Protein AF-A0A7D9EKZ1-F1 (afdb_monomer)

Organism: Paramuricea clavata (NCBI:txid317549)

Mean predicted aligned error: 10.9 Å

InterPro domains:
  IPR006597 Sel1-like repeat [SM00671] (109-140)
  IPR006597 Sel1-like repeat [SM00671] (231-262)
  IPR006597 Sel1-like repeat [SM00671] (351-382)
  IPR006597 Sel1-like repeat [SM00671] (473-504)
  IPR006597 Sel1-like repeat [SM00671] (513-544)
  IPR006597 Sel1-like repeat [SM00671] (553-584)
  IPR006597 Sel1-like repeat [SM00671] (593-624)
  IPR011990 Tetratricopeptide-like helical domain superfamily [G3DSA:1.25.40.10] (1-143)
  IPR011990 Tetratricopeptide-like helical domain superfamily [G3DSA:1.25.40.10] (144-283)
  IPR011990 Tetratricopeptide-like helical domain superfamily [G3DSA:1.25.40.10] (284-424)
  IPR011990 Tetratricopeptide-like helical domain superfamily [G3DSA:1.25.40.10] (425-547)
  IPR011990 Tetratricopeptide-like helical domain superfamily [G3DSA:1.25.40.10] (548-697)
  IPR011990 Tetratricopeptide-like helical domain superfamily [SSF48452] (3-140)
  IPR011990 Tetratricopeptide-like helical domain superfamily [SSF48452] (106-264)
  IPR011990 Tetratricopeptide-like helical domain superfamily [SSF48452] (269-426)
  IPR011990 Tetratricopeptide-like helical domain superfamily [SSF48452] (472-658)
  IPR019734 Tetratricopeptide repeat [PF13181] (73-102)
  IPR019734 Tetratricopeptide repeat [PF13181] (272-304)
  IPR019734 Tetratricopeptide repeat [PS50005] (29-62)
  IPR019734 Tetratricopeptide repeat [PS50005] (69-102)

Solvent-accessible surface area (backbone atoms only — not comparable to full-atom values): 32902 Å² total; per-residue (Å²): 115,73,73,55,43,55,50,50,36,57,50,25,51,50,46,30,51,54,19,58,78,68,68,34,58,68,53,31,22,52,20,26,38,49,35,14,52,37,32,40,79,71,69,36,48,70,63,12,46,55,28,13,51,56,12,26,51,47,14,58,77,71,64,37,63,70,50,28,30,51,15,24,43,50,40,15,49,50,27,39,77,68,68,36,28,71,62,11,36,55,29,13,51,55,16,26,53,55,18,57,78,71,65,37,61,70,53,26,34,51,18,24,43,50,35,14,53,20,28,36,73,66,63,40,19,70,60,9,37,56,26,25,52,52,25,49,52,57,39,57,77,70,53,58,93,46,66,66,57,57,29,53,41,27,44,50,37,14,52,18,29,40,72,61,51,36,42,69,64,12,46,57,27,24,53,54,25,31,53,54,23,65,77,72,64,39,61,74,57,32,34,50,30,29,43,51,45,14,47,39,29,43,73,70,68,37,32,69,64,11,41,53,30,19,49,53,20,29,51,52,19,56,76,72,62,36,62,72,52,29,31,49,26,24,35,52,36,17,52,32,29,44,74,62,71,38,49,69,62,11,42,54,27,15,51,53,16,33,64,56,17,59,85,72,63,38,59,69,58,28,27,52,16,27,38,50,40,16,54,47,28,37,74,72,67,37,37,68,63,11,42,52,28,15,53,54,19,31,51,53,18,61,77,68,67,37,59,68,60,26,26,51,23,26,33,53,37,13,50,32,27,41,77,69,69,39,48,70,61,12,48,57,26,18,53,52,17,39,68,51,18,60,85,69,65,36,58,67,61,34,29,52,22,26,42,52,44,13,52,49,27,42,78,68,68,37,41,71,61,11,48,54,28,21,51,54,23,27,49,54,18,62,76,69,69,36,61,70,55,25,30,50,27,25,43,52,42,15,52,44,28,36,77,65,71,38,21,72,64,10,37,54,29,21,52,56,23,40,57,57,35,66,43,85,70,69,56,45,59,68,58,36,28,53,36,25,42,53,36,13,55,18,28,39,76,60,71,36,49,73,59,12,49,51,30,23,51,53,19,27,51,50,19,58,80,68,68,37,57,67,57,29,21,50,26,24,35,54,43,14,50,52,27,39,77,66,71,37,30,71,60,12,40,55,28,12,49,54,11,26,54,46,17,56,76,71,65,37,62,68,54,27,29,52,16,23,36,50,36,15,51,26,29,37,76,63,70,37,37,75,61,12,39,55,28,14,54,53,18,28,54,53,17,63,76,71,65,36,59,66,56,28,25,50,17,27,38,50,36,13,51,33,29,39,80,66,72,36,41,75,60,10,47,57,28,30,52,54,19,41,53,46,26,58,75,72,63,37,58,68,58,36,20,50,41,24,34,53,46,14,54,40,29,38,77,67,73,37,36,68,64,12,43,54,27,12,50,53,11,28,52,46,14,63,77,72,66,39,59,68,44,28,52,51,14,50,50,51,38,48,51,36,43,60,74,62,70,40,61,63,54,61,50,45,56,50,51,66,50,58,79,74,55,98,76,61,78,66,63,57,52,52,48,52,60,52,54,66,62,73,80,61,96,49,78,80,51,59,59,51,53,54,56,53,52,67,71,77,110

Foldseek 3Di:
DVVVLVVQLVVLVVQLVVCVVVVVLLSNLVSLLSNLVSCVVVVVLVSSLVSLVVSLVSCVVVVVLVSVLSSLLSQLVSCLVVLVLVSSLVSLVVSLVSCVVVVVLVSNLSSLQSNLSSCVSLLVLVSSLVSLVVSLVSCVVVPPPDLVSNLSSLQSNLSSCLSVQVLVSSLVSLVVSLVSCVVVVVLVSNLVSLQSNLVSCVSVVVLVSSLVSLVVSLVSCVVVVVLVSVLVSLLSNLVSCLSVVVLVSSLVSLVVSLVSCVVVVVLVSNLSSLCSQLVSCLVVLVLVSNLVSLVVSLVSCVVVVVLVSNLSSLLSNLSSCLSVVVLVSSLVSLVVSCVSCVVSVVLVSVLSSLCSQLSSCLVVVVLVSSLVSLVVSLVSCVVSVVLVSNLVSLQSNLVSCVSVLVLVSSLVSLVVSLVSCPDPHPNPLVSNLSSLQSNLSSCVSVVNLVSSLVSLVVSLVSCVVVVVLLSVLVSLLSNLVSCVVVVVLVSSLVSLVSSLVSCVVVVVLVSVLSSLLSNLSSCVSVVNLVSSLVSLVVSLVSCVVVVVLVSNLSSLQSNLSSCLVVVNLVSSLVSLVVSLVSCVVVVVLLVNLVSLLSNLVSCLSVVVLVSSLVSLVVSLVSCVVVVVVVSVVSSLVSNLSSCVSNVCLVVLVVVCVVVVVPDDDDPSNVVSVVVNVLVVPDPDPVVVVVVVVVVVVVD

pLDDT: mean 87.9, std 15.26, range [30.12, 98.56]

Nearest PDB structures (foldseek):
  5a6c-assembly2_A  TM=7.141E-01  e=2.486E-09  Homo sapiens
  4jhr-assembly1_B  TM=7.272E-01  e=1.883E-07  Mus musculus
  4jhr-assembly1_A  TM=7.274E-01  e=2.558E-07  Mus musculus
  6mfv-assembly4_D  TM=5.981E-01  e=2.358E-06  Pyrococcus horikoshii OT3
  5l9u-assembly1_O  TM=4.651E-01  e=5.717E-07  Homo sapiens

Secondary structure (DSSP, 8-state):
-HHHHHHHHHHHHHHHHHHHHTT-HHHHHHHHHHHHHHHHHTT-HHHHHHHHHHHHHHHHHTT-HHHHHHHHHHHHHHHHHTT-HHHHHHHHHHHHHHHHHTT-HHHHHHHHHHHHHHHHHTT-HHHHHHHHHHHHHHHHHH--S-HHHHHHHHHHHHHHHHHTT-HHHHHHHHHHHHHHHHHHT-HHHHHHHHHHHHHHHHHTT-HHHHHHHHHHHHHHHHHTT-HHHHHHHHHHHHHHHHHTT-HHHHHHHHHHHHHHHHHHT-HHHHHHHHHHHHHHHHHTT-HHHHHHHHHHHHHHHHHTT-HHHHHHHHHHHHHHHHHTT-HHHHHHHHHHHHHHHTTTT-HHHHHHHHHHHHHHHHHTT-HHHHHHHHHHHHHHHHHTT-HHHHHHHHHHHHHHHHHTT-HHHHHHHHHHHHHHHTSSSS--HHHHHHHHHHHHHHHHHTT-HHHHHHHHHHHHHHHHHTT-HHHHHHHHHHHHHHHHHTT-HHHHHHHHHHHHHHHHHTT-HHHHHHHHHHHHHHHHHTT-HHHHHHHHHHHHHHHHHTT-HHHHHHHHHHHHHHHHHTT-HHHHHHHHHHHHHHHHHTT-HHHHHHHHHHHHHHHHHTT-HHHHHHHHHHHHHHHHHHT-HHHHHHHHHHHHHHHHHTT-HHHHHHHHHHHHTT----HHHHHHHHHHHHTTT---THHHHHHHHHHTTT-

Structure (mmCIF, N/CA/C/O backbone):
data_AF-A0A7D9EKZ1-F1
#
_entry.id   AF-A0A7D9EKZ1-F1
#
loop_
_atom_site.group_PDB
_atom_site.id
_atom_site.type_symbol
_atom_site.label_atom_id
_atom_site.label_alt_id
_atom_site.label_comp_id
_atom_site.label_asym_id
_atom_site.label_entity_id
_atom_site.label_seq_id
_atom_site.pdbx_PDB_ins_code
_atom_site.Cartn_x
_atom_site.Cartn_y
_atom_site.Cartn_z
_atom_site.occupancy
_atom_site.B_iso_or_equiv
_atom_site.auth_seq_id
_atom_site.auth_comp_id
_atom_site.auth_asym_id
_atom_site.auth_atom_id
_atom_site.pdbx_PDB_model_num
ATOM 1 N N . MET A 1 1 ? -22.770 -18.950 27.362 1.00 46.59 1 MET A N 1
ATOM 2 C CA . MET A 1 1 ? -23.090 -17.528 27.610 1.00 46.59 1 MET A CA 1
ATOM 3 C C . MET A 1 1 ? -24.544 -17.182 27.294 1.00 46.59 1 MET A C 1
ATOM 5 O O . MET A 1 1 ? -25.149 -16.521 28.120 1.00 46.59 1 MET A O 1
ATOM 9 N N . THR A 1 2 ? -25.152 -17.700 26.218 1.00 50.38 2 THR A N 1
ATOM 10 C CA . THR A 1 2 ? -26.563 -17.446 25.830 1.00 50.38 2 THR A CA 1
ATOM 11 C C . THR A 1 2 ? -27.603 -17.686 26.934 1.00 50.38 2 THR A C 1
ATOM 13 O O . THR A 1 2 ? -28.610 -17.000 26.990 1.00 50.38 2 THR A O 1
ATOM 16 N N . ASN A 1 3 ? -27.343 -18.607 27.867 1.00 58.31 3 ASN A N 1
ATOM 17 C CA . ASN A 1 3 ? -28.280 -18.911 28.956 1.00 58.31 3 ASN A CA 1
ATOM 18 C C . ASN A 1 3 ? -28.387 -17.806 30.030 1.00 58.31 3 ASN A C 1
ATOM 20 O O . ASN A 1 3 ? -29.341 -17.810 30.797 1.00 58.31 3 ASN A O 1
ATOM 24 N N . HIS A 1 4 ? -27.415 -16.888 30.126 1.00 74.38 4 HIS A N 1
ATOM 25 C CA . HIS A 1 4 ? -27.433 -15.818 31.135 1.00 74.38 4 HIS A CA 1
ATOM 26 C C . HIS A 1 4 ? -28.163 -14.562 30.651 1.00 74.38 4 HIS A C 1
ATOM 28 O O . HIS A 1 4 ? -28.843 -13.926 31.451 1.00 74.38 4 HIS A O 1
ATOM 34 N N . PHE A 1 5 ? -28.069 -14.233 29.359 1.00 79.81 5 PHE A N 1
ATOM 35 C CA . PHE A 1 5 ? -28.764 -13.078 28.780 1.00 79.81 5 PHE A CA 1
ATOM 36 C C . PHE A 1 5 ? -30.262 -13.332 28.640 1.00 79.81 5 PHE A C 1
ATOM 38 O O . PHE A 1 5 ? -31.043 -12.500 29.087 1.00 79.81 5 PHE A O 1
ATOM 45 N N . GLN A 1 6 ? -30.663 -14.529 28.201 1.00 82.00 6 GLN A N 1
ATOM 46 C CA . GLN A 1 6 ? -32.071 -14.929 28.198 1.00 82.00 6 GLN A CA 1
ATOM 47 C C . GLN A 1 6 ? -32.698 -14.838 29.600 1.00 82.00 6 GLN A C 1
ATOM 49 O O . GLN A 1 6 ? -33.800 -14.323 29.765 1.00 82.00 6 GLN A O 1
ATOM 54 N N . LEU A 1 7 ? -31.964 -15.273 30.630 1.00 87.94 7 LEU A N 1
ATOM 55 C CA . LEU A 1 7 ? -32.411 -15.167 32.019 1.00 87.94 7 LEU A CA 1
ATOM 56 C C . LEU A 1 7 ? -32.509 -13.699 32.474 1.00 87.94 7 LEU A C 1
ATOM 58 O O . LEU A 1 7 ? -33.441 -13.331 33.186 1.00 87.94 7 LEU A O 1
ATOM 62 N N . ALA A 1 8 ? -31.561 -12.849 32.064 1.00 88.69 8 ALA A N 1
ATOM 63 C CA . ALA A 1 8 ? -31.610 -11.416 32.341 1.00 88.69 8 ALA A CA 1
ATOM 64 C C . ALA A 1 8 ? -32.829 -10.756 31.679 1.00 88.69 8 ALA A C 1
ATOM 66 O O . ALA A 1 8 ? -33.523 -9.991 32.347 1.00 88.69 8 ALA A O 1
ATOM 67 N N . ILE A 1 9 ? -33.129 -11.098 30.420 1.00 90.25 9 ILE A N 1
ATOM 68 C CA . ILE A 1 9 ? -34.327 -10.644 29.699 1.00 90.25 9 ILE A CA 1
ATOM 69 C C . ILE A 1 9 ? -35.580 -11.035 30.486 1.00 90.25 9 ILE A C 1
ATOM 71 O O . ILE A 1 9 ? -36.343 -10.153 30.869 1.00 90.25 9 ILE A O 1
ATOM 75 N N . GLU A 1 10 ? -35.740 -12.312 30.848 1.00 90.75 10 GLU A N 1
ATOM 76 C CA . GLU A 1 10 ? -36.897 -12.781 31.627 1.00 90.75 10 GLU A CA 1
ATOM 77 C C . GLU A 1 10 ? -37.065 -12.029 32.960 1.00 90.75 10 GLU A C 1
ATOM 79 O O . GLU A 1 10 ? -38.182 -11.738 33.399 1.00 90.75 10 GLU A O 1
ATOM 84 N N . HIS A 1 11 ? -35.960 -11.722 33.643 1.00 93.75 11 HIS A N 1
ATOM 85 C CA . HIS A 1 11 ? -36.000 -10.978 34.899 1.00 93.75 11 HIS A CA 1
ATOM 86 C C . HIS A 1 11 ? -36.344 -9.500 34.700 1.00 93.75 11 HIS A C 1
ATOM 88 O O . HIS A 1 11 ? -37.124 -8.960 35.489 1.00 93.75 11 HIS A O 1
ATOM 94 N N . TYR A 1 12 ? -35.816 -8.849 33.661 1.00 94.25 12 TYR A N 1
ATOM 95 C CA . TYR A 1 12 ? -36.167 -7.466 33.352 1.00 94.25 12 TYR A CA 1
ATOM 96 C C . TYR A 1 12 ? -37.599 -7.332 32.819 1.00 94.25 12 TYR A C 1
ATOM 98 O O . TYR A 1 12 ? -38.267 -6.360 33.165 1.00 94.25 12 TYR A O 1
ATOM 106 N N . GLU A 1 13 ? -38.117 -8.312 32.074 1.00 93.12 13 GLU A N 1
ATOM 107 C CA . GLU A 1 13 ? -39.526 -8.364 31.659 1.00 93.12 13 GLU A CA 1
ATOM 108 C C . GLU A 1 13 ? -40.460 -8.446 32.871 1.00 93.12 13 GLU A C 1
ATOM 110 O O . GLU A 1 13 ? -41.402 -7.658 32.981 1.00 93.12 13 GLU A O 1
ATOM 115 N N . LYS A 1 14 ? -40.158 -9.324 33.836 1.00 92.88 14 LYS A N 1
ATOM 116 C CA . LYS A 1 14 ? -40.911 -9.409 35.100 1.00 92.88 14 LYS A CA 1
ATOM 117 C C . LYS A 1 14 ? -40.817 -8.120 35.912 1.00 92.88 14 LYS A C 1
ATOM 119 O O . LYS A 1 14 ? -41.818 -7.652 36.447 1.00 92.88 14 LYS A O 1
ATOM 124 N N . ALA A 1 15 ? -39.628 -7.522 36.005 1.00 91.81 15 ALA A N 1
ATOM 125 C CA . ALA A 1 15 ? -39.450 -6.241 36.688 1.00 91.81 15 ALA A CA 1
ATOM 126 C C . ALA A 1 15 ? -40.263 -5.123 36.013 1.00 91.81 15 ALA A C 1
ATOM 128 O O . ALA A 1 15 ? -40.853 -4.288 36.699 1.00 91.81 15 ALA A O 1
ATOM 129 N N . LEU A 1 16 ? -40.335 -5.133 34.679 1.00 92.62 16 LEU A N 1
ATOM 130 C CA . LEU A 1 16 ? -41.131 -4.199 33.895 1.00 92.62 16 LEU A CA 1
ATOM 131 C C . LEU A 1 16 ? -42.637 -4.396 34.118 1.00 92.62 16 LEU A C 1
ATOM 133 O O . LEU A 1 16 ? -43.364 -3.408 34.199 1.00 92.62 16 LEU A O 1
ATOM 137 N N . GLU A 1 17 ? -43.108 -5.639 34.213 1.00 92.19 17 GLU A N 1
ATOM 138 C CA . GLU A 1 17 ? -44.508 -5.967 34.511 1.00 92.19 17 GLU A CA 1
ATOM 139 C C . GLU A 1 17 ? -44.912 -5.455 35.898 1.00 92.19 17 GLU A C 1
ATOM 141 O O . GLU A 1 17 ? -45.843 -4.659 36.007 1.00 92.19 17 GLU A O 1
ATOM 146 N N . ILE A 1 18 ? -44.131 -5.777 36.932 1.00 91.88 18 ILE A N 1
ATOM 147 C CA . ILE A 1 18 ? -44.363 -5.304 38.306 1.00 91.88 18 ILE A CA 1
ATOM 148 C C . ILE A 1 18 ? -44.335 -3.767 38.368 1.00 91.88 18 ILE A C 1
ATOM 150 O O . ILE A 1 18 ? -45.186 -3.140 38.999 1.00 91.88 18 ILE A O 1
ATOM 154 N N . ALA A 1 19 ? -43.379 -3.126 37.688 1.00 89.75 19 ALA A N 1
ATOM 155 C CA . ALA A 1 19 ? -43.301 -1.667 37.647 1.00 89.75 19 ALA A CA 1
ATOM 156 C C . ALA A 1 19 ? -44.508 -1.028 36.935 1.00 89.75 19 ALA A C 1
ATOM 158 O O . ALA A 1 19 ? -44.912 0.073 37.307 1.00 89.75 19 ALA A O 1
ATOM 159 N N . LYS A 1 20 ? -45.097 -1.703 35.935 1.00 88.00 20 LYS A N 1
ATOM 160 C CA . LYS A 1 20 ? -46.343 -1.266 35.283 1.00 88.00 20 LYS A CA 1
ATOM 161 C C . LYS A 1 20 ? -47.545 -1.415 36.216 1.00 88.00 20 LYS A C 1
ATOM 163 O O . LYS A 1 20 ? -48.335 -0.482 36.291 1.00 88.00 20 LYS A O 1
ATOM 168 N N . GLU A 1 21 ? -47.665 -2.534 36.931 1.00 89.38 21 GLU A N 1
ATOM 169 C CA . GLU A 1 21 ? -48.768 -2.783 37.876 1.00 89.38 21 GLU A CA 1
ATOM 170 C C . GLU A 1 21 ? -48.819 -1.757 39.016 1.00 89.38 21 GLU A C 1
ATOM 172 O O . GLU A 1 21 ? -49.899 -1.381 39.468 1.00 89.38 21 GLU A O 1
ATOM 177 N N . HIS A 1 22 ? -47.654 -1.284 39.461 1.00 88.81 22 HIS A N 1
ATOM 178 C CA . HIS A 1 22 ? -47.528 -0.323 40.558 1.00 88.81 22 HIS A CA 1
ATOM 179 C C . HIS A 1 22 ? -47.291 1.130 40.110 1.00 88.81 22 HIS A C 1
ATOM 181 O O . HIS A 1 22 ? -47.024 1.984 40.954 1.00 88.81 22 HIS A O 1
ATOM 187 N N . GLU A 1 23 ? -47.375 1.419 38.805 1.00 87.69 23 GLU A N 1
ATOM 188 C CA . GLU A 1 23 ? -47.172 2.757 38.216 1.00 87.69 23 GLU A CA 1
ATOM 189 C C . GLU A 1 23 ? -45.819 3.415 38.578 1.00 87.69 23 GLU A C 1
ATOM 191 O O . GLU A 1 23 ? -45.678 4.635 38.679 1.00 87.69 23 GLU A O 1
ATOM 196 N N . TYR A 1 24 ? -44.773 2.602 38.740 1.00 90.75 24 TYR A N 1
ATOM 197 C CA . TYR A 1 24 ? -43.424 3.050 39.080 1.00 90.75 24 TYR A CA 1
ATOM 198 C C . TYR A 1 24 ? -42.645 3.490 37.835 1.00 90.75 24 TYR A C 1
ATOM 200 O O . TYR A 1 24 ? -41.884 2.722 37.242 1.00 90.75 24 TYR A O 1
ATOM 208 N N . SER A 1 25 ? -42.819 4.751 37.430 1.00 87.81 25 SER A N 1
ATOM 209 C CA . SER A 1 25 ? -42.251 5.298 36.187 1.00 87.81 25 SER A CA 1
ATOM 210 C C . SER A 1 25 ? -40.718 5.188 36.100 1.00 87.81 25 SER A C 1
ATOM 212 O O . SER A 1 25 ? -40.179 4.869 35.041 1.00 87.81 25 SER A O 1
ATOM 214 N N . GLN A 1 26 ? -40.004 5.412 37.210 1.00 89.31 26 GLN A N 1
ATOM 215 C CA . GLN A 1 26 ? -38.539 5.335 37.257 1.00 89.31 26 GLN A CA 1
ATOM 216 C C . GLN A 1 26 ? -38.053 3.890 37.050 1.00 89.31 26 GLN A C 1
ATOM 218 O O . GLN A 1 26 ? -37.187 3.634 36.215 1.00 89.31 26 GLN A O 1
ATOM 223 N N . GLN A 1 27 ? -38.653 2.933 37.759 1.00 92.62 27 GLN A N 1
ATOM 224 C CA . GLN A 1 27 ? -38.342 1.506 37.670 1.00 92.62 27 GLN A CA 1
ATOM 225 C C . GLN A 1 27 ? -38.733 0.934 36.303 1.00 92.62 27 GLN A C 1
ATOM 227 O O . GLN A 1 27 ? -38.006 0.104 35.766 1.00 92.62 27 GLN A O 1
ATOM 232 N N . LYS A 1 28 ? -39.827 1.423 35.703 1.00 91.69 28 LYS A N 1
ATOM 233 C CA . LYS A 1 28 ? -40.237 1.082 34.335 1.00 91.69 28 LYS A CA 1
ATOM 234 C C . LYS A 1 28 ? -39.158 1.481 33.323 1.00 91.69 28 LYS A C 1
ATOM 236 O O . LYS A 1 28 ? -38.772 0.659 32.497 1.00 91.69 28 LYS A O 1
ATOM 241 N N . SER A 1 29 ? -38.640 2.710 33.417 1.00 92.88 29 SER A N 1
ATOM 242 C CA . SER A 1 29 ? -37.538 3.180 32.564 1.00 92.88 29 SER A CA 1
ATOM 243 C C . SER A 1 29 ? -36.260 2.357 32.790 1.00 92.88 29 SER A C 1
ATOM 245 O O . SER A 1 29 ? -35.669 1.871 31.830 1.00 92.88 29 SER A O 1
ATOM 247 N N . MET A 1 30 ? -35.885 2.087 34.046 1.00 92.19 30 MET A N 1
ATOM 248 C CA . MET A 1 30 ? -34.706 1.266 34.364 1.00 92.19 30 MET A CA 1
ATOM 249 C C . MET A 1 30 ? -34.810 -0.176 33.844 1.00 92.19 30 MET A C 1
ATOM 251 O O . MET A 1 30 ? -33.831 -0.705 33.324 1.00 92.19 30 MET A O 1
ATOM 255 N N . ALA A 1 31 ? -35.979 -0.811 33.962 1.00 93.62 31 ALA A N 1
ATOM 256 C CA . ALA A 1 31 ? -36.201 -2.161 33.447 1.00 93.62 31 ALA A CA 1
ATOM 257 C C . ALA A 1 31 ? -36.090 -2.206 31.915 1.00 93.62 31 ALA A C 1
ATOM 259 O O . ALA A 1 31 ? -35.483 -3.125 31.373 1.00 93.62 31 ALA A O 1
ATOM 260 N N . LEU A 1 32 ? -36.600 -1.182 31.220 1.00 94.19 32 LEU A N 1
ATOM 261 C CA . LEU A 1 32 ? -36.459 -1.049 29.767 1.00 94.19 32 LEU A CA 1
ATOM 262 C C . LEU A 1 32 ? -35.002 -0.818 29.339 1.00 94.19 32 LEU A C 1
ATOM 264 O O . LEU A 1 32 ? -34.559 -1.444 28.384 1.00 94.19 32 LEU A O 1
ATOM 268 N N . VAL A 1 33 ? -34.229 -0.002 30.065 1.00 93.69 33 VAL A N 1
ATOM 269 C CA . VAL A 1 33 ? -32.773 0.124 29.839 1.00 93.69 33 VAL A CA 1
ATOM 270 C C . VAL A 1 33 ? -32.072 -1.227 30.036 1.00 93.69 33 VAL A C 1
ATOM 272 O O . VAL A 1 33 ? -31.208 -1.592 29.245 1.00 93.69 33 VAL A O 1
ATOM 275 N N . GLY A 1 34 ? -32.462 -1.999 31.056 1.00 91.88 34 GLY A N 1
ATOM 276 C CA . GLY A 1 34 ? -31.953 -3.354 31.291 1.00 91.88 34 GLY A CA 1
ATOM 277 C C . GLY A 1 34 ? -32.239 -4.324 30.140 1.00 91.88 34 GLY A C 1
ATOM 278 O O . GLY A 1 34 ? -31.334 -5.042 29.714 1.00 91.88 34 GLY A O 1
ATOM 279 N N . LEU A 1 35 ? -33.462 -4.299 29.597 1.00 92.88 35 LEU A N 1
ATOM 280 C CA . LEU A 1 35 ? -33.831 -5.054 28.391 1.00 92.88 35 LEU A CA 1
ATOM 281 C C . LEU A 1 35 ? -33.020 -4.606 27.176 1.00 92.88 35 LEU A C 1
ATOM 283 O O . LEU A 1 35 ? -32.509 -5.450 26.445 1.00 92.88 35 LEU A O 1
ATOM 287 N N . GLY A 1 36 ? -32.846 -3.293 26.999 1.00 93.38 36 GLY A N 1
ATOM 288 C CA . GLY A 1 36 ? -32.000 -2.726 25.952 1.00 93.38 36 GLY A CA 1
ATOM 289 C C . GLY A 1 36 ? -30.570 -3.268 26.012 1.00 93.38 36 GLY A C 1
ATOM 290 O O . GLY A 1 36 ? -30.052 -3.729 24.997 1.00 93.38 36 GLY A O 1
ATOM 291 N N . HIS A 1 37 ? -29.952 -3.298 27.200 1.00 92.06 37 HIS A N 1
ATOM 292 C CA . HIS A 1 37 ? -28.613 -3.873 27.370 1.00 92.06 37 HIS A CA 1
ATOM 293 C C . HIS A 1 37 ? -28.595 -5.362 27.016 1.00 92.06 37 HIS A C 1
ATOM 295 O O . HIS A 1 37 ? -27.717 -5.799 26.283 1.00 92.06 37 HIS A O 1
ATOM 301 N N . ALA A 1 38 ? -29.564 -6.142 27.500 1.00 90.31 38 ALA A N 1
ATOM 302 C CA . ALA A 1 38 ? -29.582 -7.583 27.271 1.00 90.31 38 ALA A CA 1
ATOM 303 C C . ALA A 1 38 ? -29.772 -7.944 25.786 1.00 90.31 38 ALA A C 1
ATOM 305 O O . ALA A 1 38 ? -29.034 -8.777 25.266 1.00 90.31 38 ALA A O 1
ATOM 306 N N . HIS A 1 39 ? -30.687 -7.271 25.081 1.00 87.31 39 HIS A N 1
ATOM 307 C CA . HIS A 1 39 ? -30.876 -7.464 23.639 1.00 87.31 39 HIS A CA 1
ATOM 308 C C . HIS A 1 39 ? -29.666 -7.002 22.820 1.00 87.31 39 HIS A C 1
ATOM 310 O O . HIS A 1 39 ? -29.320 -7.641 21.826 1.00 87.31 39 HIS A O 1
ATOM 316 N N . ARG A 1 40 ? -28.983 -5.934 23.251 1.00 88.94 40 ARG A N 1
ATOM 317 C CA . ARG A 1 40 ? -27.734 -5.480 22.627 1.00 88.94 40 ARG A CA 1
ATOM 318 C C . ARG A 1 40 ? -26.643 -6.553 22.717 1.00 88.94 40 ARG A C 1
ATOM 320 O O . ARG A 1 40 ? -26.043 -6.872 21.700 1.00 88.94 40 ARG A O 1
ATOM 327 N N . GLU A 1 41 ? -26.443 -7.169 23.886 1.00 83.38 41 GLU A N 1
ATOM 328 C CA . GLU A 1 41 ? -25.467 -8.266 24.062 1.00 83.38 41 GLU A CA 1
ATOM 329 C C . GLU A 1 41 ? -25.806 -9.515 23.220 1.00 83.38 41 GLU A C 1
ATOM 331 O O . GLU A 1 41 ? -24.926 -10.302 22.867 1.00 83.38 41 GLU A O 1
ATOM 336 N N . GLU A 1 42 ? -27.077 -9.695 22.849 1.00 81.25 42 GLU A N 1
ATOM 337 C CA . GLU A 1 42 ? -27.520 -10.729 21.904 1.00 81.25 42 GLU A CA 1
ATOM 338 C C . GLU A 1 42 ? -27.416 -10.306 20.424 1.00 81.25 42 GLU A C 1
ATOM 340 O O . GLU A 1 42 ? -27.802 -11.074 19.542 1.00 81.25 42 GLU A O 1
ATOM 345 N N . ASN A 1 43 ? -26.856 -9.124 20.134 1.00 76.38 43 ASN A N 1
ATOM 346 C CA . ASN A 1 43 ? -26.784 -8.482 18.812 1.00 76.38 43 ASN A CA 1
ATOM 347 C C . ASN A 1 43 ? -28.160 -8.216 18.170 1.00 76.38 43 ASN A C 1
ATOM 349 O O . ASN A 1 43 ? -28.286 -8.127 16.950 1.00 76.38 43 ASN A O 1
ATOM 353 N N . GLN A 1 44 ? -29.212 -8.079 18.980 1.00 83.50 44 GLN A N 1
ATOM 354 C CA . GLN A 1 44 ? -30.553 -7.699 18.530 1.00 83.50 44 GLN A CA 1
ATOM 355 C C . GLN A 1 44 ? -30.703 -6.175 18.594 1.00 83.50 44 GLN A C 1
ATOM 357 O O . GLN A 1 44 ? -31.445 -5.638 19.420 1.00 83.50 44 GLN A O 1
ATOM 362 N N . PHE A 1 45 ? -29.951 -5.470 17.746 1.00 85.25 45 PHE A N 1
ATOM 363 C CA . PHE A 1 45 ? -29.804 -4.014 17.828 1.00 85.25 45 PHE A CA 1
ATOM 364 C C . PHE A 1 45 ? -31.124 -3.255 17.651 1.00 85.25 45 PHE A C 1
ATOM 366 O O . PHE A 1 45 ? -31.396 -2.344 18.426 1.00 85.25 45 PHE A O 1
ATOM 373 N N . GLU A 1 46 ? -31.981 -3.662 16.711 1.00 88.12 46 GLU A N 1
ATOM 374 C CA . GLU A 1 46 ? -33.299 -3.039 16.497 1.00 88.12 46 GLU A CA 1
ATOM 375 C C . GLU A 1 46 ? -34.173 -3.129 17.756 1.00 88.12 46 GLU A C 1
ATOM 377 O O . GLU A 1 46 ? -34.686 -2.124 18.250 1.00 88.12 46 GLU A O 1
ATOM 382 N N . THR A 1 47 ? -34.259 -4.323 18.347 1.00 90.19 47 THR A N 1
ATOM 383 C CA . THR A 1 47 ? -35.002 -4.557 19.588 1.00 90.19 47 THR A CA 1
ATOM 384 C C . THR A 1 47 ? -34.414 -3.757 20.749 1.00 90.19 47 THR A C 1
ATOM 386 O O . THR A 1 47 ? -35.157 -3.205 21.561 1.00 90.19 47 THR A O 1
ATOM 389 N N . ALA A 1 48 ? -33.087 -3.672 20.852 1.00 93.12 48 ALA A N 1
ATOM 390 C CA . ALA A 1 48 ? -32.425 -2.884 21.886 1.00 93.12 48 ALA A CA 1
ATOM 391 C C . ALA A 1 48 ? -32.739 -1.384 21.749 1.00 93.12 48 ALA A C 1
ATOM 393 O O . ALA A 1 48 ? -33.091 -0.749 22.746 1.00 93.12 48 ALA A O 1
ATOM 394 N N . ILE A 1 49 ? -32.687 -0.843 20.524 1.00 93.44 49 ILE A N 1
ATOM 395 C CA . ILE A 1 49 ? -33.052 0.547 20.213 1.00 93.44 49 ILE A CA 1
ATOM 396 C C . ILE A 1 49 ? -34.483 0.830 20.671 1.00 93.44 49 ILE A C 1
ATOM 398 O O . ILE A 1 49 ? -34.689 1.767 21.441 1.00 93.44 49 ILE A O 1
ATOM 402 N N . GLU A 1 50 ? -35.454 -0.016 20.310 1.00 95.06 50 GLU A N 1
ATOM 403 C CA . GLU A 1 50 ? -36.847 0.175 20.732 1.00 95.06 50 GLU A CA 1
ATOM 404 C C . GLU A 1 50 ? -37.006 0.252 22.257 1.00 95.06 50 GLU A C 1
ATOM 406 O O . GLU A 1 50 ? -37.805 1.039 22.776 1.00 95.06 50 GLU A O 1
ATOM 411 N N . HIS A 1 51 ? -36.286 -0.595 22.997 1.00 96.44 51 HIS A N 1
ATOM 412 C CA . HIS A 1 51 ? -36.353 -0.605 24.456 1.00 96.44 51 HIS A CA 1
ATOM 413 C C . HIS A 1 51 ? -35.758 0.670 25.057 1.00 96.44 51 HIS A C 1
ATOM 415 O O . HIS A 1 51 ? -36.367 1.246 25.964 1.00 96.44 51 HIS A O 1
ATOM 421 N N . TYR A 1 52 ? -34.626 1.154 24.540 1.00 96.75 52 TYR A N 1
ATOM 422 C CA . TYR A 1 52 ? -34.052 2.417 24.998 1.00 96.75 52 TYR A CA 1
ATOM 423 C C . TYR A 1 52 ? -34.912 3.629 24.621 1.00 96.75 52 TYR A C 1
ATOM 425 O O . TYR A 1 52 ? -35.064 4.527 25.448 1.00 96.75 52 TYR A O 1
ATOM 433 N N . GLU A 1 53 ? -35.526 3.656 23.434 1.00 95.88 53 GLU A N 1
ATOM 434 C CA . GLU A 1 53 ? -36.447 4.729 23.031 1.00 95.88 53 GLU A CA 1
ATOM 435 C C . GLU A 1 53 ? -37.667 4.792 23.955 1.00 95.88 53 GLU A C 1
ATOM 437 O O . GLU A 1 53 ? -37.991 5.860 24.479 1.00 95.88 53 GLU A O 1
ATOM 442 N N . LYS A 1 54 ? -38.285 3.641 24.253 1.00 95.19 54 LYS A N 1
ATOM 443 C CA . LYS A 1 54 ? -39.390 3.550 25.224 1.00 95.19 54 LYS A CA 1
ATOM 444 C C . LYS A 1 54 ? -38.943 3.994 26.621 1.00 95.19 54 LYS A C 1
ATOM 446 O O . LYS A 1 54 ? -39.686 4.687 27.317 1.00 95.19 54 LYS A O 1
ATOM 451 N N . ALA A 1 55 ? -37.736 3.613 27.051 1.00 94.75 55 ALA A N 1
ATOM 452 C CA . ALA A 1 55 ? -37.184 4.041 28.338 1.00 94.75 55 ALA A CA 1
ATOM 453 C C . ALA A 1 55 ? -36.983 5.561 28.406 1.00 94.75 55 ALA A C 1
ATOM 455 O O . ALA A 1 55 ? -37.280 6.174 29.439 1.00 94.75 55 ALA A O 1
ATOM 456 N N . LEU A 1 56 ? -36.494 6.148 27.310 1.00 94.25 56 LEU A N 1
ATOM 457 C CA . LEU A 1 56 ? -36.235 7.573 27.153 1.00 94.25 56 LEU A CA 1
ATOM 458 C C . LEU A 1 56 ? -37.533 8.385 27.139 1.00 94.25 56 LEU A C 1
ATOM 460 O O . LEU A 1 56 ? -37.599 9.431 27.782 1.00 94.25 56 LEU A O 1
ATOM 464 N N . GLU A 1 57 ? -38.567 7.904 26.447 1.00 95.12 57 GLU A N 1
ATOM 465 C CA . GLU A 1 57 ? -39.890 8.536 26.402 1.00 95.12 57 GLU A CA 1
ATOM 466 C C . GLU A 1 57 ? -40.486 8.668 27.811 1.00 95.12 57 GLU A C 1
ATOM 468 O O . GLU A 1 57 ? -40.843 9.768 28.233 1.00 95.12 57 GLU A O 1
ATOM 473 N N . ILE A 1 58 ? -40.473 7.578 28.587 1.00 93.00 58 ILE A N 1
ATOM 474 C CA . ILE A 1 58 ? -40.953 7.572 29.978 1.00 93.00 58 ILE A CA 1
ATOM 475 C C . ILE A 1 58 ? -40.107 8.503 30.853 1.00 93.00 58 ILE A C 1
ATOM 477 O O . ILE A 1 58 ? -40.638 9.243 31.680 1.00 93.00 58 ILE A O 1
ATOM 481 N N . ALA A 1 59 ? -38.782 8.489 30.696 1.00 93.56 59 ALA A N 1
ATOM 482 C CA . ALA A 1 59 ? -37.920 9.360 31.487 1.00 93.56 59 ALA A CA 1
ATOM 483 C C . ALA A 1 59 ? -38.188 10.849 31.204 1.00 93.56 59 ALA A C 1
ATOM 485 O O . ALA A 1 59 ? -38.216 11.648 32.141 1.00 93.56 59 ALA A O 1
ATOM 486 N N . LYS A 1 60 ? -38.450 11.214 29.941 1.00 92.69 60 LYS A N 1
ATOM 487 C CA . LYS A 1 60 ? -38.806 12.582 29.537 1.00 92.69 60 LYS A CA 1
ATOM 488 C C . LYS A 1 60 ? -40.177 13.005 30.049 1.00 92.69 60 LYS A C 1
ATOM 490 O O . LYS A 1 60 ? -40.294 14.101 30.594 1.00 92.69 60 LYS A O 1
ATOM 495 N N . GLU A 1 61 ? -41.186 12.145 29.910 1.00 94.12 61 GLU A N 1
ATOM 496 C CA . GLU A 1 61 ? -42.558 12.410 30.368 1.00 94.12 61 GLU A CA 1
ATOM 497 C C . GLU A 1 61 ? -42.595 12.744 31.866 1.00 94.12 61 GLU A C 1
ATOM 499 O O . GLU A 1 61 ? -43.227 13.716 32.281 1.00 94.12 61 GLU A O 1
ATOM 504 N N . TYR A 1 62 ? -41.845 11.989 32.671 1.00 91.50 62 TYR A N 1
ATOM 505 C CA . TYR A 1 62 ? -41.814 12.131 34.127 1.00 91.50 62 TYR A CA 1
ATOM 506 C C . TYR A 1 62 ? -40.622 12.953 34.653 1.00 91.50 62 TYR A C 1
ATOM 508 O O . TYR A 1 62 ? -40.414 13.019 35.863 1.00 91.50 62 TYR A O 1
ATOM 516 N N . GLN A 1 63 ? -39.850 13.595 33.767 1.00 91.94 63 GLN A N 1
ATOM 517 C CA . GLN A 1 63 ? -38.700 14.456 34.096 1.00 91.94 63 GLN A CA 1
ATOM 518 C C . GLN A 1 63 ? -37.599 13.774 34.937 1.00 91.94 63 GLN A C 1
ATOM 520 O O . GLN A 1 63 ? -36.884 14.419 35.708 1.00 91.94 63 GLN A O 1
ATOM 525 N N . HIS A 1 64 ? -37.415 12.466 34.755 1.00 92.81 64 HIS A N 1
ATOM 526 C CA . HIS A 1 64 ? -36.376 11.671 35.411 1.00 92.81 64 HIS A CA 1
ATOM 527 C C . HIS A 1 64 ? -35.028 11.862 34.710 1.00 92.81 64 HIS A C 1
ATOM 529 O O . HIS A 1 64 ? -34.606 11.030 33.910 1.00 92.81 64 HIS A O 1
ATOM 535 N N . LYS A 1 65 ? -34.343 12.975 35.001 1.00 94.06 65 LYS A N 1
ATOM 536 C CA . LYS A 1 65 ? -33.134 13.402 34.268 1.00 94.06 65 LYS A CA 1
ATOM 537 C C . LYS A 1 65 ? -32.008 12.370 34.252 1.00 94.06 65 LYS A C 1
ATOM 539 O O . LYS A 1 65 ? -31.373 12.183 33.223 1.00 94.06 65 LYS A O 1
ATOM 544 N N . GLN A 1 66 ? -31.790 11.653 35.352 1.00 91.62 66 GLN A N 1
ATOM 545 C CA . GLN A 1 66 ? -30.757 10.615 35.407 1.00 91.62 66 GLN A CA 1
ATOM 546 C C . GLN A 1 66 ? -31.092 9.418 34.496 1.00 91.62 66 GLN A C 1
ATOM 548 O O . GLN A 1 66 ? -30.208 8.883 33.829 1.00 91.62 66 GLN A O 1
ATOM 553 N N . GLN A 1 67 ? -32.362 9.006 34.449 1.00 93.12 67 GLN A N 1
ATOM 554 C CA . GLN A 1 67 ? -32.850 7.930 33.581 1.00 93.12 67 GLN A CA 1
ATOM 555 C C . GLN A 1 67 ? -32.888 8.377 32.115 1.00 93.12 67 GLN A C 1
ATOM 557 O O . GLN A 1 67 ? -32.581 7.582 31.232 1.00 93.12 67 GLN A O 1
ATOM 562 N N . GLU A 1 68 ? -33.187 9.654 31.856 1.00 95.12 68 GLU A N 1
ATOM 563 C CA . GLU A 1 68 ? -33.098 10.263 30.525 1.00 95.12 68 GLU A CA 1
ATOM 564 C C . GLU A 1 68 ? -31.665 10.146 29.990 1.00 95.12 68 GLU A C 1
ATOM 566 O O . GLU A 1 68 ? -31.454 9.634 28.892 1.00 95.12 68 GLU A O 1
ATOM 571 N N . THR A 1 69 ? -30.668 10.511 30.806 1.00 95.12 69 THR A N 1
ATOM 572 C CA . THR A 1 69 ? -29.254 10.328 30.464 1.00 95.12 69 THR A CA 1
ATOM 573 C C . THR A 1 69 ? -28.901 8.857 30.226 1.00 95.12 69 THR A C 1
ATOM 575 O O . THR A 1 69 ? -28.210 8.555 29.261 1.00 95.12 69 THR A O 1
ATOM 578 N N . GLN A 1 70 ? -29.378 7.922 31.056 1.00 93.50 70 GLN A N 1
ATOM 579 C CA . GLN A 1 70 ? -29.102 6.488 30.876 1.00 93.50 70 GLN A CA 1
ATOM 580 C C . GLN A 1 70 ? -29.702 5.917 29.584 1.00 93.50 70 GLN A C 1
ATOM 582 O O . GLN A 1 70 ? -29.037 5.139 28.904 1.00 93.50 70 GLN A O 1
ATOM 587 N N . GLY A 1 71 ? -30.924 6.321 29.225 1.00 94.19 71 GLY A N 1
ATOM 588 C CA . GLY A 1 71 ? -31.548 5.936 27.958 1.00 94.19 71 GLY A CA 1
ATOM 589 C C . GLY A 1 71 ? -30.766 6.458 26.750 1.00 94.19 71 GLY A C 1
ATOM 590 O O . GLY A 1 71 ? -30.513 5.703 25.815 1.00 94.19 71 GLY A O 1
ATOM 591 N N . LEU A 1 72 ? -30.312 7.717 26.798 1.00 97.19 72 LEU A N 1
ATOM 592 C CA . LEU A 1 72 ? -29.479 8.313 25.746 1.00 97.19 72 LEU A CA 1
ATOM 593 C C . LEU A 1 72 ? -28.105 7.641 25.630 1.00 97.19 72 LEU A C 1
ATOM 595 O O . LEU A 1 72 ? -27.665 7.365 24.519 1.00 97.19 72 LEU A O 1
ATOM 599 N N . LEU A 1 73 ? -27.447 7.330 26.753 1.00 96.00 73 LEU A N 1
ATOM 600 C CA . LEU A 1 73 ? -26.197 6.561 26.756 1.00 96.00 73 LEU A CA 1
ATOM 601 C C . LEU A 1 73 ? -26.399 5.185 26.108 1.00 96.00 73 LEU A C 1
ATOM 603 O O . LEU A 1 73 ? -25.595 4.786 25.270 1.00 96.00 73 LEU A O 1
ATOM 607 N N . GLY A 1 74 ? -27.481 4.483 26.464 1.00 93.69 74 GLY A N 1
ATOM 608 C CA . GLY A 1 74 ? -27.841 3.185 25.887 1.00 93.69 74 GLY A CA 1
ATOM 609 C C . GLY A 1 74 ? -28.070 3.246 24.375 1.00 93.69 74 GLY A C 1
ATOM 610 O O . GLY A 1 74 ? -27.500 2.433 23.645 1.00 93.69 74 GLY A O 1
ATOM 611 N N . LEU A 1 75 ? -28.819 4.251 23.899 1.00 95.44 75 LEU A N 1
ATOM 612 C CA . LEU A 1 75 ? -28.985 4.522 22.465 1.00 95.44 75 LEU A CA 1
ATOM 613 C C . LEU A 1 75 ? -27.645 4.811 21.785 1.00 95.44 75 LEU A C 1
ATOM 615 O O . LEU A 1 75 ? -27.357 4.242 20.738 1.00 95.44 75 LEU A O 1
ATOM 619 N N . GLY A 1 76 ? -26.810 5.658 22.391 1.00 95.44 76 GLY A N 1
ATOM 620 C CA . GLY A 1 76 ? -25.476 5.963 21.882 1.00 95.44 76 GLY A CA 1
ATOM 621 C C . GLY A 1 76 ? -24.628 4.703 21.693 1.00 95.44 76 GLY A C 1
ATOM 622 O O . GLY A 1 76 ? -24.032 4.519 20.634 1.00 95.44 76 GLY A O 1
ATOM 623 N N . TYR A 1 77 ? -24.645 3.791 22.671 1.00 92.75 77 TYR A N 1
ATOM 624 C CA . TYR A 1 77 ? -23.896 2.536 22.588 1.00 92.75 77 TYR A CA 1
ATOM 625 C C . TYR A 1 77 ? -24.387 1.630 21.463 1.00 92.75 77 TYR A C 1
ATOM 627 O O . TYR A 1 77 ? -23.570 1.134 20.694 1.00 92.75 77 TYR A O 1
ATOM 635 N N . VAL A 1 78 ? -25.699 1.404 21.357 1.00 91.38 78 VAL A N 1
ATOM 636 C CA . VAL A 1 78 ? -26.231 0.506 20.320 1.00 91.38 78 VAL A CA 1
ATOM 637 C C . VAL A 1 78 ? -26.059 1.093 18.921 1.00 91.38 78 VAL A C 1
ATOM 639 O O . VAL A 1 78 ? -25.710 0.358 18.003 1.00 91.38 78 VAL A O 1
ATOM 642 N N . TYR A 1 79 ? -26.204 2.412 18.754 1.00 87.56 79 TYR A N 1
ATOM 643 C CA . TYR A 1 79 ? -25.888 3.067 17.485 1.00 87.56 79 TYR A CA 1
ATOM 644 C C . TYR A 1 79 ? -24.403 2.929 17.139 1.00 87.56 79 TYR A C 1
ATOM 646 O O . TYR A 1 79 ? -24.075 2.625 15.996 1.00 87.56 79 TYR A O 1
ATOM 654 N N . GLY A 1 80 ? -23.505 3.078 18.118 1.00 85.00 80 GLY A N 1
ATOM 655 C CA . GLY A 1 80 ? -22.067 2.892 17.920 1.00 85.00 80 GLY A CA 1
ATOM 656 C C . GLY A 1 80 ? -21.688 1.461 17.525 1.00 85.00 80 GLY A C 1
ATOM 657 O O . GLY A 1 80 ? -20.930 1.273 16.576 1.00 85.00 80 GLY A O 1
ATOM 658 N N . GLU A 1 81 ? -22.244 0.452 18.201 1.00 82.94 81 GLU A N 1
ATOM 659 C CA . GLU A 1 81 ? -22.031 -0.970 17.875 1.00 82.94 81 GLU A CA 1
ATOM 660 C C . GLU A 1 81 ? -22.642 -1.368 16.526 1.00 82.94 81 GLU A C 1
ATOM 662 O O . GLU A 1 81 ? -22.096 -2.219 15.827 1.00 82.94 81 GLU A O 1
ATOM 667 N N . ASN A 1 82 ? -23.724 -0.701 16.121 1.00 80.81 82 ASN A N 1
ATOM 668 C CA . ASN A 1 82 ? -24.332 -0.840 14.801 1.00 80.81 82 ASN A CA 1
ATOM 669 C C . ASN A 1 82 ? -23.673 0.060 13.731 1.00 80.81 82 ASN A C 1
ATOM 671 O O . ASN A 1 82 ? -24.225 0.236 12.646 1.00 80.81 82 ASN A O 1
ATOM 675 N N . TYR A 1 83 ? -22.501 0.645 14.019 1.00 78.31 83 TYR A N 1
ATOM 676 C CA . TYR A 1 83 ? -21.721 1.506 13.115 1.00 78.31 83 TYR A CA 1
ATOM 677 C C . TYR A 1 83 ? -22.444 2.780 12.633 1.00 78.31 83 TYR A C 1
ATOM 679 O O . TYR A 1 83 ? -22.019 3.420 11.673 1.00 78.31 83 TYR A O 1
ATOM 687 N N . GLN A 1 84 ? -23.515 3.190 13.313 1.00 82.94 84 GLN A N 1
ATOM 688 C CA . GLN A 1 84 ? -24.267 4.420 13.056 1.00 82.94 84 GLN A CA 1
ATOM 689 C C . GLN A 1 84 ? -23.674 5.569 13.882 1.00 82.94 84 GLN A C 1
ATOM 691 O O . GLN A 1 84 ? -24.291 6.081 14.821 1.00 82.94 84 GLN A O 1
ATOM 696 N N . PHE A 1 85 ? -22.433 5.949 13.564 1.00 87.69 85 PHE A N 1
ATOM 697 C CA . PHE A 1 85 ? -21.640 6.852 14.401 1.00 87.69 85 PHE A CA 1
ATOM 698 C C . PHE A 1 85 ? -22.227 8.262 14.523 1.00 87.69 85 PHE A C 1
ATOM 700 O O . PHE A 1 85 ? -22.171 8.815 15.619 1.00 87.69 85 PHE A O 1
ATOM 707 N N . GLU A 1 86 ? -22.840 8.842 13.481 1.00 89.00 86 GLU A N 1
ATOM 708 C CA . GLU A 1 86 ? -23.484 10.161 13.616 1.00 89.00 86 GLU A CA 1
ATOM 709 C C . GLU A 1 86 ? -24.645 10.125 14.614 1.00 89.00 86 GLU A C 1
ATOM 711 O O . GLU A 1 86 ? -24.779 11.022 15.447 1.00 89.00 86 GLU A O 1
ATOM 716 N N . MET A 1 87 ? -25.458 9.066 14.567 1.00 90.56 87 MET A N 1
ATOM 717 C CA . MET A 1 87 ? -26.565 8.885 15.506 1.00 90.56 87 MET A CA 1
ATOM 718 C C . MET A 1 87 ? -26.041 8.678 16.928 1.00 90.56 87 MET A C 1
ATOM 720 O O . MET A 1 87 ? -26.582 9.258 17.869 1.00 90.56 87 MET A O 1
ATOM 724 N N . ALA A 1 88 ? -24.966 7.898 17.086 1.00 95.56 88 ALA A N 1
ATOM 725 C CA . ALA A 1 88 ? -24.312 7.696 18.374 1.00 95.56 88 ALA A CA 1
ATOM 726 C C . ALA A 1 88 ? -23.800 9.019 18.963 1.00 95.56 88 ALA A C 1
ATOM 728 O O . ALA A 1 88 ? -24.089 9.321 20.122 1.00 95.56 88 ALA A O 1
ATOM 729 N N . ILE A 1 89 ? -23.105 9.830 18.154 1.00 95.94 89 ILE A N 1
ATOM 730 C CA . ILE A 1 89 ? -22.613 11.161 18.539 1.00 95.94 89 ILE A CA 1
ATOM 731 C C . ILE A 1 89 ? -23.778 12.034 19.010 1.00 95.94 89 ILE A C 1
ATOM 733 O O . ILE A 1 89 ? -23.715 12.570 20.113 1.00 95.94 89 ILE A O 1
ATOM 737 N N . GLU A 1 90 ? -24.873 12.110 18.248 1.00 96.75 90 GLU A N 1
ATOM 738 C CA . GLU A 1 90 ? -26.041 12.918 18.620 1.00 96.75 90 GLU A CA 1
ATOM 739 C C . GLU A 1 90 ? -26.627 12.505 19.983 1.00 96.75 90 GLU A C 1
ATOM 741 O O . GLU A 1 90 ? -26.962 13.360 20.810 1.00 96.75 90 GLU A O 1
ATOM 746 N N . GLN A 1 91 ? -26.757 11.199 20.251 1.00 97.69 91 GLN A N 1
ATOM 747 C CA . GLN A 1 91 ? -27.298 10.746 21.536 1.00 97.69 91 GLN A CA 1
ATOM 748 C C . GLN A 1 91 ? -26.327 10.989 22.691 1.00 97.69 91 GLN A C 1
ATOM 750 O O . GLN A 1 91 ? -26.760 11.409 23.769 1.00 97.69 91 GLN A O 1
ATOM 755 N N . TYR A 1 92 ? -25.026 10.778 22.483 1.00 97.88 92 TYR A N 1
ATOM 756 C CA . TYR A 1 92 ? -24.034 11.045 23.516 1.00 97.88 92 TYR A CA 1
ATOM 757 C C . TYR A 1 92 ? -23.866 12.541 23.808 1.00 97.88 92 TYR A C 1
ATOM 759 O O . TYR A 1 92 ? -23.686 12.892 24.972 1.00 97.88 92 TYR A O 1
ATOM 767 N N . GLU A 1 93 ? -23.986 13.430 22.815 1.00 97.31 93 GLU A N 1
ATOM 768 C CA . GLU A 1 93 ? -23.960 14.885 23.026 1.00 97.31 93 GLU A CA 1
ATOM 769 C C . GLU A 1 93 ? -25.125 15.323 23.922 1.00 97.31 93 GLU A C 1
ATOM 771 O O . GLU A 1 93 ? -24.907 15.985 24.938 1.00 97.31 93 GLU A O 1
ATOM 776 N N . LYS A 1 94 ? -26.346 14.847 23.639 1.00 97.25 94 LYS A N 1
ATOM 777 C CA . LYS A 1 94 ? -27.518 15.097 24.499 1.00 97.25 94 LYS A CA 1
ATOM 778 C C . LYS A 1 94 ? -27.330 14.531 25.908 1.00 97.25 94 LYS A C 1
ATOM 780 O O . LYS A 1 94 ? -27.683 15.183 26.891 1.00 97.25 94 LYS A O 1
ATOM 785 N N . ALA A 1 95 ? -26.789 13.315 26.024 1.00 97.31 95 ALA A N 1
ATOM 786 C CA . ALA A 1 95 ? -26.516 12.698 27.320 1.00 97.31 95 ALA A CA 1
ATOM 787 C C . ALA A 1 95 ? -25.499 13.519 28.126 1.00 97.31 95 ALA A C 1
ATOM 789 O O . ALA A 1 95 ? -25.693 13.733 29.324 1.00 97.31 95 ALA A O 1
ATOM 790 N N . TRP A 1 96 ? -24.443 13.995 27.462 1.00 97.06 96 TRP A N 1
ATOM 791 C CA . TRP A 1 96 ? -23.389 14.808 28.055 1.00 97.06 96 TRP A CA 1
ATOM 792 C C . TRP A 1 96 ? -23.914 16.158 28.548 1.00 97.06 96 TRP A C 1
ATOM 794 O O . TRP A 1 96 ? -23.619 16.523 29.685 1.00 97.06 96 TRP A O 1
ATOM 804 N N . GLU A 1 97 ? -24.729 16.861 27.756 1.00 96.44 97 GLU A N 1
ATOM 805 C CA . GLU A 1 97 ? -25.341 18.138 28.152 1.00 96.44 97 GLU A CA 1
ATOM 806 C C . GLU A 1 97 ? -26.188 17.990 29.421 1.00 96.44 97 GLU A C 1
ATOM 808 O O . GLU A 1 97 ? -25.950 18.685 30.410 1.00 96.44 97 GLU A O 1
ATOM 813 N N . ILE A 1 98 ? -27.103 17.013 29.449 1.00 96.31 98 ILE A N 1
ATOM 814 C CA . ILE A 1 98 ? -27.951 16.758 30.624 1.00 96.31 98 ILE A CA 1
ATOM 815 C C . ILE A 1 98 ? -27.094 16.374 31.835 1.00 96.31 98 ILE A C 1
ATOM 817 O O . ILE A 1 98 ? -27.314 16.872 32.940 1.00 96.31 98 ILE A O 1
ATOM 821 N N . ALA A 1 99 ? -26.113 15.486 31.650 1.00 94.56 99 ALA A N 1
ATOM 822 C CA . ALA A 1 99 ? -25.259 15.039 32.744 1.00 94.56 99 ALA A CA 1
ATOM 823 C C . ALA A 1 99 ? -24.429 16.185 33.333 1.00 94.56 99 ALA A C 1
ATOM 825 O O . ALA A 1 99 ? -24.262 16.266 34.549 1.00 94.56 99 ALA A O 1
ATOM 826 N N . LYS A 1 100 ? -23.929 17.078 32.479 1.00 93.44 100 LYS A N 1
ATOM 827 C CA . LYS A 1 100 ? -23.155 18.249 32.880 1.00 93.44 100 LYS A CA 1
ATOM 828 C C . LYS A 1 100 ? -24.015 19.257 33.643 1.00 93.44 100 LYS A C 1
ATOM 830 O O . LYS A 1 100 ? -23.596 19.694 34.713 1.00 93.44 100 LYS A O 1
ATOM 835 N N . ASP A 1 101 ? -25.204 19.579 33.136 1.00 95.12 101 ASP A N 1
ATOM 836 C CA . ASP A 1 101 ? -26.114 20.569 33.733 1.00 95.12 101 ASP A CA 1
ATOM 837 C C . ASP A 1 101 ? -26.643 20.142 35.108 1.00 95.12 101 ASP A C 1
ATOM 839 O O . ASP A 1 101 ? -26.863 20.976 35.986 1.00 95.12 101 ASP A O 1
ATOM 843 N N . HIS A 1 102 ? -26.819 18.835 35.311 1.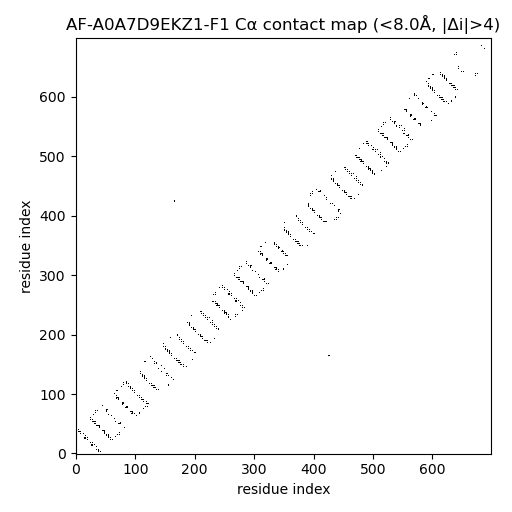00 93.44 102 HIS A N 1
ATOM 844 C CA . HIS A 1 102 ? -27.305 18.258 36.565 1.00 93.44 102 HIS A CA 1
ATOM 845 C C . HIS A 1 102 ? -26.192 17.677 37.456 1.00 93.44 102 HIS A C 1
ATOM 847 O O . HIS A 1 102 ? -26.483 17.013 38.450 1.00 93.44 102 HIS A O 1
ATOM 853 N N . GLU A 1 103 ? -24.923 17.918 37.111 1.00 90.88 103 GLU A N 1
ATOM 854 C CA . GLU A 1 103 ? -23.737 17.447 37.842 1.00 90.88 103 GLU A CA 1
ATOM 855 C C . GLU A 1 103 ? -23.669 15.915 38.038 1.00 90.88 103 GLU A C 1
ATOM 857 O O . GLU A 1 103 ? -23.059 15.404 38.982 1.00 90.88 103 GLU A O 1
ATOM 862 N N . PHE A 1 104 ? -24.233 15.148 37.103 1.00 91.12 104 PHE A N 1
ATOM 863 C CA . PHE A 1 104 ? -24.153 13.688 37.054 1.00 91.12 104 PHE A CA 1
ATOM 864 C C . PHE A 1 104 ? -22.781 13.227 36.547 1.00 91.12 104 PHE A C 1
ATOM 866 O O . PHE A 1 104 ? -22.642 12.673 35.459 1.00 91.12 104 PHE A O 1
ATOM 873 N N . LYS A 1 105 ? -21.734 13.446 37.351 1.00 87.19 105 LYS A N 1
ATOM 874 C CA . LYS A 1 105 ? -20.334 13.258 36.933 1.00 87.19 105 LYS A CA 1
ATOM 875 C C . LYS A 1 105 ? -19.995 11.863 36.397 1.00 87.19 105 LYS A C 1
ATOM 877 O O . LYS A 1 105 ? -19.169 11.769 35.499 1.00 87.19 105 LYS A O 1
ATOM 882 N N . GLN A 1 106 ? -20.617 10.783 36.893 1.00 86.94 106 GLN A N 1
ATOM 883 C CA . GLN A 1 106 ? -20.377 9.442 36.324 1.00 86.94 106 GLN A CA 1
ATOM 884 C C . GLN A 1 106 ? -20.901 9.332 34.891 1.00 86.94 106 GLN A C 1
ATOM 886 O O . GLN A 1 106 ? -20.193 8.839 34.016 1.00 86.94 106 GLN A O 1
ATOM 891 N N . GLN A 1 107 ? -22.126 9.798 34.659 1.00 91.25 107 GLN A N 1
ATOM 892 C CA . GLN A 1 107 ? -22.757 9.799 33.349 1.00 91.25 107 GLN A CA 1
ATOM 893 C C . GLN A 1 107 ? -22.080 10.801 32.409 1.00 91.25 107 GLN A C 1
ATOM 895 O O . GLN A 1 107 ? -21.965 10.522 31.224 1.00 91.25 107 GLN A O 1
ATOM 900 N N . GLU A 1 108 ? -21.575 11.923 32.933 1.00 92.44 108 GLU A N 1
ATOM 901 C CA . GLU A 1 108 ? -20.779 12.891 32.170 1.00 92.44 108 GLU A CA 1
ATOM 902 C C . GLU A 1 108 ? -19.509 12.225 31.622 1.00 92.44 108 GLU A C 1
ATOM 904 O O . GLU A 1 108 ? -19.242 12.310 30.425 1.00 92.44 108 GLU A O 1
ATOM 909 N N . THR A 1 109 ? -18.768 11.488 32.460 1.00 91.12 109 THR A N 1
ATOM 910 C CA . THR A 1 109 ? -17.608 10.702 32.012 1.00 91.12 109 THR A CA 1
ATOM 911 C C . THR A 1 109 ? -18.011 9.626 31.001 1.00 91.12 109 THR A C 1
ATOM 913 O O . THR A 1 109 ? -17.350 9.498 29.979 1.00 91.12 109 THR A O 1
ATOM 916 N N . GLN A 1 110 ? -19.097 8.878 31.233 1.00 92.12 110 GLN A N 1
ATOM 917 C CA . GLN A 1 110 ? -19.568 7.849 30.290 1.00 92.12 110 GLN A CA 1
ATOM 918 C C . GLN A 1 110 ? -19.960 8.433 28.929 1.00 92.12 110 GLN A C 1
ATOM 920 O O . GLN A 1 110 ? -19.609 7.859 27.903 1.00 92.12 110 GLN A O 1
ATOM 925 N N . ALA A 1 111 ? -20.641 9.580 28.914 1.00 94.94 111 ALA A N 1
ATOM 926 C CA . ALA A 1 111 ? -21.021 10.261 27.684 1.00 94.94 111 ALA A CA 1
ATOM 927 C C . ALA A 1 111 ? -19.787 10.757 26.922 1.00 94.94 111 ALA A C 1
ATOM 929 O O . ALA A 1 111 ? -19.712 10.582 25.714 1.00 94.94 111 ALA A O 1
ATOM 930 N N . LEU A 1 112 ? -18.789 11.310 27.621 1.00 96.00 112 LEU A N 1
ATOM 931 C CA . LEU A 1 112 ? -17.533 11.741 27.002 1.00 96.00 112 LEU A CA 1
ATOM 932 C C . LEU A 1 112 ? -16.711 10.571 26.447 1.00 96.00 112 LEU A C 1
ATOM 934 O O . LEU A 1 112 ? -16.159 10.693 25.360 1.00 96.00 112 LEU A O 1
ATOM 938 N N . VAL A 1 113 ? -16.655 9.435 27.149 1.00 94.81 113 VAL A N 1
ATOM 939 C CA . VAL A 1 113 ? -16.020 8.211 26.628 1.00 94.81 113 VAL A CA 1
ATOM 940 C C . VAL A 1 113 ? -16.762 7.702 25.397 1.00 94.81 113 VAL A C 1
ATOM 942 O O . VAL A 1 113 ? -16.122 7.431 24.388 1.00 94.81 113 VAL A O 1
ATOM 945 N N . GLY A 1 114 ? -18.098 7.665 25.440 1.00 94.75 114 GLY A N 1
ATOM 946 C CA . GLY A 1 114 ? -18.932 7.299 24.294 1.00 94.75 114 GLY A CA 1
ATOM 947 C C . GLY A 1 114 ? -18.741 8.229 23.092 1.00 94.75 114 GLY A C 1
ATOM 948 O O . GLY A 1 114 ? -18.607 7.752 21.967 1.00 94.75 114 GLY A O 1
ATOM 949 N N . LEU A 1 115 ? -18.637 9.546 23.316 1.00 96.94 115 LEU A N 1
ATOM 950 C CA . LEU A 1 115 ? -18.263 10.510 22.274 1.00 96.94 115 LEU A CA 1
ATOM 951 C C . LEU A 1 115 ? -16.872 10.221 21.722 1.00 96.94 115 LEU A C 1
ATOM 953 O O . LEU A 1 115 ? -16.699 10.227 20.509 1.00 96.94 115 LEU A O 1
ATOM 957 N N . GLY A 1 116 ? -15.897 9.943 22.589 1.00 96.06 116 GLY A N 1
ATOM 958 C CA . GLY A 1 116 ? -14.557 9.527 22.186 1.00 96.06 116 GLY A CA 1
ATOM 959 C C . GLY A 1 116 ? -14.589 8.303 21.268 1.00 96.06 116 GLY A C 1
ATOM 960 O O . GLY A 1 116 ? -14.035 8.340 20.169 1.00 96.06 116 GLY A O 1
ATOM 961 N N . ASP A 1 117 ? -15.314 7.256 21.670 1.00 94.12 117 ASP A N 1
ATOM 962 C CA . ASP A 1 117 ? -15.455 6.013 20.909 1.00 94.12 117 ASP A CA 1
ATOM 963 C C . ASP A 1 117 ? -16.157 6.238 19.563 1.00 94.12 117 ASP A C 1
ATOM 965 O O . ASP A 1 117 ? -15.694 5.723 18.542 1.00 94.12 117 ASP A O 1
ATOM 969 N N . ALA A 1 118 ? -17.233 7.029 19.539 1.00 92.62 118 ALA A N 1
ATOM 970 C CA . ALA A 1 118 ? -17.999 7.316 18.329 1.00 92.62 118 ALA A CA 1
ATOM 971 C C . ALA A 1 118 ? -17.232 8.231 17.359 1.00 92.62 118 ALA A C 1
ATOM 973 O O . ALA A 1 118 ? -17.178 7.955 16.159 1.00 92.62 118 ALA A O 1
ATOM 974 N N . TYR A 1 119 ? -16.556 9.271 17.862 1.00 91.50 119 TYR A N 1
ATOM 975 C CA . TYR A 1 119 ? -15.683 10.107 17.040 1.00 91.50 119 TYR A CA 1
ATOM 976 C C . TYR A 1 119 ? -14.510 9.301 16.484 1.00 91.50 119 TYR A C 1
ATOM 978 O O . TYR A 1 119 ? -14.226 9.420 15.292 1.00 91.50 119 TYR A O 1
ATOM 986 N N . ARG A 1 120 ? -13.892 8.421 17.284 1.00 92.62 120 ARG A N 1
ATOM 987 C CA . ARG A 1 120 ? -12.852 7.498 16.810 1.00 92.62 120 ARG A CA 1
ATOM 988 C C . ARG A 1 120 ? -13.398 6.553 15.737 1.00 92.62 120 ARG A C 1
ATOM 990 O O . ARG A 1 120 ? -12.746 6.380 14.715 1.00 92.62 120 ARG A O 1
ATOM 997 N N . GLY A 1 121 ? -14.588 5.983 15.936 1.00 83.19 121 GLY A N 1
ATOM 998 C CA . GLY A 1 121 ? -15.265 5.131 14.949 1.00 83.19 121 GLY A CA 1
ATOM 999 C C . GLY A 1 121 ? -15.561 5.850 13.627 1.00 83.19 121 GLY A C 1
ATOM 1000 O O . GLY A 1 121 ? -15.374 5.279 12.557 1.00 83.19 121 GLY A O 1
ATOM 1001 N N . SER A 1 122 ? -15.901 7.142 13.689 1.00 81.94 122 SER A N 1
ATOM 1002 C CA . SER A 1 122 ? -16.033 8.021 12.514 1.00 81.94 122 SER A CA 1
ATOM 1003 C C . SER A 1 122 ? -14.697 8.583 11.985 1.00 81.94 122 SER A C 1
ATOM 1005 O O . SER A 1 122 ? -14.698 9.454 11.117 1.00 81.94 122 SER A O 1
ATOM 1007 N N . ASN A 1 123 ? -13.552 8.105 12.493 1.00 80.81 123 ASN A N 1
ATOM 1008 C CA . ASN A 1 123 ? -12.188 8.561 12.173 1.00 80.81 123 ASN A CA 1
ATOM 1009 C C . ASN A 1 123 ? -11.904 10.053 12.445 1.00 80.81 123 ASN A C 1
ATOM 1011 O O . ASN A 1 123 ? -10.925 10.614 11.957 1.00 80.81 123 ASN A O 1
ATOM 1015 N N . GLN A 1 124 ? -12.722 10.716 13.260 1.00 84.94 124 GLN A N 1
ATOM 1016 C CA . GLN A 1 124 ? -12.485 12.081 13.733 1.00 84.94 124 GLN A CA 1
ATOM 1017 C C . GLN A 1 124 ? -11.581 12.051 14.975 1.00 84.94 124 GLN A C 1
ATOM 1019 O O . GLN A 1 124 ? -11.982 12.442 16.074 1.00 84.94 124 GLN A O 1
ATOM 1024 N N . PHE A 1 125 ? -10.348 11.563 14.805 1.00 88.56 125 PHE A N 1
ATOM 1025 C CA . PHE A 1 125 ? -9.437 11.242 15.910 1.00 88.56 125 PHE A CA 1
ATOM 1026 C C . PHE A 1 125 ? -9.126 12.431 16.822 1.00 88.56 125 PHE A C 1
ATOM 1028 O O . PHE A 1 125 ? -9.105 12.271 18.039 1.00 88.56 125 PHE A O 1
ATOM 1035 N N . GLN A 1 126 ? -8.976 13.639 16.270 1.00 89.62 126 GLN A N 1
ATOM 1036 C CA . GLN A 1 126 ? -8.712 14.833 17.077 1.00 89.62 126 GLN A CA 1
ATOM 1037 C C . GLN A 1 126 ? -9.860 15.145 18.051 1.00 89.62 126 GLN A C 1
ATOM 1039 O O . GLN A 1 126 ? -9.615 15.428 19.220 1.00 89.62 126 GLN A O 1
ATOM 1044 N N . LYS A 1 127 ? -11.117 15.027 17.600 1.00 92.81 127 LYS A N 1
ATOM 1045 C CA . LYS A 1 127 ? -12.281 15.195 18.483 1.00 92.81 127 LYS A CA 1
ATOM 1046 C C . LYS A 1 127 ? -12.353 14.076 19.516 1.00 92.81 127 LYS A C 1
ATOM 1048 O O . LYS A 1 127 ? -12.658 14.338 20.675 1.00 92.81 127 LYS A O 1
ATOM 1053 N N . ALA A 1 128 ? -12.040 12.843 19.113 1.00 96.12 128 ALA A N 1
ATOM 1054 C CA . ALA A 1 128 ? -11.991 11.719 20.039 1.00 96.12 128 ALA A CA 1
ATOM 1055 C C . ALA A 1 128 ? -10.995 11.975 21.184 1.00 96.12 128 ALA A C 1
ATOM 1057 O O . ALA A 1 128 ? -11.366 11.829 22.348 1.00 96.12 128 ALA A O 1
ATOM 1058 N N . ILE A 1 129 ? -9.781 12.442 20.858 1.00 96.31 129 ILE A N 1
ATOM 1059 C CA . ILE A 1 129 ? -8.752 12.841 21.832 1.00 96.31 129 ILE A CA 1
ATOM 1060 C C . ILE A 1 129 ? -9.312 13.889 22.802 1.00 96.31 129 ILE A C 1
ATOM 1062 O O . ILE A 1 129 ? -9.288 13.665 24.010 1.00 96.31 129 ILE A O 1
ATOM 1066 N N . GLU A 1 130 ? -9.907 14.978 22.300 1.00 96.12 130 GLU A N 1
ATOM 1067 C CA . GLU A 1 130 ? -10.470 16.038 23.152 1.00 96.12 130 GLU A CA 1
ATOM 1068 C C . GLU A 1 130 ? -11.521 15.519 24.149 1.00 96.12 130 GLU A C 1
ATOM 1070 O O . GLU A 1 130 ? -11.591 15.982 25.292 1.00 96.12 130 GLU A O 1
ATOM 1075 N N . HIS A 1 131 ? -12.378 14.586 23.724 1.00 97.06 131 HIS A N 1
ATOM 1076 C CA . HIS A 1 131 ? -13.420 14.026 24.584 1.00 97.06 131 HIS A CA 1
ATOM 1077 C C . HIS A 1 131 ? -12.861 13.043 25.616 1.00 97.06 131 HIS A C 1
ATOM 1079 O O . HIS A 1 131 ? -13.250 13.120 26.787 1.00 97.06 131 HIS A O 1
ATOM 1085 N N . TYR A 1 132 ? -11.915 12.182 25.237 1.00 97.06 132 TYR A N 1
ATOM 1086 C CA . TYR A 1 132 ? -11.263 11.295 26.197 1.00 97.06 132 TYR A CA 1
ATOM 1087 C C . TYR A 1 132 ? -10.396 12.059 27.210 1.00 97.06 132 TYR A C 1
ATOM 1089 O O . TYR A 1 132 ? -10.420 11.721 28.392 1.00 97.06 132 TYR A O 1
ATOM 1097 N N . GLU A 1 133 ? -9.682 13.115 26.802 1.00 95.81 133 GLU A N 1
ATOM 1098 C CA . GLU A 1 133 ? -8.901 13.960 27.720 1.00 95.81 133 GLU A CA 1
ATOM 1099 C C . GLU A 1 133 ? -9.800 14.619 28.774 1.00 95.81 133 GLU A C 1
ATOM 1101 O O . GLU A 1 133 ? -9.498 14.577 29.969 1.00 95.81 133 GLU A O 1
ATOM 1106 N N . LYS A 1 134 ? -10.961 15.149 28.359 1.00 94.75 134 LYS A N 1
ATOM 1107 C CA . LYS A 1 134 ? -11.975 15.685 29.284 1.00 94.75 134 LYS A CA 1
ATOM 1108 C C . LYS A 1 134 ? -12.506 14.605 30.230 1.00 94.75 134 LYS A C 1
ATOM 1110 O O . LYS A 1 134 ? -12.654 14.859 31.427 1.00 94.75 134 LYS A O 1
ATOM 1115 N N . ALA A 1 135 ? -12.781 13.402 29.719 1.00 93.62 135 ALA A N 1
ATOM 1116 C CA . ALA A 1 135 ? -13.230 12.277 30.539 1.00 93.62 135 ALA A CA 1
ATOM 1117 C C . ALA A 1 135 ? -12.181 11.895 31.599 1.00 93.62 135 ALA A C 1
ATOM 1119 O O . ALA A 1 135 ? -12.525 11.708 32.771 1.00 93.62 135 ALA A O 1
ATOM 1120 N N . LEU A 1 136 ? -10.905 11.840 31.200 1.00 92.38 136 LEU A N 1
ATOM 1121 C CA . LEU A 1 136 ? -9.772 11.536 32.072 1.00 92.38 136 LEU A CA 1
ATOM 1122 C C . LEU A 1 136 ? -9.586 12.612 33.150 1.00 92.38 136 LEU A C 1
ATOM 1124 O O . LEU A 1 136 ? -9.384 12.282 34.319 1.00 92.38 136 LEU A O 1
ATOM 1128 N N . GLU A 1 137 ? -9.701 13.893 32.790 1.00 91.31 137 GLU A N 1
ATOM 1129 C CA . GLU A 1 137 ? -9.590 15.014 33.731 1.00 91.31 137 GLU A CA 1
ATOM 1130 C C . GLU A 1 137 ? -10.677 14.958 34.817 1.00 91.31 137 GLU A C 1
ATOM 1132 O O . GLU A 1 137 ? -10.376 15.100 36.008 1.00 91.31 137 GLU A O 1
ATOM 1137 N N . ILE A 1 138 ? -11.935 14.717 34.427 1.00 88.69 138 ILE A N 1
ATOM 1138 C CA . ILE A 1 138 ? -13.060 14.586 35.367 1.00 88.69 138 ILE A CA 1
ATOM 1139 C C . ILE A 1 138 ? -12.842 13.390 36.301 1.00 88.69 138 ILE A C 1
ATOM 1141 O O . ILE A 1 138 ? -13.021 13.519 37.515 1.00 88.69 138 ILE A O 1
ATOM 1145 N N . GLY A 1 139 ? -12.423 12.247 35.751 1.00 85.12 139 GLY A N 1
ATOM 1146 C CA . GLY A 1 139 ? -12.155 11.039 36.528 1.00 85.12 139 GLY A CA 1
ATOM 1147 C C . GLY A 1 139 ? -11.032 11.226 37.552 1.00 85.12 139 GLY A C 1
ATOM 1148 O O . GLY A 1 139 ? -11.218 10.922 38.732 1.00 85.12 139 GLY A O 1
ATOM 1149 N N . ARG A 1 140 ? -9.905 11.832 37.151 1.00 85.25 140 ARG A N 1
ATOM 1150 C CA . ARG A 1 140 ? -8.762 12.092 38.045 1.00 85.25 140 ARG A CA 1
ATOM 1151 C C . ARG A 1 140 ? -9.081 13.074 39.164 1.00 85.25 140 ARG A C 1
ATOM 1153 O O . ARG A 1 140 ? -8.689 12.830 40.301 1.00 85.25 140 ARG A O 1
ATOM 1160 N N . LYS A 1 141 ? -9.825 14.155 38.889 1.00 84.25 141 LYS A N 1
ATOM 1161 C CA . LYS A 1 141 ? -10.219 15.134 39.926 1.00 84.25 141 LYS A CA 1
ATOM 1162 C C . LYS A 1 141 ? -11.053 14.513 41.046 1.00 84.25 141 LYS A C 1
ATOM 1164 O O . LYS A 1 141 ? -11.008 14.998 42.173 1.00 84.25 141 LYS A O 1
ATOM 1169 N N . ARG A 1 142 ? -11.811 13.460 40.742 1.00 77.00 142 ARG A N 1
ATOM 1170 C CA . ARG A 1 142 ? -12.622 12.735 41.722 1.00 77.00 142 ARG A CA 1
ATOM 1171 C C . ARG A 1 142 ? -11.828 11.656 42.472 1.00 77.00 142 ARG A C 1
ATOM 1173 O O . ARG A 1 142 ? -12.263 11.231 43.538 1.00 77.00 142 ARG A O 1
ATOM 1180 N N . GLY A 1 143 ? -10.682 11.243 41.928 1.00 66.44 143 GLY A N 1
ATOM 1181 C CA . GLY A 1 143 ? -10.089 9.941 42.204 1.00 66.44 143 GLY A CA 1
ATOM 1182 C C . GLY A 1 143 ? -10.976 8.871 41.576 1.00 66.44 143 GLY A C 1
ATOM 1183 O O . GLY A 1 143 ? -12.138 8.728 41.958 1.00 66.44 143 GLY A O 1
ATOM 1184 N N . PHE A 1 144 ? -10.474 8.148 40.576 1.00 67.19 144 PHE A N 1
ATOM 1185 C CA . PHE A 1 144 ? -11.233 7.039 40.013 1.00 67.19 144 PHE A CA 1
ATOM 1186 C C . PHE A 1 144 ? -11.575 6.055 41.140 1.00 67.19 144 PHE A C 1
ATOM 1188 O O . PHE A 1 144 ? -10.690 5.424 41.709 1.00 67.19 144 PHE A O 1
ATOM 1195 N N . GLU A 1 145 ? -12.867 5.928 41.466 1.00 64.25 145 GLU A N 1
ATOM 1196 C CA . GLU A 1 145 ? -13.359 4.866 42.360 1.00 64.25 145 GLU A CA 1
ATOM 1197 C C . GLU A 1 145 ? -13.073 3.480 41.763 1.00 64.25 145 GLU A C 1
ATOM 1199 O O . GLU A 1 145 ? -12.989 2.495 42.488 1.00 64.25 145 GLU A O 1
ATOM 1204 N N . ASP A 1 146 ? -12.909 3.428 40.438 1.00 71.31 146 ASP A N 1
ATOM 1205 C CA . ASP A 1 146 ? -12.659 2.234 39.652 1.00 71.31 146 ASP A CA 1
ATOM 1206 C C . ASP A 1 146 ? -11.530 2.488 38.639 1.00 71.31 146 ASP A C 1
ATOM 1208 O O . ASP A 1 146 ? -11.733 3.126 37.600 1.00 71.31 146 ASP A O 1
ATOM 1212 N N . GLN A 1 147 ? -10.336 1.981 38.955 1.00 85.81 147 GLN A N 1
ATOM 1213 C CA . GLN A 1 147 ? -9.126 2.074 38.124 1.00 85.81 147 GLN A CA 1
ATOM 1214 C C . GLN A 1 147 ? -9.286 1.389 36.756 1.00 85.81 147 GLN A C 1
ATOM 1216 O O . GLN A 1 147 ? -8.581 1.706 35.794 1.00 85.81 147 GLN A O 1
ATOM 1221 N N . TYR A 1 148 ? -10.275 0.501 36.625 1.00 85.38 148 TYR A N 1
ATOM 1222 C CA . TYR A 1 148 ? -10.654 -0.084 35.347 1.00 85.38 148 TYR A CA 1
ATOM 1223 C C . TYR A 1 148 ? -11.119 0.986 34.346 1.00 85.38 148 TYR A C 1
ATOM 1225 O O . TYR A 1 148 ? -10.757 0.937 33.171 1.00 85.38 148 TYR A O 1
ATOM 1233 N N . LYS A 1 149 ? -11.865 2.003 34.802 1.00 86.56 149 LYS A N 1
ATOM 1234 C CA . LYS A 1 149 ? -12.340 3.091 33.930 1.00 86.56 149 LYS A CA 1
ATOM 1235 C C . LYS A 1 149 ? -11.209 3.999 33.464 1.00 86.56 149 LYS A C 1
ATOM 1237 O O . LYS A 1 149 ? -11.215 4.398 32.305 1.00 86.56 149 LYS A O 1
ATOM 1242 N N . GLU A 1 150 ? -10.241 4.306 34.332 1.00 90.25 150 GLU A N 1
ATOM 1243 C CA . GLU A 1 150 ? -9.042 5.052 33.919 1.00 90.25 150 GLU A CA 1
ATOM 1244 C C . GLU A 1 150 ? -8.311 4.299 32.808 1.00 90.25 150 GLU A C 1
ATOM 1246 O O . GLU A 1 150 ? -8.012 4.871 31.761 1.00 90.25 150 GLU A O 1
ATOM 1251 N N . THR A 1 151 ? -8.130 2.991 32.998 1.00 91.38 151 THR A N 1
ATOM 1252 C CA . THR A 1 151 ? -7.503 2.112 32.009 1.00 91.38 151 THR A CA 1
ATOM 1253 C C . THR A 1 151 ? -8.237 2.156 30.667 1.00 91.38 151 THR A C 1
ATOM 1255 O O . THR A 1 151 ? -7.605 2.344 29.633 1.00 91.38 151 THR A O 1
ATOM 1258 N N . GLN A 1 152 ? -9.570 2.039 30.652 1.00 91.25 152 GLN A N 1
ATOM 1259 C CA . GLN A 1 152 ? -10.354 2.105 29.411 1.00 91.25 152 GLN A CA 1
ATOM 1260 C C . GLN A 1 152 ? -10.200 3.444 28.680 1.00 91.25 152 GLN A C 1
ATOM 1262 O O . GLN A 1 152 ? -10.073 3.456 27.457 1.00 91.25 152 GLN A O 1
ATOM 1267 N N . ILE A 1 153 ? -10.170 4.561 29.413 1.00 93.62 153 ILE A N 1
ATOM 1268 C CA . ILE A 1 153 ? -9.965 5.890 28.823 1.00 93.62 153 ILE A CA 1
ATOM 1269 C C . ILE A 1 153 ? -8.555 6.007 28.239 1.00 93.62 153 ILE A C 1
ATOM 1271 O O . ILE A 1 153 ? -8.400 6.524 27.137 1.00 93.62 153 ILE A O 1
ATOM 1275 N N . LEU A 1 154 ? -7.533 5.502 28.937 1.00 95.81 154 LEU A N 1
ATOM 1276 C CA . LEU A 1 154 ? -6.155 5.489 28.441 1.00 95.81 154 LEU A CA 1
ATOM 1277 C C . LEU A 1 154 ? -6.008 4.620 27.185 1.00 95.81 154 LEU A C 1
ATOM 1279 O O . LEU A 1 154 ? -5.365 5.048 26.231 1.00 95.81 154 LEU A O 1
ATOM 1283 N N . LEU A 1 155 ? -6.649 3.448 27.139 1.00 95.75 155 LEU A N 1
ATOM 1284 C CA . LEU A 1 155 ? -6.701 2.628 25.924 1.00 95.75 155 LEU A CA 1
ATOM 1285 C C . LEU A 1 155 ? -7.413 3.369 24.778 1.00 95.75 155 LEU A C 1
ATOM 1287 O O . LEU A 1 155 ? -6.927 3.352 23.651 1.00 95.75 155 LEU A O 1
ATOM 1291 N N . GLY A 1 156 ? -8.521 4.062 25.060 1.00 94.44 156 GLY A N 1
ATOM 1292 C CA . GLY A 1 156 ? -9.236 4.891 24.082 1.00 94.44 156 GLY A CA 1
ATOM 1293 C C . GLY A 1 156 ? -8.394 6.053 23.542 1.00 94.44 156 GLY A C 1
ATOM 1294 O O . GLY A 1 156 ? -8.348 6.263 22.330 1.00 94.44 156 GLY A O 1
ATOM 1295 N N . LEU A 1 157 ? -7.665 6.755 24.417 1.00 96.25 157 LEU A N 1
ATOM 1296 C CA . LEU A 1 157 ? -6.691 7.787 24.039 1.00 96.25 157 LEU A CA 1
ATOM 1297 C C . LEU A 1 157 ? -5.576 7.212 23.177 1.00 96.25 157 LEU A C 1
ATOM 1299 O O . LEU A 1 157 ? -5.253 7.791 22.144 1.00 96.25 157 LEU A O 1
ATOM 1303 N N . GLY A 1 158 ? -5.017 6.068 23.573 1.00 95.75 158 GLY A N 1
ATOM 1304 C CA . GLY A 1 158 ? -4.004 5.375 22.788 1.00 95.75 158 GLY A CA 1
ATOM 1305 C C . GLY A 1 158 ? -4.514 5.016 21.392 1.00 95.75 158 GLY A C 1
ATOM 1306 O O . GLY A 1 158 ? -3.827 5.274 20.407 1.00 95.75 158 GLY A O 1
ATOM 1307 N N . ASP A 1 159 ? -5.745 4.509 21.283 1.00 93.62 159 ASP A N 1
ATOM 1308 C CA . ASP A 1 159 ? -6.363 4.174 19.997 1.00 93.62 159 ASP A CA 1
ATOM 1309 C C . ASP A 1 159 ? -6.588 5.429 19.138 1.00 93.62 159 ASP A C 1
ATOM 1311 O O . ASP A 1 159 ? -6.326 5.412 17.935 1.00 93.62 159 ASP A O 1
ATOM 1315 N N . ALA A 1 160 ? -7.050 6.528 19.740 1.00 92.81 160 ALA A N 1
ATOM 1316 C CA . ALA A 1 160 ? -7.288 7.781 19.030 1.00 92.81 160 ALA A CA 1
ATOM 1317 C C . ALA A 1 160 ? -5.979 8.445 18.572 1.00 92.81 160 ALA A C 1
ATOM 1319 O O . ALA A 1 160 ? -5.884 8.860 17.420 1.00 92.81 160 ALA A O 1
ATOM 1320 N N . HIS A 1 161 ? -4.947 8.480 19.420 1.00 91.69 161 HIS A N 1
ATOM 1321 C CA . HIS A 1 161 ? -3.610 8.940 19.035 1.00 91.69 161 HIS A CA 1
ATOM 1322 C C . HIS A 1 161 ? -3.000 8.049 17.953 1.00 91.69 161 HIS A C 1
ATOM 1324 O O . HIS A 1 161 ? -2.448 8.568 16.988 1.00 91.69 161 HIS A O 1
ATOM 1330 N N . SER A 1 162 ? -3.154 6.725 18.057 1.00 89.31 162 SER A N 1
ATOM 1331 C CA . SER A 1 162 ? -2.668 5.793 17.038 1.00 89.31 162 SER A CA 1
ATOM 1332 C C . SER A 1 162 ? -3.378 5.991 15.699 1.00 89.31 162 SER A C 1
ATOM 1334 O O . SER A 1 162 ? -2.730 5.868 14.666 1.00 89.31 162 SER A O 1
ATOM 1336 N N . GLY A 1 163 ? -4.685 6.278 15.698 1.00 83.69 163 GLY A N 1
ATOM 1337 C CA . GLY A 1 163 ? -5.438 6.612 14.485 1.00 83.69 163 GLY A CA 1
ATOM 1338 C C . GLY A 1 163 ? -5.074 7.982 13.905 1.00 83.69 163 GLY A C 1
ATOM 1339 O O . GLY A 1 163 ? -5.129 8.174 12.695 1.00 83.69 163 GLY A O 1
ATOM 1340 N N . ASN A 1 164 ? -4.637 8.913 14.754 1.00 84.00 164 ASN A N 1
ATOM 1341 C CA . ASN A 1 164 ? -4.098 10.218 14.364 1.00 84.00 164 ASN A CA 1
ATOM 1342 C C . ASN A 1 164 ? -2.604 10.163 13.979 1.00 84.00 164 ASN A C 1
ATOM 1344 O O . ASN A 1 164 ? -1.941 11.198 13.971 1.00 84.00 164 ASN A O 1
ATOM 1348 N N . ASP A 1 165 ? -2.065 8.962 13.744 1.00 80.56 165 ASP A N 1
ATOM 1349 C CA . ASP A 1 165 ? -0.657 8.671 13.454 1.00 80.56 165 ASP A CA 1
ATOM 1350 C C . ASP A 1 165 ? 0.358 9.187 14.512 1.00 80.56 165 ASP A C 1
ATOM 1352 O O . ASP A 1 165 ? 1.562 9.270 14.270 1.00 80.56 165 ASP A O 1
ATOM 1356 N N . GLN A 1 166 ? -0.092 9.489 15.733 1.00 86.00 166 GLN A N 1
ATOM 1357 C CA . GLN A 1 166 ? 0.747 9.905 16.862 1.00 86.00 166 GLN A CA 1
ATOM 1358 C C . GLN A 1 166 ? 1.193 8.675 17.666 1.00 86.00 166 GLN A C 1
ATOM 1360 O O . GLN A 1 166 ? 0.779 8.446 18.804 1.00 86.00 166 GLN A O 1
ATOM 1365 N N . PHE A 1 167 ? 2.032 7.839 17.050 1.00 87.50 167 PHE A N 1
ATOM 1366 C CA . PHE A 1 167 ? 2.393 6.530 17.604 1.00 87.50 167 PHE A CA 1
ATOM 1367 C C . PHE A 1 167 ? 3.117 6.612 18.952 1.00 87.50 167 PHE A C 1
ATOM 1369 O O . PHE A 1 167 ? 2.838 5.808 19.836 1.00 87.50 167 PHE A O 1
ATOM 1376 N N . GLN A 1 168 ? 3.999 7.595 19.153 1.00 88.75 168 GLN A N 1
ATOM 1377 C CA . GLN A 1 168 ? 4.728 7.729 20.417 1.00 88.75 168 GLN A CA 1
ATOM 1378 C C . GLN A 1 168 ? 3.792 8.060 21.587 1.00 88.75 168 GLN A C 1
ATOM 1380 O O . GLN A 1 168 ? 3.854 7.404 22.626 1.00 88.75 168 GLN A O 1
ATOM 1385 N N . THR A 1 169 ? 2.881 9.023 21.415 1.00 92.00 169 THR A N 1
ATOM 1386 C CA . THR A 1 169 ? 1.912 9.357 22.468 1.00 92.00 169 THR A CA 1
ATOM 1387 C C . THR A 1 169 ? 0.930 8.215 22.691 1.00 92.00 169 THR A C 1
ATOM 1389 O O . THR A 1 169 ? 0.549 7.962 23.832 1.00 92.00 169 THR A O 1
ATOM 1392 N N . ALA A 1 170 ? 0.542 7.482 21.644 1.00 94.81 170 ALA A N 1
ATOM 1393 C CA . ALA A 1 170 ? -0.278 6.286 21.790 1.00 94.81 170 ALA A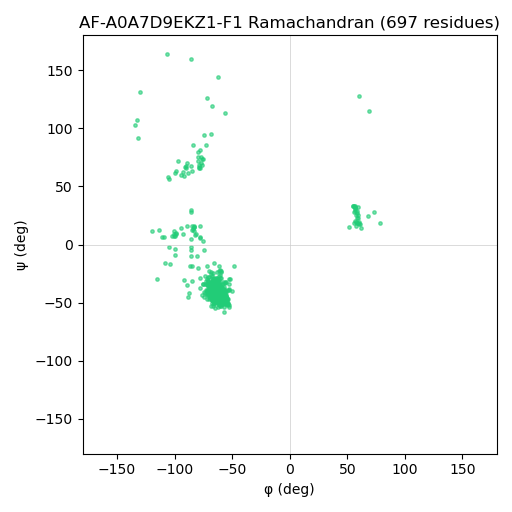 CA 1
ATOM 1394 C C . ALA A 1 170 ? 0.407 5.219 22.661 1.00 94.81 170 ALA A C 1
ATOM 1396 O O . ALA A 1 170 ? -0.215 4.712 23.595 1.00 94.81 170 ALA A O 1
ATOM 1397 N N . THR A 1 171 ? 1.695 4.943 22.421 1.00 94.25 171 THR A N 1
ATOM 1398 C CA . THR A 1 171 ? 2.503 4.031 23.247 1.00 94.25 171 THR A CA 1
ATOM 1399 C C . THR A 1 171 ? 2.508 4.456 24.713 1.00 94.25 171 THR A C 1
ATOM 1401 O O . THR A 1 171 ? 2.201 3.635 25.571 1.00 94.25 171 THR A O 1
ATOM 1404 N N . GLU A 1 172 ? 2.739 5.738 25.015 1.00 95.44 172 GLU A N 1
ATOM 1405 C CA . GLU A 1 172 ? 2.737 6.235 26.401 1.00 95.44 172 GLU A CA 1
ATOM 1406 C C . GLU A 1 172 ? 1.396 6.011 27.121 1.00 95.44 172 GLU A C 1
ATOM 1408 O O . GLU A 1 172 ? 1.364 5.734 28.322 1.00 95.44 172 GLU A O 1
ATOM 1413 N N . HIS A 1 173 ? 0.269 6.153 26.414 1.00 97.06 173 HIS A N 1
ATOM 1414 C CA . HIS A 1 173 ? -1.053 5.903 26.993 1.00 97.06 173 HIS A CA 1
ATOM 1415 C C . HIS A 1 173 ? -1.287 4.412 27.244 1.00 97.06 173 HIS A C 1
ATOM 1417 O O . HIS A 1 173 ? -1.814 4.046 28.297 1.00 97.06 173 HIS A O 1
ATOM 1423 N N . TYR A 1 174 ? -0.870 3.549 26.316 1.00 96.88 174 TYR A N 1
ATOM 1424 C CA . TYR A 1 174 ? -0.988 2.105 26.487 1.00 96.88 174 TYR A CA 1
ATOM 1425 C C . TYR A 1 174 ? -0.060 1.549 27.571 1.00 96.88 174 TYR A C 1
ATOM 1427 O O . TYR A 1 174 ? -0.481 0.663 28.308 1.00 96.88 174 TYR A O 1
ATOM 1435 N N . GLU A 1 175 ? 1.159 2.073 27.718 1.00 95.88 175 GLU A N 1
ATOM 1436 C CA . GLU A 1 175 ? 2.078 1.690 28.798 1.00 95.88 175 GLU A CA 1
ATOM 1437 C C . GLU A 1 175 ? 1.511 2.063 30.171 1.00 95.88 175 GLU A C 1
ATOM 1439 O O . GLU A 1 175 ? 1.510 1.235 31.078 1.00 95.88 175 GLU A O 1
ATOM 1444 N N . LYS A 1 176 ? 0.927 3.262 30.309 1.00 95.31 176 LYS A N 1
ATOM 1445 C CA . LYS A 1 176 ? 0.221 3.662 31.541 1.00 95.31 176 LYS A CA 1
ATOM 1446 C C . LYS A 1 176 ? -0.987 2.770 31.825 1.00 95.31 176 LYS A C 1
ATOM 1448 O O . LYS A 1 176 ? -1.232 2.410 32.971 1.00 95.31 176 LYS A O 1
ATOM 1453 N N . ALA A 1 177 ? -1.755 2.412 30.793 1.00 94.94 177 ALA A N 1
ATOM 1454 C CA . ALA A 1 177 ? -2.868 1.479 30.942 1.00 94.94 177 ALA A CA 1
ATOM 1455 C C . ALA A 1 177 ? -2.376 0.096 31.404 1.00 94.94 177 ALA A C 1
ATOM 1457 O O . ALA A 1 177 ? -2.975 -0.498 32.298 1.00 94.94 177 ALA A O 1
ATOM 1458 N N . LEU A 1 178 ? -1.270 -0.391 30.832 1.00 94.94 178 LEU A N 1
ATOM 1459 C CA . LEU A 1 178 ? -0.655 -1.661 31.205 1.00 94.94 178 LEU A CA 1
ATOM 1460 C C . LEU A 1 178 ? -0.212 -1.655 32.677 1.00 94.94 178 LEU A C 1
ATOM 1462 O O . LEU A 1 178 ? -0.596 -2.561 33.412 1.00 94.94 178 LEU A O 1
ATOM 1466 N N . GLU A 1 179 ? 0.480 -0.604 33.127 1.00 95.12 179 GLU A N 1
ATOM 1467 C CA . GLU A 1 179 ? 0.921 -0.436 34.522 1.00 95.12 179 GLU A CA 1
ATOM 1468 C C . GLU A 1 179 ? -0.251 -0.542 35.515 1.00 95.12 179 GLU A C 1
ATOM 1470 O O . GLU A 1 179 ? -0.194 -1.315 36.474 1.00 95.12 179 GLU A O 1
ATOM 1475 N N . ILE A 1 180 ? -1.365 0.153 35.243 1.00 93.00 180 ILE A N 1
ATOM 1476 C CA . ILE A 1 180 ? -2.565 0.092 36.095 1.00 93.00 180 ILE A CA 1
ATOM 1477 C C . ILE A 1 180 ? -3.140 -1.331 36.126 1.00 93.00 180 ILE A C 1
ATOM 1479 O O . ILE A 1 180 ? -3.532 -1.820 37.191 1.00 93.00 180 ILE A O 1
ATOM 1483 N N . THR A 1 181 ? -3.204 -2.012 34.975 1.00 92.56 181 THR A N 1
ATOM 1484 C CA . THR A 1 181 ? -3.737 -3.383 34.913 1.00 92.56 181 THR A CA 1
ATOM 1485 C C . THR A 1 181 ? -2.861 -4.398 35.635 1.00 92.56 181 THR A C 1
ATOM 1487 O O . THR A 1 181 ? -3.411 -5.303 36.266 1.00 92.56 181 THR A O 1
ATOM 1490 N N . GLU A 1 182 ? -1.537 -4.231 35.592 1.00 91.44 182 GLU A N 1
ATOM 1491 C CA . GLU A 1 182 ? -0.575 -5.078 36.299 1.00 91.44 182 GLU A CA 1
ATOM 1492 C C . GLU A 1 182 ? -0.699 -4.904 37.819 1.00 91.44 182 GLU A C 1
ATOM 1494 O O . GLU A 1 182 ? -0.764 -5.899 38.544 1.00 91.44 182 GLU A O 1
ATOM 1499 N N . GLU A 1 183 ? -0.817 -3.661 38.302 1.00 92.38 183 GLU A N 1
ATOM 1500 C CA . GLU A 1 183 ? -0.983 -3.353 39.730 1.00 92.38 183 GLU A CA 1
ATOM 1501 C C . GLU A 1 183 ? -2.285 -3.941 40.304 1.00 92.38 183 GLU A C 1
ATOM 1503 O O . GLU A 1 183 ? -2.303 -4.468 41.419 1.00 92.38 183 GLU A O 1
ATOM 1508 N N . HIS A 1 184 ? -3.375 -3.889 39.533 1.00 90.19 184 HIS A N 1
ATOM 1509 C CA . HIS A 1 184 ? -4.715 -4.265 39.997 1.00 90.19 184 HIS A CA 1
ATOM 1510 C C . HIS A 1 184 ? -5.149 -5.681 39.579 1.00 90.19 184 HIS A C 1
ATOM 1512 O O . HIS A 1 184 ? -6.215 -6.149 39.983 1.00 90.19 184 HIS A O 1
ATOM 1518 N N . GLY A 1 185 ? -4.337 -6.388 38.787 1.00 88.75 185 GLY A N 1
ATOM 1519 C CA . GLY A 1 185 ? -4.596 -7.765 38.360 1.00 88.75 185 GLY A CA 1
ATOM 1520 C C . GLY A 1 185 ? -5.701 -7.917 37.306 1.00 88.75 185 GLY A C 1
ATOM 1521 O O . GLY A 1 185 ? -6.346 -8.967 37.237 1.00 88.75 185 GLY A O 1
ATOM 1522 N N . TYR A 1 186 ? -5.939 -6.905 36.467 1.00 90.31 186 TYR A N 1
ATOM 1523 C CA . TYR A 1 186 ? -6.968 -6.933 35.418 1.00 90.31 186 TYR A CA 1
ATOM 1524 C C . TYR A 1 186 ? -6.516 -7.719 34.174 1.00 90.31 186 TYR A C 1
ATOM 1526 O O . TYR A 1 186 ? -6.393 -7.166 33.083 1.00 90.31 186 TYR A O 1
ATOM 1534 N N . LYS A 1 187 ? -6.319 -9.037 34.319 1.00 91.81 187 LYS A N 1
ATOM 1535 C CA . LYS A 1 187 ? -5.658 -9.900 33.317 1.00 91.81 187 LYS A CA 1
ATOM 1536 C C . LYS A 1 187 ? -6.228 -9.835 31.898 1.00 91.81 187 LYS A C 1
ATOM 1538 O O . LYS A 1 187 ? -5.469 -9.859 30.936 1.00 91.81 187 LYS A O 1
ATOM 1543 N N . GLN A 1 188 ? -7.547 -9.724 31.735 1.00 91.62 188 GLN A N 1
ATOM 1544 C CA . GLN A 1 188 ? -8.138 -9.568 30.397 1.00 91.62 188 GLN A CA 1
ATOM 1545 C C . GLN A 1 188 ? -7.733 -8.247 29.735 1.00 91.62 188 GLN A C 1
ATOM 1547 O O . GLN A 1 188 ? -7.418 -8.227 28.548 1.00 91.62 188 GLN A O 1
ATOM 1552 N N . VAL A 1 189 ? -7.735 -7.151 30.496 1.00 91.88 189 VAL A N 1
ATOM 1553 C CA . VAL A 1 189 ? -7.393 -5.820 29.980 1.00 91.88 189 VAL A CA 1
ATOM 1554 C C . VAL A 1 189 ? -5.889 -5.691 29.772 1.00 91.88 189 VAL A C 1
ATOM 1556 O O . VAL A 1 189 ? -5.481 -5.077 28.798 1.00 91.88 189 VAL A O 1
ATOM 1559 N N . GLU A 1 190 ? -5.081 -6.337 30.612 1.00 94.69 190 GLU A N 1
ATOM 1560 C CA . GLU A 1 190 ? -3.626 -6.456 30.449 1.00 94.69 190 GLU A CA 1
ATOM 1561 C C . GLU A 1 190 ? -3.271 -7.087 29.090 1.00 94.69 190 GLU A C 1
ATOM 1563 O O . GLU A 1 190 ? -2.486 -6.534 28.321 1.00 94.69 190 GLU A O 1
ATOM 1568 N N . ILE A 1 191 ? -3.936 -8.191 28.722 1.00 96.00 191 ILE A N 1
ATOM 1569 C CA . ILE A 1 191 ? -3.779 -8.820 27.400 1.00 96.00 191 ILE A CA 1
ATOM 1570 C C . ILE A 1 191 ? -4.192 -7.857 26.278 1.00 96.00 191 ILE A C 1
ATOM 1572 O O . ILE A 1 191 ? -3.497 -7.755 25.267 1.00 96.00 191 ILE A O 1
ATOM 1576 N N . VAL A 1 192 ? -5.306 -7.135 26.441 1.00 95.06 192 VAL A N 1
ATOM 1577 C CA . VAL A 1 192 ? -5.752 -6.139 25.453 1.00 95.06 192 VAL A CA 1
ATOM 1578 C C . VAL A 1 192 ? -4.732 -5.006 25.322 1.00 95.06 192 VAL A C 1
ATOM 1580 O O . VAL A 1 192 ? -4.396 -4.649 24.199 1.00 95.06 192 VAL A O 1
ATOM 1583 N N . ALA A 1 193 ? -4.192 -4.480 26.421 1.00 95.44 193 ALA A N 1
ATOM 1584 C CA . ALA A 1 193 ? -3.169 -3.436 26.412 1.00 95.44 193 ALA A CA 1
ATOM 1585 C C . ALA A 1 193 ? -1.902 -3.899 25.676 1.00 95.44 193 ALA A C 1
ATOM 1587 O O . ALA A 1 193 ? -1.397 -3.176 24.820 1.00 95.44 193 ALA A O 1
ATOM 1588 N N . LEU A 1 194 ? -1.448 -5.136 25.910 1.00 97.38 194 LEU A N 1
ATOM 1589 C CA . LEU A 1 194 ? -0.333 -5.737 25.169 1.00 97.38 194 LEU A CA 1
ATOM 1590 C C . LEU A 1 194 ? -0.633 -5.871 23.669 1.00 97.38 194 LEU A C 1
ATOM 1592 O O . LEU A 1 194 ? 0.225 -5.570 22.842 1.00 97.38 194 LEU A O 1
ATOM 1596 N N . ILE A 1 195 ? -1.850 -6.276 23.293 1.00 96.94 195 ILE A N 1
ATOM 1597 C CA . ILE A 1 195 ? -2.267 -6.324 21.883 1.00 96.94 195 ILE A CA 1
ATOM 1598 C C . ILE A 1 195 ? -2.258 -4.916 21.270 1.00 96.94 195 ILE A C 1
ATOM 1600 O O . ILE A 1 195 ? -1.786 -4.738 20.150 1.00 96.94 195 ILE A O 1
ATOM 1604 N N . ARG A 1 196 ? -2.721 -3.894 21.995 1.00 96.44 196 ARG A N 1
ATOM 1605 C CA . ARG A 1 196 ? -2.708 -2.500 21.524 1.00 96.44 196 ARG A CA 1
ATOM 1606 C C . ARG A 1 196 ? -1.290 -1.937 21.385 1.00 96.44 196 ARG A C 1
ATOM 1608 O O . ARG A 1 196 ? -1.005 -1.303 20.371 1.00 96.44 196 ARG A O 1
ATOM 1615 N N . LEU A 1 197 ? -0.391 -2.252 22.322 1.00 96.31 197 LEU A N 1
ATOM 1616 C CA . LEU A 1 197 ? 1.045 -1.954 22.225 1.00 96.31 197 LEU A CA 1
ATOM 1617 C C . LEU A 1 197 ? 1.675 -2.620 20.998 1.00 96.31 197 LEU A C 1
ATOM 1619 O O . LEU A 1 197 ? 2.352 -1.971 20.203 1.00 96.31 197 LEU A O 1
ATOM 1623 N N . GLY A 1 198 ? 1.383 -3.903 20.774 1.00 96.00 198 GLY A N 1
ATOM 1624 C CA . GLY A 1 198 ? 1.803 -4.581 19.551 1.00 96.00 198 GLY A CA 1
ATOM 1625 C C . GLY A 1 198 ? 1.244 -3.906 18.292 1.00 96.00 198 GLY A C 1
ATOM 1626 O O . GLY A 1 198 ? 1.935 -3.802 17.277 1.00 96.00 198 GLY A O 1
ATOM 1627 N N . GLY A 1 199 ? 0.003 -3.416 18.353 1.00 93.75 199 GLY A N 1
ATOM 1628 C CA . GLY A 1 199 ? -0.684 -2.701 17.275 1.00 93.75 199 GLY A CA 1
ATOM 1629 C C . GLY A 1 199 ? 0.030 -1.420 16.876 1.00 93.75 199 GLY A C 1
ATOM 1630 O O . GLY A 1 199 ? 0.350 -1.238 15.699 1.00 93.75 199 GLY A O 1
ATOM 1631 N N . VAL A 1 200 ? 0.330 -0.570 17.858 1.00 93.00 200 VAL A N 1
ATOM 1632 C CA . VAL A 1 200 ? 1.012 0.708 17.628 1.00 93.00 200 VAL A CA 1
ATOM 1633 C C . VAL A 1 200 ? 2.456 0.504 17.173 1.00 93.00 200 VAL A C 1
ATOM 1635 O O . VAL A 1 200 ? 2.868 1.135 16.202 1.00 93.00 200 VAL A O 1
ATOM 1638 N N . CYS A 1 201 ? 3.197 -0.449 17.755 1.00 91.00 201 CYS A N 1
ATOM 1639 C CA . CYS A 1 201 ? 4.539 -0.801 17.284 1.00 91.00 201 CYS A CA 1
ATOM 1640 C C . CYS A 1 201 ? 4.506 -1.290 15.830 1.00 91.00 201 CYS A C 1
ATOM 1642 O O . CYS A 1 201 ? 5.320 -0.865 15.013 1.00 91.00 201 CYS A O 1
ATOM 1644 N N . ARG A 1 202 ? 3.523 -2.128 15.464 1.00 90.62 202 ARG A N 1
ATOM 1645 C CA . ARG A 1 202 ? 3.334 -2.591 14.079 1.00 90.62 202 ARG A CA 1
ATOM 1646 C C . ARG A 1 202 ? 2.989 -1.436 13.132 1.00 90.62 202 ARG A C 1
ATOM 1648 O O . ARG A 1 202 ? 3.466 -1.443 11.999 1.00 90.62 202 ARG A O 1
ATOM 1655 N N . GLY A 1 203 ? 2.166 -0.481 13.571 1.00 82.38 203 GLY A N 1
ATOM 1656 C CA . GLY A 1 203 ? 1.843 0.744 12.827 1.00 82.38 203 GLY A CA 1
ATOM 1657 C C . GLY A 1 203 ? 3.067 1.636 12.605 1.00 82.38 203 GLY A C 1
ATOM 1658 O O . GLY A 1 203 ? 3.270 2.139 11.505 1.00 82.38 203 GLY A O 1
ATOM 1659 N N . ASN A 1 204 ? 3.944 1.713 13.607 1.00 82.81 204 ASN A N 1
ATOM 1660 C CA . ASN A 1 204 ? 5.216 2.432 13.573 1.00 82.81 204 ASN A CA 1
ATOM 1661 C C . ASN A 1 204 ? 6.371 1.635 12.918 1.00 82.81 204 ASN A C 1
ATOM 1663 O O . ASN A 1 204 ? 7.539 1.970 13.094 1.00 82.81 204 ASN A O 1
ATOM 1667 N N . ASN A 1 205 ? 6.067 0.551 12.191 1.00 81.38 205 ASN A N 1
ATOM 1668 C CA . ASN A 1 205 ? 7.030 -0.351 11.535 1.00 81.38 205 ASN A CA 1
ATOM 1669 C C . ASN A 1 205 ? 8.084 -1.008 12.462 1.00 81.38 205 ASN A C 1
ATOM 1671 O O . ASN A 1 205 ? 9.094 -1.520 11.987 1.00 81.38 205 ASN A O 1
ATOM 1675 N N . GLN A 1 206 ? 7.842 -1.058 13.773 1.00 86.62 206 GLN A N 1
ATOM 1676 C CA . GLN A 1 206 ? 8.662 -1.770 14.762 1.00 86.62 206 GLN A CA 1
ATOM 1677 C C . GLN A 1 206 ? 8.160 -3.214 14.908 1.00 86.62 206 GLN A C 1
ATOM 1679 O O . GLN A 1 206 ? 7.527 -3.581 15.904 1.00 86.62 206 GLN A O 1
ATOM 1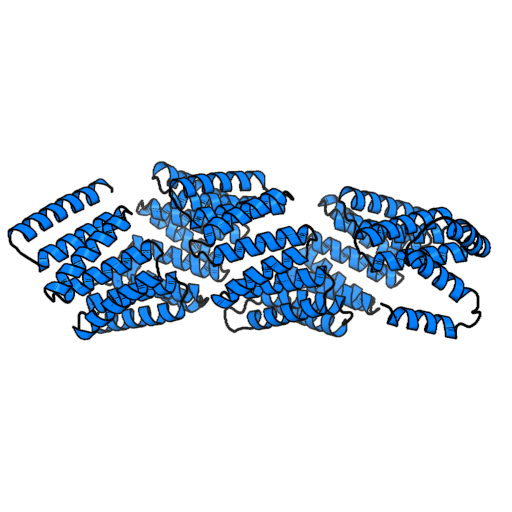684 N N . PHE A 1 207 ? 8.367 -4.032 13.873 1.00 89.19 207 PHE A N 1
ATOM 1685 C CA . PHE A 1 207 ? 7.742 -5.355 13.779 1.00 89.19 207 PHE A CA 1
ATOM 1686 C C . PHE A 1 207 ? 8.239 -6.339 14.843 1.00 89.19 207 PHE A C 1
ATOM 1688 O O . PHE A 1 207 ? 7.429 -7.076 15.401 1.00 89.19 207 PHE A O 1
ATOM 1695 N N . GLU A 1 208 ? 9.526 -6.327 15.183 1.00 91.44 208 GLU A N 1
ATOM 1696 C CA . GLU A 1 208 ? 10.102 -7.177 16.230 1.00 91.44 208 GLU A CA 1
ATOM 1697 C C . GLU A 1 208 ? 9.486 -6.872 17.599 1.00 91.44 208 GLU A C 1
ATOM 1699 O O . GLU A 1 208 ? 8.997 -7.779 18.273 1.00 91.44 208 GLU A O 1
ATOM 1704 N N . THR A 1 209 ? 9.425 -5.592 17.979 1.00 93.44 209 THR A N 1
ATOM 1705 C CA . THR A 1 209 ? 8.805 -5.151 19.238 1.00 93.44 209 THR A CA 1
ATOM 1706 C C . THR A 1 209 ? 7.315 -5.489 19.267 1.00 93.44 209 THR A C 1
ATOM 1708 O O . THR A 1 209 ? 6.797 -5.959 20.281 1.00 93.44 209 THR A O 1
ATOM 1711 N N . ALA A 1 210 ? 6.622 -5.341 18.134 1.00 96.12 210 ALA A N 1
ATOM 1712 C CA . ALA A 1 210 ? 5.230 -5.758 18.020 1.00 96.12 210 ALA A CA 1
ATOM 1713 C C . ALA A 1 210 ? 5.058 -7.263 18.286 1.00 96.12 210 ALA A C 1
ATOM 1715 O O . ALA A 1 210 ? 4.194 -7.661 19.068 1.00 96.12 210 ALA A O 1
ATOM 1716 N N . ILE A 1 211 ? 5.908 -8.099 17.679 1.00 97.56 211 ILE A N 1
ATOM 1717 C CA . ILE A 1 211 ? 5.912 -9.555 17.877 1.00 97.56 211 ILE A CA 1
ATOM 1718 C C . ILE A 1 211 ? 6.137 -9.906 19.354 1.00 97.56 211 ILE A C 1
ATOM 1720 O O . ILE A 1 211 ? 5.473 -10.808 19.863 1.00 97.56 211 ILE A O 1
ATOM 1724 N N . GLU A 1 212 ? 7.028 -9.208 20.059 1.00 97.69 212 GLU A N 1
ATOM 1725 C CA . GLU A 1 212 ? 7.261 -9.431 21.492 1.00 97.69 212 GLU A CA 1
ATOM 1726 C C . GLU A 1 212 ? 6.009 -9.162 22.336 1.00 97.69 212 GLU A C 1
ATOM 1728 O O . GLU A 1 212 ? 5.624 -10.010 23.149 1.00 97.69 212 GLU A O 1
ATOM 1733 N N . HIS A 1 213 ? 5.335 -8.029 22.119 1.00 97.88 213 HIS A N 1
ATOM 1734 C CA . HIS A 1 213 ? 4.098 -7.703 22.830 1.00 97.88 213 HIS A CA 1
ATOM 1735 C C . HIS A 1 213 ? 2.983 -8.711 22.542 1.00 97.88 213 HIS A C 1
ATOM 1737 O O . HIS A 1 213 ? 2.347 -9.209 23.475 1.00 97.88 213 HIS A O 1
ATOM 1743 N N . TYR A 1 214 ? 2.778 -9.084 21.276 1.00 98.19 214 TYR A N 1
ATOM 1744 C CA . TYR A 1 214 ? 1.749 -10.064 20.935 1.00 98.19 214 TYR A CA 1
ATOM 1745 C C . TYR A 1 214 ? 2.068 -11.474 21.451 1.00 98.19 214 TYR A C 1
ATOM 1747 O O . TYR A 1 214 ? 1.150 -12.207 21.818 1.00 98.19 214 TYR A O 1
ATOM 1755 N N . LYS A 1 215 ? 3.347 -11.868 21.529 1.00 98.19 215 LYS A N 1
ATOM 1756 C CA . LYS A 1 215 ? 3.749 -13.142 22.148 1.00 98.19 215 LYS A CA 1
ATOM 1757 C C . LYS A 1 215 ? 3.412 -13.180 23.633 1.00 98.19 215 LYS A C 1
ATOM 1759 O O . LYS A 1 215 ? 2.845 -14.173 24.078 1.00 98.19 215 LYS A O 1
ATOM 1764 N N . LYS A 1 216 ? 3.695 -12.101 24.371 1.00 97.69 216 LYS A N 1
ATOM 1765 C CA . LYS A 1 216 ? 3.298 -11.975 25.784 1.00 97.69 216 LYS A CA 1
ATOM 1766 C C . LYS A 1 216 ? 1.776 -12.037 25.942 1.00 97.69 216 LYS A C 1
ATOM 1768 O O . LYS A 1 216 ? 1.273 -12.785 26.773 1.00 97.69 216 LYS A O 1
ATOM 1773 N N . ALA A 1 217 ? 1.037 -11.322 25.089 1.00 97.69 217 ALA A N 1
ATOM 1774 C CA . ALA A 1 217 ? -0.425 -11.375 25.075 1.00 97.69 217 ALA A CA 1
ATOM 1775 C C . ALA A 1 217 ? -0.955 -12.798 24.823 1.00 97.69 217 ALA A C 1
ATOM 1777 O O . ALA A 1 217 ? -1.889 -13.240 25.492 1.00 97.69 217 ALA A O 1
ATOM 1778 N N . LEU A 1 218 ? -0.346 -13.530 23.882 1.00 98.12 218 LEU A N 1
ATOM 1779 C CA . LEU A 1 218 ? -0.696 -14.915 23.574 1.00 98.12 218 LEU A CA 1
ATOM 1780 C C . LEU A 1 218 ? -0.410 -15.859 24.750 1.00 98.12 218 LEU A C 1
ATOM 1782 O O . LEU A 1 218 ? -1.223 -16.737 25.034 1.00 98.12 218 LEU A O 1
ATOM 1786 N N . GLU A 1 219 ? 0.732 -15.695 25.416 1.00 97.81 219 GLU A N 1
ATOM 1787 C CA . GLU A 1 219 ? 1.115 -16.484 26.590 1.00 97.81 219 GLU A CA 1
ATOM 1788 C C . GLU A 1 219 ? 0.096 -16.315 27.720 1.00 97.81 219 GLU A C 1
ATOM 1790 O O . GLU A 1 219 ? -0.469 -17.305 28.185 1.00 97.81 219 GLU A O 1
ATOM 1795 N N . PHE A 1 220 ? -0.241 -15.073 28.073 1.00 96.69 220 PHE A N 1
ATOM 1796 C CA . PHE A 1 220 ? -1.248 -14.791 29.097 1.00 96.69 220 PHE A CA 1
ATOM 1797 C C . PHE A 1 220 ? -2.641 -15.270 28.689 1.00 96.69 220 PHE A C 1
ATOM 1799 O O . PHE A 1 220 ? -3.360 -15.857 29.497 1.00 96.69 220 PHE A O 1
ATOM 1806 N N . ALA A 1 221 ? -3.038 -15.088 27.428 1.00 96.94 221 ALA A N 1
ATOM 1807 C CA . ALA A 1 221 ? -4.325 -15.589 26.957 1.00 96.94 221 ALA A CA 1
ATOM 1808 C C . ALA A 1 221 ? -4.437 -17.120 27.069 1.00 96.94 221 ALA A C 1
ATOM 1810 O O . ALA A 1 221 ? -5.521 -17.625 27.367 1.00 96.94 221 ALA A O 1
ATOM 1811 N N . LYS A 1 222 ? -3.331 -17.851 26.874 1.00 96.31 222 LYS A N 1
ATOM 1812 C CA . LYS A 1 222 ? -3.262 -19.303 27.088 1.00 96.31 222 LYS A CA 1
ATOM 1813 C C . LYS A 1 222 ? -3.293 -19.669 28.568 1.00 96.31 222 LYS A C 1
ATOM 1815 O O . LYS A 1 222 ? -4.057 -20.557 28.932 1.00 96.31 222 LYS A O 1
ATOM 1820 N N . GLU A 1 223 ? -2.501 -18.990 29.398 1.00 96.56 223 GLU A N 1
ATOM 1821 C CA . GLU A 1 223 ? -2.421 -19.223 30.847 1.00 96.56 223 GLU A CA 1
ATOM 1822 C C . GLU A 1 223 ? -3.788 -19.075 31.528 1.00 96.56 223 GLU A C 1
ATOM 1824 O O . GLU A 1 223 ? -4.185 -19.933 32.312 1.00 96.56 223 GLU A O 1
ATOM 1829 N N . TYR A 1 224 ? -4.533 -18.022 31.181 1.00 94.44 224 TYR A N 1
ATOM 1830 C CA . TYR A 1 224 ? -5.853 -17.731 31.752 1.00 94.44 224 TYR A CA 1
ATOM 1831 C C . TYR A 1 224 ? -7.023 -18.318 30.944 1.00 94.44 224 TYR A C 1
ATOM 1833 O O . TYR A 1 224 ? -8.179 -17.991 31.208 1.00 94.44 224 TYR A O 1
ATOM 1841 N N . GLU A 1 225 ? -6.740 -19.163 29.949 1.00 94.44 225 GLU A N 1
ATOM 1842 C CA . GLU A 1 225 ? -7.729 -19.847 29.102 1.00 94.44 225 GLU A CA 1
ATOM 1843 C C . GLU A 1 225 ? -8.725 -18.915 28.373 1.00 94.44 225 GLU A C 1
ATOM 1845 O O . GLU A 1 225 ? -9.838 -19.307 28.005 1.00 94.44 225 GLU A O 1
ATOM 1850 N N . TYR A 1 226 ? -8.324 -17.676 28.076 1.00 94.19 226 TYR A N 1
ATOM 1851 C CA . TYR A 1 226 ? -9.134 -16.727 27.312 1.00 94.19 226 TYR A CA 1
ATOM 1852 C C . TYR A 1 226 ? -9.060 -17.009 25.808 1.00 94.19 226 TYR A C 1
ATOM 1854 O O . TYR A 1 226 ? -8.448 -16.264 25.046 1.00 94.19 226 TYR A O 1
ATOM 1862 N N . LYS A 1 227 ? -9.757 -18.058 25.348 1.00 94.81 227 LYS A N 1
ATOM 1863 C CA . LYS A 1 227 ? -9.731 -18.523 23.943 1.00 94.81 227 LYS A CA 1
ATOM 1864 C C . LYS A 1 227 ? -10.028 -17.448 22.894 1.00 94.81 227 LYS A C 1
ATOM 1866 O O . LYS A 1 227 ? -9.448 -17.475 21.808 1.00 94.81 227 LYS A O 1
ATOM 1871 N N . HIS A 1 228 ? -10.893 -16.483 23.204 1.00 91.00 228 HIS A N 1
ATOM 1872 C CA . HIS A 1 228 ? -11.176 -15.369 22.295 1.00 91.00 228 HIS A CA 1
ATOM 1873 C C . HIS A 1 228 ? -9.976 -14.411 22.139 1.00 91.00 228 HIS A C 1
ATOM 1875 O O . HIS A 1 228 ? -9.694 -13.979 21.021 1.00 91.00 228 HIS A O 1
ATOM 1881 N N . LEU A 1 229 ? -9.240 -14.128 23.224 1.00 95.12 229 LEU A N 1
ATOM 1882 C CA . LEU A 1 229 ? -8.017 -13.315 23.201 1.00 95.12 229 LEU A CA 1
ATOM 1883 C C . LEU A 1 229 ? -6.834 -14.094 22.632 1.00 95.12 229 LEU A C 1
ATOM 1885 O O . LEU A 1 229 ? -6.029 -13.516 21.915 1.00 95.12 229 LEU A O 1
ATOM 1889 N N . GLU A 1 230 ? -6.765 -15.404 22.880 1.00 97.19 230 GLU A N 1
ATOM 1890 C CA . GLU A 1 230 ? -5.765 -16.290 22.273 1.00 97.19 230 GLU A CA 1
ATOM 1891 C C . GLU A 1 230 ? -5.877 -16.233 20.745 1.00 97.19 230 GLU A C 1
ATOM 1893 O O . GLU A 1 230 ? -4.889 -16.016 20.047 1.00 97.19 230 GLU A O 1
ATOM 1898 N N . THR A 1 231 ? -7.105 -16.338 20.228 1.00 96.69 231 THR A N 1
ATOM 1899 C CA . THR A 1 231 ? -7.377 -16.236 18.789 1.00 96.69 231 THR A CA 1
ATOM 1900 C C . THR A 1 231 ? -7.005 -14.854 18.242 1.00 96.69 231 THR A C 1
ATOM 1902 O O . THR A 1 231 ? -6.392 -14.765 17.182 1.00 96.69 231 THR A O 1
ATOM 1905 N N . LEU A 1 232 ? -7.343 -13.773 18.956 1.00 96.31 232 LEU A N 1
ATOM 1906 C CA . LEU A 1 232 ? -6.991 -12.409 18.548 1.00 96.31 232 LEU A CA 1
ATOM 1907 C C . LEU A 1 232 ? -5.469 -12.199 18.506 1.00 96.31 232 LEU A C 1
ATOM 1909 O O . LEU A 1 232 ? -4.951 -11.706 17.508 1.00 96.31 232 LEU A O 1
ATOM 1913 N N . ALA A 1 233 ? -4.747 -12.618 19.547 1.00 97.38 233 ALA A N 1
ATOM 1914 C CA . ALA A 1 233 ? -3.293 -12.507 19.603 1.00 97.38 233 ALA A CA 1
ATOM 1915 C C . ALA A 1 233 ? -2.614 -13.302 18.474 1.00 97.38 233 ALA A C 1
ATOM 1917 O O . ALA A 1 233 ? -1.640 -12.829 17.897 1.00 97.38 233 ALA A O 1
ATOM 1918 N N . LEU A 1 234 ? -3.148 -14.475 18.107 1.00 98.38 234 LEU A N 1
ATOM 1919 C CA . LEU A 1 234 ? -2.661 -15.255 16.963 1.00 98.38 234 LEU A CA 1
ATOM 1920 C C . LEU A 1 234 ? -2.881 -14.540 15.623 1.00 98.38 234 LEU A C 1
ATOM 1922 O O . LEU A 1 234 ? -1.967 -14.514 14.800 1.00 98.38 234 LEU A O 1
ATOM 1926 N N . VAL A 1 235 ? -4.051 -13.932 15.403 1.00 97.88 235 VAL A N 1
ATOM 1927 C CA . VAL A 1 235 ? -4.314 -13.136 14.189 1.00 97.88 235 VAL A CA 1
ATOM 1928 C C . VAL A 1 235 ? -3.345 -11.957 14.098 1.00 97.88 235 VAL A C 1
ATOM 1930 O O . VAL A 1 235 ? -2.734 -11.745 13.050 1.00 97.88 235 VAL A O 1
ATOM 1933 N N . GLU A 1 236 ? -3.141 -11.222 15.192 1.00 97.62 236 GLU A N 1
ATOM 1934 C CA . GLU A 1 236 ? -2.226 -10.077 15.203 1.00 97.62 236 GLU A CA 1
ATOM 1935 C C . GLU A 1 236 ? -0.749 -10.482 15.071 1.00 97.62 236 GLU A C 1
ATOM 1937 O O . GLU A 1 236 ? 0.007 -9.810 14.364 1.00 97.62 236 GLU A O 1
ATOM 1942 N N . LEU A 1 237 ? -0.337 -11.621 15.645 1.00 97.62 237 LEU A N 1
ATOM 1943 C CA . LEU A 1 237 ? 0.979 -12.218 15.381 1.00 97.62 237 LEU A CA 1
ATOM 1944 C C . LEU A 1 237 ? 1.143 -12.560 13.906 1.00 97.62 237 LEU A C 1
ATOM 1946 O O . LEU A 1 237 ? 2.159 -12.202 13.313 1.00 97.62 237 LEU A O 1
ATOM 1950 N N . GLY A 1 238 ? 0.145 -13.203 13.296 1.00 97.44 238 GLY A N 1
ATOM 1951 C CA . GLY A 1 238 ? 0.136 -13.472 11.861 1.00 97.44 238 GLY A CA 1
ATOM 1952 C C . GLY A 1 238 ? 0.301 -12.187 11.043 1.00 97.44 238 GLY A C 1
ATOM 1953 O O . GLY A 1 238 ? 1.068 -12.149 10.077 1.00 97.44 238 GLY A O 1
ATOM 1954 N N . CYS A 1 239 ? -0.358 -11.097 11.448 1.00 95.75 239 CYS A N 1
ATOM 1955 C CA . CYS A 1 239 ? -0.209 -9.784 10.819 1.00 95.75 239 CYS A CA 1
ATOM 1956 C C . CYS A 1 239 ? 1.212 -9.232 10.967 1.00 95.75 239 CYS A C 1
ATOM 1958 O O . CYS A 1 239 ? 1.781 -8.756 9.982 1.00 95.75 239 CYS A O 1
ATOM 1960 N N . ALA A 1 240 ? 1.789 -9.300 12.167 1.00 95.44 240 ALA A N 1
ATOM 1961 C CA . ALA A 1 240 ? 3.132 -8.806 12.451 1.00 95.44 240 ALA A CA 1
ATOM 1962 C C . ALA A 1 240 ? 4.208 -9.602 11.699 1.00 95.44 240 ALA A C 1
ATOM 1964 O O . ALA A 1 240 ? 5.019 -9.009 10.993 1.00 95.44 240 ALA A O 1
ATOM 1965 N N . TYR A 1 241 ? 4.153 -10.934 11.750 1.00 95.81 241 TYR A N 1
ATOM 1966 C CA . TYR A 1 241 ? 5.075 -11.812 11.029 1.00 95.81 241 TYR A CA 1
ATOM 1967 C C . TYR A 1 241 ? 4.996 -11.629 9.511 1.00 95.81 241 TYR A C 1
ATOM 1969 O O . TYR A 1 241 ? 6.029 -11.541 8.848 1.00 95.81 241 TYR A O 1
ATOM 1977 N N . ARG A 1 242 ? 3.786 -11.475 8.951 1.00 95.19 242 ARG A N 1
ATOM 1978 C CA . ARG A 1 242 ? 3.600 -11.191 7.519 1.00 95.19 242 ARG A CA 1
ATOM 1979 C C . ARG A 1 242 ? 4.240 -9.862 7.119 1.00 95.19 242 ARG A C 1
ATOM 1981 O O . ARG A 1 242 ? 4.822 -9.770 6.044 1.00 95.19 242 ARG A O 1
ATOM 1988 N N . ARG A 1 243 ? 4.116 -8.828 7.959 1.00 88.75 243 ARG A N 1
ATOM 1989 C CA . ARG A 1 243 ? 4.745 -7.515 7.729 1.00 88.75 243 ARG A CA 1
ATOM 1990 C C . ARG A 1 243 ? 6.261 -7.559 7.914 1.00 88.75 243 ARG A C 1
ATOM 1992 O O . ARG A 1 243 ? 6.948 -6.825 7.219 1.00 88.75 243 ARG A O 1
ATOM 1999 N N . ASN A 1 244 ? 6.758 -8.468 8.753 1.00 89.12 244 ASN A N 1
ATOM 2000 C CA . ASN A 1 244 ? 8.183 -8.736 8.921 1.00 89.12 244 ASN A CA 1
ATOM 2001 C C . ASN A 1 244 ? 8.774 -9.711 7.879 1.00 89.12 244 ASN A C 1
ATOM 2003 O O . ASN A 1 244 ? 9.861 -10.244 8.077 1.00 89.12 244 ASN A O 1
ATOM 2007 N N . ASN A 1 245 ? 8.054 -9.997 6.786 1.00 86.62 245 ASN A N 1
ATOM 2008 C CA . ASN A 1 245 ? 8.450 -10.937 5.725 1.00 86.62 245 ASN A CA 1
ATOM 2009 C C . ASN A 1 245 ? 8.702 -12.391 6.182 1.00 86.62 245 ASN A C 1
ATOM 2011 O O . ASN A 1 245 ? 9.319 -13.175 5.465 1.00 86.62 245 ASN A O 1
ATOM 2015 N N . GLN A 1 246 ? 8.196 -12.782 7.353 1.00 92.06 246 GLN A N 1
ATOM 2016 C CA . GLN A 1 246 ? 8.278 -14.144 7.888 1.00 92.06 246 GLN A CA 1
ATOM 2017 C C . GLN A 1 246 ? 6.971 -14.883 7.576 1.00 92.06 246 GLN A C 1
ATOM 2019 O O . GLN A 1 246 ? 6.112 -15.082 8.439 1.00 92.06 246 GLN A O 1
ATOM 2024 N N . PHE A 1 247 ? 6.784 -15.213 6.299 1.00 92.44 247 PHE A N 1
ATOM 2025 C CA . PHE A 1 247 ? 5.495 -15.648 5.758 1.00 92.44 247 PHE A CA 1
ATOM 2026 C C . PHE A 1 247 ? 5.041 -17.019 6.273 1.00 92.44 247 PHE A C 1
ATOM 2028 O O . PHE A 1 247 ? 3.865 -17.186 6.587 1.00 92.44 247 PHE A O 1
ATOM 2035 N N . GLU A 1 248 ? 5.952 -17.979 6.422 1.00 95.50 248 GLU A N 1
ATOM 2036 C CA . GLU A 1 248 ? 5.640 -19.327 6.911 1.00 95.50 248 GLU A CA 1
ATOM 2037 C C . GLU A 1 248 ? 5.133 -19.284 8.359 1.00 95.50 248 GLU A C 1
ATOM 2039 O O . GLU A 1 248 ? 4.093 -19.860 8.674 1.00 95.50 248 GLU A O 1
ATOM 2044 N N . THR A 1 249 ? 5.807 -18.519 9.222 1.00 97.19 249 THR A N 1
ATOM 2045 C CA . THR A 1 249 ? 5.386 -18.305 10.615 1.00 97.19 249 THR A CA 1
ATOM 2046 C C . THR A 1 249 ? 4.050 -17.565 10.688 1.00 97.19 249 THR A C 1
ATOM 2048 O O . THR A 1 249 ? 3.210 -17.858 11.537 1.00 97.19 249 THR A O 1
ATOM 2051 N N . ALA A 1 250 ? 3.815 -16.609 9.781 1.00 98.00 250 ALA A N 1
ATOM 2052 C CA . ALA A 1 250 ? 2.531 -15.925 9.699 1.00 98.00 250 ALA A CA 1
ATOM 2053 C C . ALA A 1 250 ? 1.389 -16.898 9.367 1.00 98.00 250 ALA A C 1
ATOM 2055 O O . ALA A 1 250 ? 0.343 -16.843 10.014 1.00 98.00 250 ALA A O 1
ATOM 2056 N N . ILE A 1 251 ? 1.596 -17.792 8.391 1.00 98.31 251 ILE A N 1
ATOM 2057 C CA . ILE A 1 251 ? 0.632 -18.839 8.019 1.00 98.31 251 ILE A CA 1
ATOM 2058 C C . ILE A 1 251 ? 0.319 -19.725 9.224 1.00 98.31 251 ILE A C 1
ATOM 2060 O O . ILE A 1 251 ? -0.856 -19.876 9.551 1.00 98.31 251 ILE A O 1
ATOM 2064 N N . GLU A 1 252 ? 1.339 -20.214 9.934 1.00 98.31 252 GLU A N 1
ATOM 2065 C CA . GLU A 1 252 ? 1.159 -21.057 11.123 1.00 98.31 252 GLU A CA 1
ATOM 2066 C C . GLU A 1 252 ? 0.269 -20.377 12.179 1.00 98.31 252 GLU A C 1
ATOM 2068 O O . GLU A 1 252 ? -0.658 -20.983 12.722 1.00 98.31 252 GLU A O 1
ATOM 2073 N N . HIS A 1 253 ? 0.494 -19.091 12.463 1.00 98.44 253 HIS A N 1
ATOM 2074 C CA . HIS A 1 253 ? -0.326 -18.360 13.429 1.00 98.44 253 HIS A CA 1
ATOM 2075 C C . HIS A 1 253 ? -1.775 -18.166 12.970 1.00 98.44 253 HIS A C 1
ATOM 2077 O O . HIS A 1 253 ? -2.690 -18.340 13.779 1.00 98.44 253 HIS A O 1
ATOM 2083 N N . TYR A 1 254 ? -2.014 -17.857 11.692 1.00 98.50 254 TYR A N 1
ATOM 2084 C CA . TYR A 1 254 ? -3.382 -17.756 11.185 1.00 98.50 254 TYR A CA 1
ATOM 2085 C C . TYR A 1 254 ? -4.096 -19.115 11.153 1.00 98.50 254 TYR A C 1
ATOM 2087 O O . TYR A 1 254 ? -5.280 -19.181 11.482 1.00 98.50 254 TYR A O 1
ATOM 2095 N N . GLU A 1 255 ? -3.409 -20.203 10.796 1.00 98.44 255 GLU A N 1
ATOM 2096 C CA . GLU A 1 255 ? -3.977 -21.557 10.823 1.00 98.44 255 GLU A CA 1
ATOM 2097 C C . GLU A 1 255 ? -4.379 -21.962 12.246 1.00 98.44 255 GLU A C 1
ATOM 2099 O O . GLU A 1 255 ? -5.518 -22.385 12.462 1.00 98.44 255 GLU A O 1
ATOM 2104 N N . ASN A 1 256 ? -3.505 -21.715 13.227 1.00 98.12 256 ASN A N 1
ATOM 2105 C CA . ASN A 1 256 ? -3.807 -21.916 14.645 1.00 98.12 256 ASN A CA 1
ATOM 2106 C C . ASN A 1 256 ? -5.017 -21.077 15.101 1.00 98.12 256 ASN A C 1
ATOM 2108 O O . ASN A 1 256 ? -5.878 -21.563 15.839 1.00 98.12 256 ASN A O 1
ATOM 2112 N N . ALA A 1 257 ? -5.132 -19.824 14.639 1.00 98.00 257 ALA A N 1
ATOM 2113 C CA . ALA A 1 257 ? -6.294 -18.986 14.934 1.00 98.00 257 ALA A CA 1
ATOM 2114 C C . ALA A 1 257 ? -7.591 -19.585 14.361 1.00 98.00 257 ALA A C 1
ATOM 2116 O O . ALA A 1 257 ? -8.606 -19.632 15.057 1.00 98.00 257 ALA A O 1
ATOM 2117 N N . VAL A 1 258 ? -7.572 -20.092 13.122 1.00 97.94 258 VAL A N 1
ATOM 2118 C CA . VAL A 1 258 ? -8.726 -20.771 12.502 1.00 97.94 258 VAL A CA 1
ATOM 2119 C C . VAL A 1 258 ? -9.103 -22.045 13.266 1.00 97.94 258 VAL A C 1
ATOM 2121 O O . VAL A 1 258 ? -10.295 -22.299 13.476 1.00 97.94 258 VAL A O 1
ATOM 2124 N N . GLU A 1 259 ? -8.116 -22.835 13.694 1.00 97.62 259 GLU A N 1
ATOM 2125 C CA . GLU A 1 259 ? -8.320 -24.079 14.444 1.00 97.62 259 GLU A CA 1
ATOM 2126 C C . GLU A 1 259 ? -9.024 -23.836 15.785 1.00 97.62 259 GLU A C 1
ATOM 2128 O O . GLU A 1 259 ? -9.943 -24.578 16.137 1.00 97.62 259 GLU A O 1
ATOM 2133 N N . ILE A 1 260 ? -8.675 -22.756 16.493 1.00 97.25 260 ILE A N 1
ATOM 2134 C CA . ILE A 1 260 ? -9.339 -22.369 17.746 1.00 97.25 260 ILE A CA 1
ATOM 2135 C C . ILE A 1 260 ? -10.704 -21.723 17.472 1.00 97.25 260 ILE A C 1
ATOM 2137 O O . ILE A 1 260 ? -11.689 -22.050 18.142 1.00 97.25 260 ILE A O 1
ATOM 2141 N N . ALA A 1 261 ? -10.803 -20.829 16.485 1.00 95.31 261 ALA A N 1
ATOM 2142 C CA . ALA A 1 261 ? -12.012 -20.051 16.223 1.00 95.31 261 ALA A CA 1
ATOM 2143 C C . ALA A 1 261 ? -13.214 -20.916 15.815 1.00 95.31 261 ALA A C 1
ATOM 2145 O O . ALA A 1 261 ? -14.338 -20.678 16.270 1.00 95.31 261 ALA A O 1
ATOM 2146 N N . ARG A 1 262 ? -12.991 -21.938 14.978 1.00 93.62 262 ARG A N 1
ATOM 2147 C CA . ARG A 1 262 ? -14.049 -22.812 14.439 1.00 93.62 262 ARG A CA 1
ATOM 2148 C C . ARG A 1 262 ? -14.895 -23.518 15.504 1.00 93.62 262 ARG A C 1
ATOM 2150 O O . ARG A 1 262 ? -16.114 -23.325 15.484 1.00 93.62 262 ARG A O 1
ATOM 2157 N N . PRO A 1 263 ? -14.321 -24.328 16.416 1.00 94.75 263 PRO A N 1
ATOM 2158 C CA . PRO A 1 263 ? -15.097 -25.051 17.423 1.00 94.75 263 PRO A CA 1
ATOM 2159 C C . PRO A 1 263 ? -15.778 -24.109 18.424 1.00 94.75 263 PRO A C 1
ATOM 2161 O O . PRO A 1 263 ? -16.874 -24.412 18.893 1.00 94.75 263 PRO A O 1
ATOM 2164 N N . HIS A 1 264 ? -15.184 -22.942 18.696 1.00 91.44 264 HIS A N 1
ATOM 2165 C CA . HIS A 1 264 ? -15.739 -21.936 19.608 1.00 91.44 264 HIS A CA 1
ATOM 2166 C C . HIS A 1 264 ? -16.743 -20.982 18.943 1.00 91.44 264 HIS A C 1
ATOM 2168 O O . HIS A 1 264 ? -17.338 -20.149 19.623 1.00 91.44 264 HIS A O 1
ATOM 2174 N N . LYS A 1 265 ? -16.972 -21.122 17.629 1.00 92.44 265 LYS A N 1
ATOM 2175 C CA . LYS A 1 265 ? -17.861 -20.268 16.825 1.00 92.44 265 LYS A CA 1
ATOM 2176 C C . LYS A 1 265 ? -17.463 -18.785 16.834 1.00 92.44 265 LYS A C 1
ATOM 2178 O O . LYS A 1 265 ? -18.321 -17.919 16.685 1.00 92.44 265 LYS A O 1
ATOM 2183 N N . TYR A 1 266 ? -16.170 -18.480 16.934 1.00 91.38 266 TYR A N 1
ATOM 2184 C CA . TYR A 1 266 ? -15.644 -17.118 16.783 1.00 91.38 266 TYR A CA 1
ATOM 2185 C C . TYR A 1 266 ? -15.558 -16.739 15.299 1.00 91.38 266 TYR A C 1
ATOM 2187 O O . TYR A 1 266 ? -14.479 -16.604 14.728 1.00 91.38 266 TYR A O 1
ATOM 2195 N N . LYS A 1 267 ? -16.720 -16.612 14.650 1.00 92.19 267 LYS A N 1
ATOM 2196 C CA . LYS A 1 267 ? -16.840 -16.506 13.187 1.00 92.19 267 LYS A CA 1
ATOM 2197 C C . LYS A 1 267 ? -16.177 -15.267 12.599 1.00 92.19 267 LYS A C 1
ATOM 2199 O O . LYS A 1 267 ? -15.583 -15.351 11.525 1.00 92.19 267 LYS A O 1
ATOM 2204 N N . GLN A 1 268 ? -16.199 -14.157 13.327 1.00 88.75 268 GLN A N 1
ATOM 2205 C CA . GLN A 1 268 ? -15.466 -12.956 12.944 1.00 88.75 268 GLN A CA 1
ATOM 2206 C C . GLN A 1 268 ? -13.948 -13.209 12.911 1.00 88.75 268 GLN A C 1
ATOM 2208 O O . GLN A 1 268 ? -13.313 -12.963 11.890 1.00 88.75 268 GLN A O 1
ATOM 2213 N N . ARG A 1 269 ? -13.377 -13.797 13.973 1.00 92.81 269 ARG A N 1
ATOM 2214 C CA . ARG A 1 269 ? -11.938 -14.116 14.037 1.00 92.81 269 ARG A CA 1
ATOM 2215 C C . ARG A 1 269 ? -11.517 -15.173 13.018 1.00 92.81 269 ARG A C 1
ATOM 2217 O O . ARG A 1 269 ? -10.453 -15.052 12.424 1.00 92.81 269 ARG A O 1
ATOM 2224 N N . GLU A 1 270 ? -12.363 -16.177 12.773 1.00 96.81 270 GLU A N 1
ATOM 2225 C CA . GLU A 1 270 ? -12.146 -17.152 11.694 1.00 96.81 270 GLU A CA 1
ATOM 2226 C C . GLU A 1 270 ? -12.031 -16.442 10.335 1.00 96.81 270 GLU A C 1
ATOM 2228 O O . GLU A 1 270 ? -11.135 -16.741 9.548 1.00 96.81 270 GLU A O 1
ATOM 2233 N N . THR A 1 271 ? -12.911 -15.471 10.076 1.00 96.38 271 THR A N 1
ATOM 2234 C CA . THR A 1 271 ? -12.910 -14.684 8.836 1.00 96.38 271 THR A CA 1
ATOM 2235 C C . THR A 1 271 ? -11.643 -13.839 8.709 1.00 96.38 271 THR A C 1
ATOM 2237 O O . THR A 1 271 ? -10.995 -13.878 7.666 1.00 96.38 271 THR A O 1
ATOM 2240 N N . GLU A 1 272 ? -11.254 -13.122 9.765 1.00 95.62 272 GLU A N 1
ATOM 2241 C CA . GLU A 1 272 ? -10.037 -12.295 9.796 1.00 95.62 272 GLU A CA 1
ATOM 2242 C C . GLU A 1 272 ? -8.771 -13.130 9.556 1.00 95.62 272 GLU A C 1
ATOM 2244 O O . GLU A 1 272 ? -7.928 -12.754 8.742 1.00 95.62 272 GLU A O 1
ATOM 2249 N N . ALA A 1 273 ? -8.665 -14.304 10.185 1.00 97.81 273 ALA A N 1
ATOM 2250 C CA . ALA A 1 273 ? -7.541 -15.214 9.980 1.00 97.81 273 ALA A CA 1
ATOM 2251 C C . ALA A 1 273 ? -7.475 -15.752 8.538 1.00 97.81 273 ALA A C 1
ATOM 2253 O O . ALA A 1 273 ? -6.399 -15.804 7.945 1.00 97.81 273 ALA A O 1
ATOM 2254 N N . LEU A 1 274 ? -8.619 -16.101 7.935 1.00 98.56 274 LEU A N 1
ATOM 2255 C CA . LEU A 1 274 ? -8.688 -16.539 6.533 1.00 98.56 274 LEU A CA 1
ATOM 2256 C C . LEU A 1 274 ? -8.312 -15.418 5.554 1.00 98.56 274 LEU A C 1
ATOM 2258 O O . LEU A 1 274 ? -7.616 -15.668 4.571 1.00 98.56 274 LEU A O 1
ATOM 2262 N N . VAL A 1 275 ? -8.732 -14.179 5.820 1.00 98.00 275 VAL A N 1
ATOM 2263 C CA . VAL A 1 275 ? -8.292 -13.003 5.052 1.00 98.00 275 VAL A CA 1
ATOM 2264 C C . VAL A 1 275 ? -6.782 -12.796 5.206 1.00 98.00 275 VAL A C 1
ATOM 2266 O O . VAL A 1 275 ? -6.094 -12.560 4.212 1.00 98.00 275 VAL A O 1
ATOM 2269 N N . GLY A 1 276 ? -6.251 -12.954 6.423 1.00 97.31 276 GLY A N 1
ATOM 2270 C CA . GLY A 1 276 ? -4.818 -12.936 6.722 1.00 97.31 276 GLY A CA 1
ATOM 2271 C C . GLY A 1 276 ? -4.023 -13.971 5.923 1.00 97.31 276 GLY A C 1
ATOM 2272 O O . GLY A 1 276 ? -3.055 -13.606 5.255 1.00 97.31 276 GLY A O 1
ATOM 2273 N N . LEU A 1 277 ? -4.477 -15.229 5.899 1.00 98.44 277 LEU A N 1
ATOM 2274 C CA . LEU A 1 277 ? -3.918 -16.290 5.048 1.00 98.44 277 LEU A CA 1
ATOM 2275 C C . LEU A 1 277 ? -3.959 -15.906 3.571 1.00 9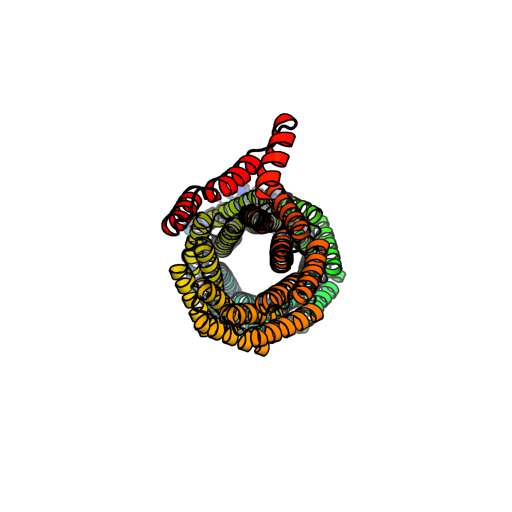8.44 277 LEU A C 1
ATOM 2277 O O . LEU A 1 277 ? -2.953 -16.027 2.875 1.00 98.44 277 LEU A O 1
ATOM 2281 N N . GLY A 1 278 ? -5.100 -15.391 3.103 1.00 98.06 278 GLY A N 1
ATOM 2282 C CA . GLY A 1 278 ? -5.259 -14.897 1.738 1.00 98.06 278 GLY A CA 1
ATOM 2283 C C . GLY A 1 278 ? -4.204 -13.851 1.369 1.00 98.06 278 GLY A C 1
ATOM 2284 O O . GLY A 1 278 ? -3.556 -13.965 0.326 1.00 98.06 278 GLY A O 1
ATOM 2285 N N . HIS A 1 279 ? -3.970 -12.875 2.252 1.00 97.44 279 HIS A N 1
ATOM 2286 C CA . HIS A 1 279 ? -2.934 -11.859 2.066 1.00 97.44 279 HIS A CA 1
ATOM 2287 C C . HIS A 1 279 ? -1.530 -12.466 2.014 1.00 97.44 279 HIS A C 1
ATOM 2289 O O . HIS A 1 279 ? -0.741 -12.072 1.155 1.00 97.44 279 HIS A O 1
ATOM 2295 N N . THR A 1 280 ? -1.209 -13.404 2.909 1.00 97.44 280 THR A N 1
ATOM 2296 C CA . THR A 1 280 ? 0.121 -14.028 2.963 1.00 97.44 280 THR A CA 1
ATOM 2297 C C . THR A 1 280 ? 0.406 -14.852 1.711 1.00 97.44 280 THR A C 1
ATOM 2299 O O . THR A 1 280 ? 1.410 -14.609 1.044 1.00 97.44 280 THR A O 1
ATOM 2302 N N . TYR A 1 281 ? -0.514 -15.739 1.319 1.00 97.31 281 TYR A N 1
ATOM 2303 C CA . TYR A 1 281 ? -0.363 -16.544 0.105 1.00 97.31 281 TYR A CA 1
ATOM 2304 C C . TYR A 1 281 ? -0.255 -15.678 -1.152 1.00 97.31 281 TYR A C 1
ATOM 2306 O O . TYR A 1 281 ? 0.566 -15.950 -2.026 1.00 97.31 281 TYR A O 1
ATOM 2314 N N . ARG A 1 282 ? -1.022 -14.581 -1.232 1.00 95.94 282 ARG A N 1
ATOM 2315 C CA . ARG A 1 282 ? -0.944 -13.645 -2.361 1.00 95.94 282 ARG A CA 1
ATOM 2316 C C . ARG A 1 282 ? 0.439 -13.002 -2.484 1.00 95.94 282 ARG A C 1
ATOM 2318 O O . ARG A 1 282 ? 0.937 -12.886 -3.599 1.00 95.94 282 ARG A O 1
ATOM 2325 N N . ILE A 1 283 ? 1.053 -12.588 -1.371 1.00 90.25 283 ILE A N 1
ATOM 2326 C CA . ILE A 1 283 ? 2.404 -11.994 -1.365 1.00 90.25 283 ILE A CA 1
ATOM 2327 C C . ILE A 1 283 ? 3.459 -13.027 -1.788 1.00 90.25 283 ILE A C 1
ATOM 2329 O O . ILE A 1 283 ? 4.395 -12.684 -2.503 1.00 90.25 283 ILE A O 1
ATOM 2333 N N . GLN A 1 284 ? 3.269 -14.299 -1.431 1.00 89.81 284 GLN A N 1
ATOM 2334 C CA . GLN A 1 284 ? 4.128 -15.406 -1.869 1.00 89.81 284 GLN A CA 1
ATOM 2335 C C . GLN A 1 284 ? 3.856 -15.878 -3.313 1.00 89.81 284 GLN A C 1
ATOM 2337 O O . GLN A 1 284 ? 4.433 -16.869 -3.751 1.00 89.81 284 GLN A O 1
ATOM 2342 N N . ASN A 1 285 ? 2.990 -15.189 -4.068 1.00 87.44 285 ASN A N 1
ATOM 2343 C CA . ASN A 1 285 ? 2.543 -15.567 -5.417 1.00 87.44 285 ASN A CA 1
ATOM 2344 C C . ASN A 1 285 ? 1.803 -16.923 -5.497 1.00 87.44 285 ASN A C 1
ATOM 2346 O O . ASN A 1 285 ? 1.609 -17.475 -6.581 1.00 87.44 285 ASN A O 1
ATOM 2350 N N . LEU A 1 286 ? 1.322 -17.436 -4.361 1.00 92.62 286 LEU A N 1
ATOM 2351 C CA . LEU A 1 286 ? 0.479 -18.630 -4.240 1.00 92.62 286 LEU A CA 1
ATOM 2352 C C . LEU A 1 286 ? -0.994 -18.239 -4.441 1.00 92.62 286 LEU A C 1
ATOM 2354 O O . LEU A 1 286 ? -1.813 -18.185 -3.519 1.00 92.62 286 LEU A O 1
ATOM 2358 N N . PHE A 1 287 ? -1.324 -17.843 -5.673 1.00 92.56 287 PHE A N 1
ATOM 2359 C CA . PHE A 1 287 ? -2.598 -17.181 -5.965 1.00 92.56 287 PHE A CA 1
ATOM 2360 C C . PHE A 1 287 ? -3.825 -18.083 -5.781 1.00 92.56 287 PHE A C 1
ATOM 2362 O O . PHE A 1 287 ? -4.890 -17.573 -5.438 1.00 92.56 287 PHE A O 1
ATOM 2369 N N . GLN A 1 288 ? -3.716 -19.399 -5.993 1.00 95.62 288 GLN A N 1
ATOM 2370 C CA . GLN A 1 288 ? -4.866 -20.305 -5.855 1.00 95.62 288 GLN A CA 1
ATOM 2371 C C . GLN A 1 288 ? -5.265 -20.487 -4.389 1.00 95.62 288 GLN A C 1
ATOM 2373 O O . GLN A 1 288 ? -6.443 -20.380 -4.048 1.00 95.62 288 GLN A O 1
ATOM 2378 N N . GLU A 1 289 ? -4.279 -20.666 -3.519 1.00 97.81 289 GLU A N 1
ATOM 2379 C CA . GLU A 1 289 ? -4.424 -20.754 -2.072 1.00 97.81 289 GLU A CA 1
ATOM 2380 C C . GLU A 1 289 ? -4.993 -19.445 -1.513 1.00 97.81 289 GLU A C 1
ATOM 2382 O O . GLU A 1 289 ? -5.913 -19.461 -0.689 1.00 97.81 289 GLU A O 1
ATOM 2387 N N . ALA A 1 290 ? -4.521 -18.300 -2.020 1.00 98.12 290 ALA A N 1
ATOM 2388 C CA . ALA A 1 290 ? -5.081 -16.998 -1.673 1.00 98.12 290 ALA A CA 1
ATOM 2389 C C . ALA A 1 290 ? -6.570 -16.900 -2.049 1.00 98.12 290 ALA A C 1
ATOM 2391 O O . ALA A 1 290 ? -7.413 -16.579 -1.207 1.00 98.12 290 ALA A O 1
ATOM 2392 N N . ILE A 1 291 ? -6.910 -17.233 -3.300 1.00 98.31 291 ILE A N 1
ATOM 2393 C CA . ILE A 1 291 ? -8.285 -17.220 -3.821 1.00 98.31 291 ILE A CA 1
ATOM 2394 C C . ILE A 1 291 ? -9.207 -18.127 -2.994 1.00 98.31 291 ILE A C 1
ATOM 2396 O O . ILE A 1 291 ? -10.345 -17.746 -2.704 1.00 98.31 291 ILE A O 1
ATOM 2400 N N . GLU A 1 292 ? -8.751 -19.323 -2.618 1.00 98.44 292 GLU A N 1
ATOM 2401 C CA . GLU A 1 292 ? -9.542 -20.262 -1.822 1.00 98.44 292 GLU A CA 1
ATOM 2402 C C . GLU A 1 292 ? -9.853 -19.702 -0.428 1.00 98.44 292 GLU A C 1
ATOM 2404 O O . GLU A 1 292 ? -11.007 -19.743 0.012 1.00 98.44 292 GLU A O 1
ATOM 2409 N N . ASN A 1 293 ? -8.852 -19.132 0.248 1.00 98.56 293 ASN A N 1
ATOM 2410 C CA . ASN A 1 293 ? -9.024 -18.550 1.577 1.00 98.56 293 ASN A CA 1
ATOM 2411 C C . ASN A 1 293 ? -9.945 -17.323 1.560 1.00 98.56 293 ASN A C 1
ATOM 2413 O O . ASN A 1 293 ? -10.866 -17.252 2.378 1.00 98.56 293 ASN A O 1
ATOM 2417 N N . TYR A 1 294 ? -9.814 -16.427 0.575 1.00 98.56 294 TYR A N 1
ATOM 2418 C CA . TYR A 1 294 ? -10.751 -15.310 0.419 1.00 98.56 294 TYR A CA 1
ATOM 2419 C C . TYR A 1 294 ? -12.186 -15.780 0.162 1.00 98.56 294 TYR A C 1
ATOM 2421 O O . TYR A 1 294 ? -13.121 -15.252 0.757 1.00 98.56 294 TYR A O 1
ATOM 2429 N N . LYS A 1 295 ? -12.395 -16.808 -0.672 1.00 98.56 295 LYS A N 1
ATOM 2430 C CA . LYS A 1 295 ? -13.738 -17.370 -0.908 1.00 98.56 295 LYS A CA 1
ATOM 2431 C C . LYS A 1 295 ? -14.348 -17.967 0.364 1.00 98.56 295 LYS A C 1
ATOM 2433 O O . LYS A 1 295 ? -15.546 -17.792 0.592 1.00 98.56 295 LYS A O 1
ATOM 2438 N N . LYS A 1 296 ? -13.546 -18.645 1.196 1.00 98.44 296 LYS A N 1
ATOM 2439 C CA . LYS A 1 296 ? -13.984 -19.148 2.512 1.00 98.44 296 LYS A CA 1
ATOM 2440 C C . LYS A 1 296 ? -14.374 -17.993 3.441 1.00 98.44 296 LYS A C 1
ATOM 2442 O O . LYS A 1 296 ? -15.453 -18.048 4.027 1.00 98.44 296 LYS A O 1
ATOM 2447 N N . ALA A 1 297 ? -13.555 -16.942 3.512 1.00 98.12 297 ALA A N 1
ATOM 2448 C CA . ALA A 1 297 ? -13.840 -15.746 4.304 1.00 98.12 297 ALA A CA 1
ATOM 2449 C C . ALA A 1 297 ? -15.135 -15.046 3.857 1.00 98.12 297 ALA A C 1
ATOM 2451 O O . ALA A 1 297 ? -16.007 -14.802 4.684 1.00 98.12 297 ALA A O 1
ATOM 2452 N N . ILE A 1 298 ? -15.319 -14.815 2.549 1.00 98.44 298 ILE A N 1
ATOM 2453 C CA . ILE A 1 298 ? -16.540 -14.210 1.981 1.00 98.44 298 ILE A CA 1
ATOM 2454 C C . ILE A 1 298 ? -17.780 -15.017 2.363 1.00 98.44 298 ILE A C 1
ATOM 2456 O O . ILE A 1 298 ? -18.806 -14.441 2.713 1.00 98.44 298 ILE A O 1
ATOM 2460 N N . LYS A 1 299 ? -17.703 -16.353 2.302 1.00 98.25 299 LYS A N 1
ATOM 2461 C CA . LYS A 1 299 ? -18.832 -17.216 2.659 1.00 98.25 299 LYS A CA 1
ATOM 2462 C C . LYS A 1 299 ? -19.258 -17.002 4.115 1.00 98.25 299 LYS A C 1
ATOM 2464 O O . LYS A 1 299 ? -20.436 -16.765 4.356 1.00 98.25 299 LYS A O 1
ATOM 2469 N N . ILE A 1 300 ? -18.309 -17.047 5.052 1.00 96.75 300 ILE A N 1
ATOM 2470 C CA . ILE A 1 300 ? -18.589 -16.850 6.482 1.00 96.75 300 ILE A CA 1
ATOM 2471 C C . ILE A 1 300 ? -19.093 -15.427 6.733 1.00 96.75 300 ILE A C 1
ATOM 2473 O O . ILE A 1 300 ? -20.113 -15.246 7.392 1.00 96.75 300 ILE A O 1
ATOM 2477 N N . ALA A 1 301 ? -18.421 -14.424 6.166 1.00 94.38 301 ALA A N 1
ATOM 2478 C CA . ALA A 1 301 ? -18.795 -13.025 6.326 1.00 94.38 301 ALA A CA 1
ATOM 2479 C C . ALA A 1 301 ? -20.219 -12.753 5.831 1.00 94.38 301 ALA A C 1
ATOM 2481 O O . ALA A 1 301 ? -20.989 -12.075 6.502 1.00 94.38 301 ALA A O 1
ATOM 2482 N N . LYS A 1 302 ? -20.603 -13.339 4.694 1.00 94.25 302 LYS A N 1
ATOM 2483 C CA . LYS A 1 302 ? -21.952 -13.210 4.144 1.00 94.25 302 LYS A CA 1
ATOM 2484 C C . LYS A 1 302 ? -23.009 -13.924 4.989 1.00 94.25 302 LYS A C 1
ATOM 2486 O O . LYS A 1 302 ? -24.101 -13.390 5.141 1.00 94.25 302 LYS A O 1
ATOM 2491 N N . GLU A 1 303 ? -22.704 -15.111 5.515 1.00 94.88 303 GLU A N 1
ATOM 2492 C CA . GLU A 1 303 ? -23.609 -15.882 6.387 1.00 94.88 303 GLU A CA 1
ATOM 2493 C C . GLU A 1 303 ? -23.900 -15.170 7.718 1.00 94.88 303 GLU A C 1
ATOM 2495 O O . GLU A 1 303 ? -24.975 -15.360 8.280 1.00 94.88 303 GLU A O 1
ATOM 2500 N N . HIS A 1 304 ? -22.965 -14.348 8.200 1.00 86.81 304 HIS A N 1
ATOM 2501 C CA . HIS A 1 304 ? -23.053 -13.638 9.481 1.00 86.81 304 HIS A CA 1
ATOM 2502 C C . HIS A 1 304 ? -23.163 -12.112 9.345 1.00 86.81 304 HIS A C 1
ATOM 2504 O O . HIS A 1 304 ? -22.998 -11.399 10.327 1.00 86.81 304 HIS A O 1
ATOM 2510 N N . GLU A 1 305 ? -23.418 -11.614 8.132 1.00 88.31 305 GLU A N 1
ATOM 2511 C CA . GLU A 1 305 ? -23.592 -10.185 7.830 1.00 88.31 305 GLU A CA 1
ATOM 2512 C C . GLU A 1 305 ? -22.408 -9.282 8.233 1.00 88.31 305 GLU A C 1
ATOM 2514 O O . GLU A 1 305 ? -22.555 -8.080 8.434 1.00 88.31 305 GLU A O 1
ATOM 2519 N N . TYR A 1 306 ? -21.192 -9.830 8.244 1.00 86.81 306 TYR A N 1
ATOM 2520 C CA . TYR A 1 306 ? -19.947 -9.091 8.468 1.00 86.81 306 TYR A CA 1
ATOM 2521 C C . TYR A 1 306 ? -19.537 -8.309 7.209 1.00 86.81 306 TYR A C 1
ATOM 2523 O O . TYR A 1 306 ? -18.582 -8.659 6.512 1.00 86.81 306 TYR A O 1
ATOM 2531 N N . LYS A 1 307 ? -20.290 -7.253 6.876 1.00 88.06 307 LYS A N 1
ATOM 2532 C CA . LYS A 1 307 ? -20.160 -6.501 5.613 1.00 88.06 307 LYS A CA 1
ATOM 2533 C C . LYS A 1 307 ? -18.783 -5.886 5.393 1.00 88.06 307 LYS A C 1
ATOM 2535 O O . LYS A 1 307 ? -18.308 -5.847 4.254 1.00 88.06 307 LYS A O 1
ATOM 2540 N N . GLN A 1 308 ? -18.112 -5.449 6.454 1.00 85.94 308 GLN A N 1
ATOM 2541 C CA . GLN A 1 308 ? -16.761 -4.900 6.359 1.00 85.94 308 GLN A CA 1
ATOM 2542 C C . GLN A 1 308 ? -15.741 -5.973 5.937 1.00 85.94 308 GLN A C 1
ATOM 2544 O O . GLN A 1 308 ? -14.990 -5.761 4.983 1.00 85.94 308 GLN A O 1
ATOM 2549 N N . GLN A 1 309 ? -15.757 -7.143 6.582 1.00 90.12 309 GLN A N 1
ATOM 2550 C CA . GLN A 1 309 ? -14.885 -8.278 6.258 1.00 90.12 309 GLN A CA 1
ATOM 2551 C C . GLN A 1 309 ? -15.243 -8.901 4.902 1.00 90.12 309 GLN A C 1
ATOM 2553 O O . GLN A 1 309 ? -14.353 -9.316 4.161 1.00 90.12 309 GLN A O 1
ATOM 2558 N N . GLU A 1 310 ? -16.532 -8.931 4.541 1.00 95.12 310 GLU A N 1
ATOM 2559 C CA . GLU A 1 310 ? -16.996 -9.338 3.209 1.00 95.12 310 GLU A CA 1
ATOM 2560 C C . GLU A 1 310 ? -16.359 -8.444 2.132 1.00 95.12 310 GLU A C 1
ATOM 2562 O O . GLU A 1 310 ? -15.786 -8.942 1.161 1.00 95.12 310 GLU A O 1
ATOM 2567 N N . THR A 1 311 ? -16.393 -7.124 2.342 1.00 95.12 311 THR A N 1
ATOM 2568 C CA . THR A 1 311 ? -15.787 -6.136 1.440 1.00 95.12 311 THR A CA 1
ATOM 2569 C C . THR A 1 311 ? -14.272 -6.318 1.338 1.00 95.12 311 THR A C 1
ATOM 2571 O O . THR A 1 311 ? -13.737 -6.373 0.232 1.00 95.12 311 THR A O 1
ATOM 2574 N N . GLU A 1 312 ? -13.576 -6.451 2.470 1.00 95.38 312 GLU A N 1
ATOM 2575 C CA . GLU A 1 312 ? -12.124 -6.663 2.511 1.00 95.38 312 GLU A CA 1
ATOM 2576 C C . GLU A 1 312 ? -11.707 -7.927 1.755 1.00 95.38 312 GLU A C 1
ATOM 2578 O O . GLU A 1 312 ? -10.790 -7.898 0.933 1.00 95.38 312 GLU A O 1
ATOM 2583 N N . ALA A 1 313 ? -12.418 -9.033 1.970 1.00 97.44 313 ALA A N 1
ATOM 2584 C CA . ALA A 1 313 ? -12.130 -10.281 1.284 1.00 97.44 313 ALA A CA 1
ATOM 2585 C C . ALA A 1 313 ? -12.394 -10.183 -0.231 1.00 97.44 313 ALA A C 1
ATOM 2587 O O . ALA A 1 313 ? -11.666 -10.796 -1.012 1.00 97.44 313 ALA A O 1
ATOM 2588 N N . PHE A 1 314 ? -13.378 -9.389 -0.676 1.00 98.56 314 PHE A N 1
ATOM 2589 C CA . PHE A 1 314 ? -13.570 -9.099 -2.102 1.00 98.56 314 PHE A CA 1
ATOM 2590 C C . PHE A 1 314 ? -12.440 -8.252 -2.703 1.00 98.56 314 PHE A C 1
ATOM 2592 O O . PHE A 1 314 ? -12.012 -8.554 -3.818 1.00 98.56 314 PHE A O 1
ATOM 2599 N N . VAL A 1 315 ? -11.932 -7.245 -1.983 1.00 98.12 315 VAL A N 1
ATOM 2600 C CA . VAL A 1 315 ? -10.756 -6.462 -2.411 1.00 98.12 315 VAL A CA 1
ATOM 2601 C C . VAL A 1 315 ? -9.537 -7.375 -2.548 1.00 98.12 315 VAL A C 1
ATOM 2603 O O . VAL A 1 315 ? -8.920 -7.412 -3.612 1.00 98.12 315 VAL A O 1
ATOM 2606 N N . GLY A 1 316 ? -9.246 -8.187 -1.526 1.00 97.25 316 GLY A N 1
ATOM 2607 C CA . GLY A 1 316 ? -8.129 -9.135 -1.553 1.00 97.25 316 GLY A CA 1
ATOM 2608 C C . GLY A 1 316 ? -8.257 -10.190 -2.659 1.00 97.25 316 GLY A C 1
ATOM 2609 O O . GLY A 1 316 ? -7.275 -10.527 -3.326 1.00 97.25 316 GLY A O 1
ATOM 2610 N N . LEU A 1 317 ? -9.477 -10.667 -2.923 1.00 98.12 317 LEU A N 1
ATOM 2611 C CA . LEU A 1 317 ? -9.757 -11.570 -4.038 1.00 98.12 317 LEU A CA 1
ATOM 2612 C C . LEU A 1 317 ? -9.529 -10.889 -5.397 1.00 98.12 317 LEU A C 1
ATOM 2614 O O . LEU A 1 317 ? -8.967 -11.507 -6.303 1.00 98.12 317 LEU A O 1
ATOM 2618 N N . GLY A 1 318 ? -9.924 -9.619 -5.532 1.00 98.06 318 GLY A N 1
ATOM 2619 C CA . GLY A 1 318 ? -9.620 -8.787 -6.696 1.00 98.06 318 GLY A CA 1
ATOM 2620 C C . GLY A 1 318 ? -8.113 -8.665 -6.935 1.00 98.06 318 GLY A C 1
ATOM 2621 O O . GLY A 1 318 ? -7.652 -8.915 -8.050 1.00 98.06 318 GLY A O 1
ATOM 2622 N N . ASP A 1 319 ? -7.338 -8.396 -5.879 1.00 97.31 319 ASP A N 1
ATOM 2623 C CA . ASP A 1 319 ? -5.873 -8.325 -5.947 1.00 97.31 319 ASP A CA 1
ATOM 2624 C C . ASP A 1 319 ? -5.252 -9.649 -6.404 1.00 97.31 319 ASP A C 1
ATOM 2626 O O . ASP A 1 319 ? -4.376 -9.655 -7.268 1.00 97.31 319 ASP A O 1
ATOM 2630 N N . ALA A 1 320 ? -5.715 -10.782 -5.864 1.00 97.00 320 ALA A N 1
ATOM 2631 C CA . ALA A 1 320 ? -5.207 -12.099 -6.244 1.00 97.00 320 ALA A CA 1
ATOM 2632 C C . ALA A 1 320 ? -5.479 -12.420 -7.727 1.00 97.00 320 ALA A C 1
ATOM 2634 O O . ALA A 1 320 ? -4.601 -12.928 -8.432 1.00 97.00 320 ALA A O 1
ATOM 2635 N N . TYR A 1 321 ? -6.664 -12.076 -8.242 1.00 96.81 321 TYR A N 1
ATOM 2636 C CA . TYR A 1 321 ? -6.959 -12.226 -9.670 1.00 96.81 321 TYR A CA 1
ATOM 2637 C C . TYR A 1 321 ? -6.157 -11.259 -10.544 1.00 96.81 321 TYR A C 1
ATOM 2639 O O . TYR A 1 321 ? -5.698 -11.647 -11.617 1.00 96.81 321 TYR A O 1
ATOM 2647 N N . ARG A 1 322 ? -5.941 -10.017 -10.096 1.00 95.44 322 ARG A N 1
ATOM 2648 C CA . ARG A 1 322 ? -5.130 -9.032 -10.823 1.00 95.44 322 ARG A CA 1
ATOM 2649 C C . ARG A 1 322 ? -3.681 -9.497 -10.952 1.00 95.44 322 ARG A C 1
ATOM 2651 O O . ARG A 1 322 ? -3.139 -9.468 -12.053 1.00 95.44 322 ARG A O 1
ATOM 2658 N N . MET A 1 323 ? -3.078 -9.958 -9.854 1.00 88.94 323 MET A N 1
ATOM 2659 C CA . MET A 1 323 ? -1.695 -10.450 -9.833 1.00 88.94 323 MET A CA 1
ATOM 2660 C C . MET A 1 323 ? -1.515 -11.763 -10.612 1.00 88.94 323 MET A C 1
ATOM 2662 O O . MET A 1 323 ? -0.441 -12.010 -11.147 1.00 88.94 323 MET A O 1
ATOM 2666 N N . SER A 1 324 ? -2.573 -12.568 -10.758 1.00 86.00 324 SER A N 1
ATOM 2667 C CA . SER A 1 324 ? -2.589 -13.755 -11.629 1.00 86.00 324 SER A CA 1
ATOM 2668 C C . SER A 1 324 ? -3.040 -13.466 -13.072 1.00 86.00 324 SER A C 1
ATOM 2670 O O . SER A 1 324 ? -3.370 -14.393 -13.811 1.00 86.00 324 SER A O 1
ATOM 2672 N N . TYR A 1 325 ? -3.050 -12.192 -13.489 1.00 86.62 325 TYR A N 1
ATOM 2673 C CA . TYR A 1 325 ? -3.410 -11.718 -14.837 1.00 86.62 325 TYR A CA 1
ATOM 2674 C C . TYR A 1 325 ? -4.856 -12.030 -15.278 1.00 86.62 325 TYR A C 1
ATOM 2676 O O . TYR A 1 325 ? -5.224 -11.859 -16.442 1.00 86.62 325 TYR A O 1
ATOM 2684 N N . GLN A 1 326 ? -5.730 -12.421 -14.348 1.00 91.88 326 GLN A N 1
ATOM 2685 C CA . GLN A 1 326 ? -7.155 -12.671 -14.582 1.00 91.88 326 GLN A CA 1
ATOM 2686 C C . GLN A 1 326 ? -7.966 -11.383 -14.410 1.00 91.88 326 GLN A C 1
ATOM 2688 O O . GLN A 1 326 ? -8.847 -11.262 -13.557 1.00 91.88 326 GLN A O 1
ATOM 2693 N N . PHE A 1 327 ? -7.668 -10.385 -15.239 1.00 91.31 327 PHE A N 1
ATOM 2694 C CA . PHE A 1 327 ? -8.137 -9.018 -15.014 1.00 91.31 327 PHE A CA 1
ATOM 2695 C C . PHE A 1 327 ? -9.660 -8.838 -15.020 1.00 91.31 327 PHE A C 1
ATOM 2697 O O . PHE A 1 327 ? -10.167 -7.948 -14.345 1.00 91.31 327 PHE A O 1
ATOM 2704 N N . GLN A 1 328 ? -10.402 -9.648 -15.782 1.00 94.62 328 GLN A N 1
ATOM 2705 C CA . GLN A 1 328 ? -11.865 -9.556 -15.803 1.00 94.62 328 GLN A CA 1
ATOM 2706 C C . GLN A 1 328 ? -12.469 -9.971 -14.454 1.00 94.62 328 GLN A C 1
ATOM 2708 O O . GLN A 1 328 ? -13.316 -9.261 -13.921 1.00 94.62 328 GLN A O 1
ATOM 2713 N N . MET A 1 329 ? -11.959 -11.056 -13.865 1.00 96.94 329 MET A N 1
ATOM 2714 C CA . MET A 1 329 ? -12.354 -11.500 -12.526 1.00 96.94 329 MET A CA 1
ATOM 2715 C C . MET A 1 329 ? -11.977 -10.462 -11.467 1.00 96.94 329 MET A C 1
ATOM 2717 O O . MET A 1 329 ? -12.767 -10.188 -10.567 1.00 96.94 329 MET A O 1
ATOM 2721 N N . ALA A 1 330 ? -10.795 -9.846 -11.592 1.00 98.00 330 ALA A N 1
ATOM 2722 C CA . ALA A 1 330 ? -10.371 -8.778 -10.691 1.00 98.00 330 ALA A CA 1
ATOM 2723 C C . ALA A 1 330 ? -11.375 -7.613 -10.684 1.00 98.00 330 ALA A C 1
ATOM 2725 O O . ALA A 1 330 ? -11.861 -7.231 -9.621 1.00 98.00 330 ALA A O 1
ATOM 2726 N N . ILE A 1 331 ? -11.750 -7.114 -11.871 1.00 98.19 331 ILE A N 1
ATOM 2727 C CA . ILE A 1 331 ? -12.739 -6.033 -12.028 1.00 98.19 331 ILE A CA 1
ATOM 2728 C C . ILE A 1 331 ? -14.069 -6.406 -11.364 1.00 98.19 331 ILE A C 1
ATOM 2730 O O . ILE A 1 331 ? -14.577 -5.634 -10.555 1.00 98.19 331 ILE A O 1
ATOM 2734 N N . GLU A 1 332 ? -14.600 -7.600 -11.638 1.00 98.44 332 GLU A N 1
ATOM 2735 C CA . GLU A 1 332 ? -15.870 -8.060 -11.059 1.00 98.44 332 GLU A CA 1
ATOM 2736 C C . GLU A 1 332 ? -15.849 -8.099 -9.524 1.00 98.44 332 GLU A C 1
ATOM 2738 O O . GLU A 1 332 ? -16.855 -7.804 -8.874 1.00 98.44 332 GLU A O 1
ATOM 2743 N N . HIS A 1 333 ? -14.722 -8.482 -8.923 1.00 98.38 333 HIS A N 1
ATOM 2744 C CA . HIS A 1 333 ? -14.599 -8.574 -7.470 1.00 98.38 333 HIS A CA 1
ATOM 2745 C C . HIS A 1 333 ? -14.399 -7.212 -6.799 1.00 98.38 333 HIS A C 1
ATOM 2747 O O . HIS A 1 333 ? -15.028 -6.969 -5.768 1.00 98.38 333 HIS A O 1
ATOM 2753 N N . TYR A 1 334 ? -13.646 -6.290 -7.405 1.00 98.56 334 TYR A N 1
ATOM 2754 C CA . TYR A 1 334 ? -13.604 -4.911 -6.914 1.00 98.56 334 TYR A CA 1
ATOM 2755 C C . TYR A 1 334 ? -14.966 -4.213 -7.052 1.00 98.56 334 TYR A C 1
ATOM 2757 O O . TYR A 1 334 ? -15.377 -3.488 -6.151 1.00 98.56 334 TYR A O 1
ATOM 2765 N N . GLU A 1 335 ? -15.719 -4.459 -8.129 1.00 98.44 335 GLU A N 1
ATOM 2766 C CA . GLU A 1 335 ? -17.078 -3.921 -8.278 1.00 98.44 335 GLU A CA 1
ATOM 2767 C C . GLU A 1 335 ? -18.035 -4.452 -7.201 1.00 98.44 335 GLU A C 1
ATOM 2769 O O . GLU A 1 335 ? -18.822 -3.679 -6.654 1.00 98.44 335 GLU A O 1
ATOM 2774 N N . LYS A 1 336 ? -17.935 -5.737 -6.831 1.00 98.38 336 LYS A N 1
ATOM 2775 C CA . LYS A 1 336 ? -18.682 -6.304 -5.692 1.00 98.38 336 LYS A CA 1
ATOM 2776 C C . LYS A 1 336 ? -18.296 -5.648 -4.368 1.00 98.38 336 LYS A C 1
ATOM 2778 O O . LYS A 1 336 ? -19.186 -5.317 -3.590 1.00 98.38 336 LYS A O 1
ATOM 2783 N N . ALA A 1 337 ? -17.005 -5.401 -4.135 1.00 98.06 337 ALA A N 1
ATOM 2784 C CA . ALA A 1 337 ? -16.560 -4.652 -2.960 1.00 98.06 337 ALA A CA 1
ATOM 2785 C C . ALA A 1 337 ? -17.189 -3.247 -2.925 1.00 98.06 337 ALA A C 1
ATOM 2787 O O . ALA A 1 337 ? -17.732 -2.845 -1.901 1.00 98.06 337 ALA A O 1
ATOM 2788 N N . LEU A 1 338 ? -17.220 -2.526 -4.053 1.00 98.00 338 LEU A N 1
ATOM 2789 C CA . LEU A 1 338 ? -17.849 -1.199 -4.139 1.00 98.00 338 LEU A CA 1
ATOM 2790 C C . LEU A 1 338 ? -19.365 -1.220 -3.904 1.00 98.00 338 LEU A C 1
ATOM 2792 O O . LEU A 1 338 ? -19.899 -0.283 -3.309 1.00 98.00 338 LEU A O 1
ATOM 2796 N N . GLN A 1 339 ? -20.060 -2.264 -4.366 1.00 97.75 339 GLN A N 1
ATOM 2797 C CA . GLN A 1 339 ? -21.501 -2.436 -4.141 1.00 97.75 339 GLN A CA 1
ATOM 2798 C C . GLN A 1 339 ? -21.845 -2.583 -2.654 1.00 97.75 339 GLN A C 1
ATOM 2800 O O . GLN A 1 339 ? -22.928 -2.167 -2.249 1.00 97.75 339 GLN A O 1
ATOM 2805 N N . ILE A 1 340 ? -20.932 -3.137 -1.851 1.00 94.69 340 ILE A N 1
ATOM 2806 C CA . ILE A 1 340 ? -21.099 -3.273 -0.400 1.00 94.69 340 ILE A CA 1
ATOM 2807 C C . ILE A 1 340 ? -20.584 -2.023 0.321 1.00 94.69 340 ILE A C 1
ATOM 2809 O O . ILE A 1 340 ? -21.275 -1.495 1.186 1.00 94.69 340 ILE A O 1
ATOM 2813 N N . ALA A 1 341 ? -19.411 -1.508 -0.051 1.00 92.94 341 ALA A N 1
ATOM 2814 C CA . ALA A 1 341 ? -18.762 -0.405 0.653 1.00 92.94 341 ALA A CA 1
ATOM 2815 C C . ALA A 1 341 ? -19.566 0.901 0.611 1.00 92.94 341 ALA A C 1
ATOM 2817 O O . ALA A 1 341 ? -19.639 1.604 1.615 1.00 92.94 341 ALA A O 1
ATOM 2818 N N . ARG A 1 342 ? -20.179 1.231 -0.535 1.00 92.31 342 ARG A N 1
ATOM 2819 C CA . ARG A 1 342 ? -20.862 2.521 -0.727 1.00 92.31 342 ARG A CA 1
ATOM 2820 C C . ARG A 1 342 ? -22.093 2.708 0.163 1.00 92.31 342 ARG A C 1
ATOM 2822 O O . ARG A 1 342 ? -22.151 3.746 0.815 1.00 92.31 342 ARG A O 1
ATOM 2829 N N . PRO A 1 343 ? -23.059 1.766 0.218 1.00 90.38 343 PRO A N 1
ATOM 2830 C CA . PRO A 1 343 ? -24.242 1.935 1.062 1.00 90.38 343 PRO A CA 1
ATOM 2831 C C . PRO A 1 343 ? -23.943 1.923 2.564 1.00 90.38 343 PRO A C 1
ATOM 2833 O O . PRO A 1 343 ? -24.724 2.479 3.321 1.00 90.38 343 PRO A O 1
ATOM 2836 N N . HIS A 1 344 ? -22.838 1.296 2.981 1.00 82.81 344 HIS A N 1
ATOM 2837 C CA . HIS A 1 344 ? -22.430 1.191 4.390 1.00 82.81 344 HIS A CA 1
ATOM 2838 C C . HIS A 1 344 ? -21.356 2.219 4.775 1.00 82.81 344 HIS A C 1
ATOM 2840 O O . HIS A 1 344 ? -20.773 2.130 5.847 1.00 82.81 344 HIS A O 1
ATOM 2846 N N . GLU A 1 345 ? -21.042 3.152 3.873 1.00 84.94 345 GLU A N 1
ATOM 2847 C CA . GLU A 1 345 ? -20.063 4.220 4.089 1.00 84.94 345 GLU A CA 1
ATOM 2848 C C . GLU A 1 345 ? -18.666 3.741 4.517 1.00 84.94 345 GLU A C 1
ATOM 2850 O O . GLU A 1 345 ? -17.917 4.441 5.194 1.00 84.94 345 GLU A O 1
ATOM 2855 N N . TYR A 1 346 ? -18.241 2.572 4.032 1.00 85.06 346 TYR A N 1
ATOM 2856 C CA . TYR A 1 346 ? -16.886 2.057 4.240 1.00 85.06 346 TYR A CA 1
ATOM 2857 C C . TYR A 1 346 ? -15.884 2.750 3.305 1.00 85.06 346 TYR A C 1
ATOM 2859 O O . TYR A 1 346 ? -15.305 2.128 2.412 1.00 85.06 346 TYR A O 1
ATOM 2867 N N . LYS A 1 347 ? -15.674 4.057 3.499 1.00 87.06 347 LYS A N 1
ATOM 2868 C CA . LYS A 1 347 ? -14.907 4.945 2.601 1.00 87.06 347 LYS A CA 1
ATOM 2869 C C . LYS A 1 347 ? -13.471 4.486 2.360 1.00 87.06 347 LYS A C 1
ATOM 2871 O O . LYS A 1 347 ? -12.978 4.582 1.235 1.00 87.06 347 LYS A O 1
ATOM 2876 N N . GLN A 1 348 ? -12.815 3.923 3.374 1.00 85.31 348 GLN A N 1
ATOM 2877 C CA . GLN A 1 348 ? -11.481 3.343 3.212 1.00 85.31 348 GLN A CA 1
ATOM 2878 C C . GLN A 1 348 ? -11.500 2.136 2.259 1.00 85.31 348 GLN A C 1
ATOM 2880 O O . GLN A 1 348 ? -10.717 2.089 1.312 1.00 85.31 348 GLN A O 1
ATOM 2885 N N . ARG A 1 349 ? -12.435 1.195 2.446 1.00 88.94 349 ARG A N 1
ATOM 2886 C CA . ARG A 1 349 ? -12.574 0.023 1.563 1.00 88.94 349 ARG A CA 1
ATOM 2887 C C . ARG A 1 349 ? -13.034 0.408 0.157 1.00 88.94 349 ARG A C 1
ATOM 2889 O O . ARG A 1 349 ? -12.586 -0.189 -0.818 1.00 88.94 349 ARG A O 1
ATOM 2896 N N . GLU A 1 350 ? -13.884 1.431 0.037 1.00 94.44 350 GLU A N 1
ATOM 2897 C CA . GLU A 1 350 ? -14.246 2.020 -1.256 1.00 94.44 350 GLU A CA 1
ATOM 2898 C C . GLU A 1 350 ? -13.002 2.550 -1.985 1.00 94.44 350 GLU A C 1
ATOM 2900 O O . GLU A 1 350 ? -12.806 2.268 -3.169 1.00 94.44 350 GLU A O 1
ATOM 2905 N N . THR A 1 351 ? -12.139 3.268 -1.266 1.00 93.69 351 THR A N 1
ATOM 2906 C CA . THR A 1 351 ? -10.881 3.807 -1.797 1.00 93.69 351 THR A CA 1
ATOM 2907 C C . THR A 1 351 ? -9.947 2.688 -2.262 1.00 93.69 351 THR A C 1
ATOM 2909 O O . THR A 1 351 ? -9.461 2.737 -3.391 1.00 93.69 351 THR A O 1
ATOM 2912 N N . GLU A 1 352 ? -9.755 1.641 -1.456 1.00 93.38 352 GLU A N 1
ATOM 2913 C CA . GLU A 1 352 ? -8.921 0.481 -1.808 1.00 93.38 352 GLU A CA 1
ATOM 2914 C C . GLU A 1 352 ? -9.435 -0.248 -3.061 1.00 93.38 352 GLU A C 1
ATOM 2916 O O . GLU A 1 352 ? -8.659 -0.548 -3.969 1.00 93.38 352 GLU A O 1
ATOM 2921 N N . ALA A 1 353 ? -10.749 -0.473 -3.169 1.00 97.12 353 ALA A N 1
ATOM 2922 C CA . ALA A 1 353 ? -11.348 -1.098 -4.349 1.00 97.12 353 ALA A CA 1
ATOM 2923 C C . ALA A 1 353 ? -11.206 -0.227 -5.614 1.00 97.12 353 ALA A C 1
ATOM 2925 O O . ALA A 1 353 ? -10.968 -0.748 -6.707 1.00 97.12 353 ALA A O 1
ATOM 2926 N N . LEU A 1 354 ? -11.324 1.101 -5.488 1.00 98.25 354 LEU A N 1
ATOM 2927 C CA . LEU A 1 354 ? -11.096 2.036 -6.595 1.00 98.25 354 LEU A CA 1
ATOM 2928 C C . LEU A 1 354 ? -9.631 2.048 -7.043 1.00 98.25 354 LEU A C 1
ATOM 2930 O O . LEU A 1 354 ? -9.379 2.035 -8.247 1.00 98.25 354 LEU A O 1
ATOM 2934 N N . VAL A 1 355 ? -8.677 2.027 -6.109 1.00 96.88 355 VAL A N 1
ATOM 2935 C CA . VAL A 1 355 ? -7.245 1.891 -6.424 1.00 96.88 355 VAL A CA 1
ATOM 2936 C C . VAL A 1 355 ? -6.982 0.562 -7.136 1.00 96.88 355 VAL A C 1
ATOM 2938 O O . VAL A 1 355 ? -6.346 0.563 -8.186 1.00 96.88 355 VAL A O 1
ATOM 2941 N N . GLY A 1 356 ? -7.554 -0.548 -6.659 1.00 96.62 356 GLY A N 1
ATOM 2942 C CA . GLY A 1 356 ? -7.435 -1.859 -7.307 1.00 96.62 356 GLY A CA 1
ATOM 2943 C C . GLY A 1 356 ? -7.995 -1.902 -8.737 1.00 96.62 356 GLY A C 1
ATOM 2944 O O . GLY A 1 356 ? -7.372 -2.471 -9.643 1.00 96.62 356 GLY A O 1
ATOM 2945 N N . LEU A 1 357 ? -9.132 -1.242 -8.993 1.00 98.31 357 LEU A N 1
ATOM 2946 C CA . LEU A 1 357 ? -9.651 -1.042 -10.354 1.00 98.31 357 LEU A CA 1
ATOM 2947 C C . LEU A 1 357 ? -8.704 -0.190 -11.200 1.00 98.31 357 LEU A C 1
ATOM 2949 O O . LEU A 1 357 ? -8.432 -0.547 -12.349 1.00 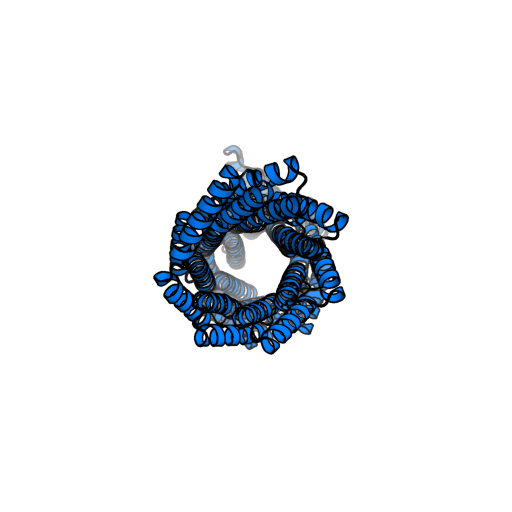98.31 357 LEU A O 1
ATOM 2953 N N . GLY A 1 358 ? -8.191 0.904 -10.632 1.00 97.56 358 GLY A N 1
ATOM 2954 C CA . GLY A 1 358 ? -7.190 1.762 -11.257 1.00 97.56 358 GLY A CA 1
ATOM 2955 C C . GLY A 1 358 ? -5.977 0.961 -11.724 1.00 97.56 358 GLY A C 1
ATOM 2956 O O . GLY A 1 358 ? -5.668 0.958 -12.917 1.00 97.56 358 GLY A O 1
ATOM 2957 N N . ASP A 1 359 ? -5.380 0.183 -10.819 1.00 96.19 359 ASP A N 1
ATOM 2958 C CA . ASP A 1 359 ? -4.231 -0.685 -11.090 1.00 96.19 359 ASP A CA 1
ATOM 2959 C C . ASP A 1 359 ? -4.546 -1.704 -12.185 1.00 96.19 359 ASP A C 1
ATOM 2961 O O . ASP A 1 359 ? -3.748 -1.922 -13.098 1.00 96.19 359 ASP A O 1
ATOM 2965 N N . THR A 1 360 ? -5.728 -2.321 -12.124 1.00 95.81 360 THR A N 1
ATOM 2966 C CA . THR A 1 360 ? -6.151 -3.318 -13.115 1.00 95.81 360 THR A CA 1
ATOM 2967 C C . THR A 1 360 ? -6.255 -2.707 -14.509 1.00 95.81 360 THR A C 1
ATOM 2969 O O . THR A 1 360 ? -5.789 -3.296 -15.485 1.00 95.81 360 THR A O 1
ATOM 2972 N N . TYR A 1 361 ? -6.846 -1.518 -14.632 1.00 94.88 361 TYR A N 1
ATOM 2973 C CA . TYR A 1 361 ? -6.941 -0.827 -15.915 1.00 94.88 361 TYR A CA 1
ATOM 2974 C C . TYR A 1 361 ? -5.591 -0.295 -16.394 1.00 94.88 361 TYR A C 1
ATOM 2976 O O . TYR A 1 361 ? -5.329 -0.354 -17.597 1.00 94.88 361 TYR A O 1
ATOM 2984 N N . ARG A 1 362 ? -4.726 0.160 -15.483 1.00 94.19 362 ARG A N 1
ATOM 2985 C CA . ARG A 1 362 ? -3.375 0.639 -15.794 1.00 94.19 362 ARG A CA 1
ATOM 2986 C C . ARG A 1 362 ? -2.519 -0.475 -16.389 1.00 94.19 362 ARG A C 1
ATOM 2988 O O . ARG A 1 362 ? -2.006 -0.310 -17.488 1.00 94.19 362 ARG A O 1
ATOM 2995 N N . VAL A 1 363 ? -2.481 -1.650 -15.752 1.00 86.19 363 VAL A N 1
ATOM 2996 C CA . VAL A 1 363 ? -1.748 -2.829 -16.259 1.00 86.19 363 VAL A CA 1
ATOM 2997 C C . VAL A 1 363 ? -2.310 -3.324 -17.602 1.00 86.19 363 VAL A C 1
ATOM 2999 O O . VAL A 1 363 ? -1.571 -3.832 -18.441 1.00 86.19 363 VAL A O 1
ATOM 3002 N N . LYS A 1 364 ? -3.606 -3.116 -17.872 1.00 86.00 364 LYS A N 1
ATOM 3003 C CA . LYS A 1 364 ? -4.220 -3.367 -19.192 1.00 86.00 364 LYS A CA 1
ATOM 3004 C C . LYS A 1 364 ? -3.943 -2.270 -20.233 1.00 86.00 364 LYS A C 1
ATOM 3006 O O . LYS A 1 364 ? -4.539 -2.315 -21.311 1.00 86.00 364 LYS A O 1
ATOM 3011 N N . ASN A 1 365 ? -3.110 -1.273 -19.923 1.00 81.81 365 ASN A N 1
ATOM 3012 C CA . ASN A 1 365 ? -2.849 -0.080 -20.737 1.00 81.81 365 ASN A CA 1
ATOM 3013 C C . ASN A 1 365 ? -4.112 0.748 -21.063 1.00 81.81 365 ASN A C 1
ATOM 3015 O O . ASN A 1 365 ? -4.173 1.466 -22.059 1.00 81.81 365 ASN A O 1
ATOM 3019 N N . GLN A 1 366 ? -5.154 0.659 -20.230 1.00 88.25 366 GLN A N 1
ATOM 3020 C CA . GLN A 1 366 ? -6.376 1.464 -20.335 1.00 88.25 366 GLN A CA 1
ATOM 3021 C C . GLN A 1 366 ? -6.269 2.700 -19.432 1.00 88.25 366 GLN A C 1
ATOM 3023 O O . GLN A 1 366 ? -7.089 2.902 -18.533 1.00 88.25 366 GLN A O 1
ATOM 3028 N N . PHE A 1 367 ? -5.255 3.534 -19.683 1.00 90.69 367 PHE A N 1
ATOM 3029 C CA . PHE A 1 367 ? -4.852 4.636 -18.800 1.00 90.69 367 PHE A CA 1
ATOM 3030 C C . PHE A 1 367 ? -5.989 5.603 -18.445 1.00 90.69 367 PHE A C 1
ATOM 3032 O O . PHE A 1 367 ? -6.115 5.993 -17.291 1.00 90.69 367 PHE A O 1
ATOM 3039 N N . GLN A 1 368 ? -6.883 5.931 -19.384 1.00 93.56 368 GLN A N 1
ATOM 3040 C CA . G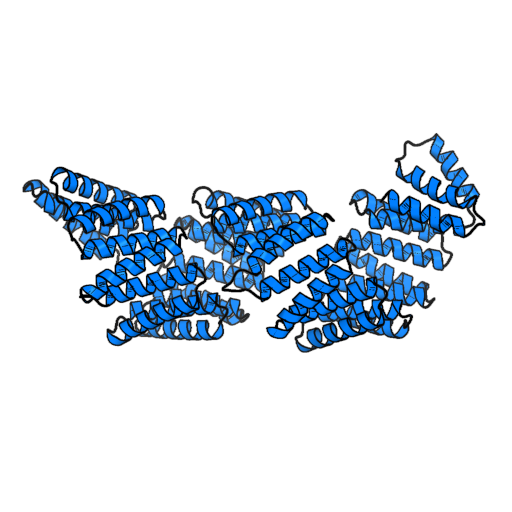LN A 1 368 ? -8.006 6.841 -19.106 1.00 93.56 368 GLN A CA 1
ATOM 3041 C C . GLN A 1 368 ? -8.987 6.291 -18.061 1.00 93.56 368 GLN A C 1
ATOM 3043 O O . GLN A 1 368 ? -9.438 7.031 -17.189 1.00 93.56 368 GLN A O 1
ATOM 3048 N N . LYS A 1 369 ? -9.279 4.984 -18.098 1.00 95.50 369 LYS A N 1
ATOM 3049 C CA . LYS A 1 369 ? -10.118 4.350 -17.071 1.00 95.50 369 LYS A CA 1
ATOM 3050 C C . LYS A 1 369 ? -9.394 4.289 -15.733 1.00 95.50 369 LYS A C 1
ATOM 3052 O O . LYS A 1 369 ? -10.006 4.542 -14.700 1.00 95.50 369 LYS A O 1
ATOM 3057 N N . ALA A 1 370 ? -8.094 3.994 -15.753 1.00 97.56 370 ALA A N 1
ATOM 3058 C CA . ALA A 1 370 ? -7.280 3.999 -14.544 1.00 97.56 370 ALA A CA 1
ATOM 3059 C C . ALA A 1 370 ? -7.307 5.376 -13.858 1.00 97.56 370 ALA A C 1
ATOM 3061 O O . ALA A 1 370 ? -7.648 5.469 -12.680 1.00 97.56 370 ALA A O 1
ATOM 3062 N N . ILE A 1 371 ? -7.079 6.449 -14.625 1.00 97.81 371 ILE A N 1
ATOM 3063 C CA . ILE A 1 371 ? -7.161 7.843 -14.160 1.00 97.81 371 ILE A CA 1
ATOM 3064 C C . ILE A 1 371 ? -8.534 8.152 -13.547 1.00 97.81 371 ILE A C 1
ATOM 3066 O O . ILE A 1 371 ? -8.600 8.783 -12.494 1.00 97.81 371 ILE A O 1
ATOM 3070 N N . GLU A 1 372 ? -9.634 7.713 -14.168 1.00 98.12 372 GLU A N 1
ATOM 3071 C CA . GLU A 1 372 ? -10.985 7.927 -13.632 1.00 98.12 372 GLU A CA 1
ATOM 3072 C C . GLU A 1 372 ? -11.152 7.309 -12.234 1.00 98.12 372 GLU A C 1
ATOM 3074 O O . GLU A 1 372 ? -11.669 7.960 -11.322 1.00 98.12 372 GLU A O 1
ATOM 3079 N N . HIS A 1 373 ? -10.700 6.068 -12.049 1.00 98.25 373 HIS A N 1
ATOM 3080 C CA . HIS A 1 373 ? -10.808 5.373 -10.769 1.00 98.25 373 HIS A CA 1
ATOM 3081 C C . HIS A 1 373 ? -9.893 5.974 -9.696 1.00 98.25 373 HIS A C 1
ATOM 3083 O O . HIS A 1 373 ? -10.367 6.226 -8.586 1.00 98.25 373 HIS A O 1
ATOM 3089 N N . TYR A 1 374 ? -8.639 6.300 -10.025 1.00 98.19 374 TYR A N 1
ATOM 3090 C CA . TYR A 1 374 ? -7.741 6.954 -9.071 1.00 98.19 374 TYR A CA 1
ATOM 3091 C C . TYR A 1 374 ? -8.225 8.355 -8.675 1.00 98.19 374 TYR A C 1
ATOM 3093 O O . TYR A 1 374 ? -8.126 8.716 -7.507 1.00 98.19 374 TYR A O 1
ATOM 3101 N N . LYS A 1 375 ? -8.834 9.134 -9.585 1.00 98.12 375 LYS A N 1
ATOM 3102 C CA . LYS A 1 375 ? -9.451 10.430 -9.230 1.00 98.12 375 LYS A CA 1
ATOM 3103 C C . LYS A 1 375 ? -10.618 10.278 -8.254 1.00 98.12 375 LYS A C 1
ATOM 3105 O O . LYS A 1 375 ? -10.776 11.111 -7.364 1.00 98.12 375 LYS A O 1
ATOM 3110 N N . LYS A 1 376 ? -11.433 9.225 -8.395 1.00 98.00 376 LYS A N 1
ATOM 3111 C CA . LYS A 1 376 ? -12.508 8.920 -7.433 1.00 98.00 376 LYS A CA 1
ATOM 3112 C C . LYS A 1 376 ? -11.932 8.549 -6.063 1.00 98.00 376 LYS A C 1
ATOM 3114 O O . LYS A 1 376 ? -12.407 9.080 -5.065 1.00 98.00 376 LYS A O 1
ATOM 3119 N N . ALA A 1 377 ? -10.894 7.710 -6.026 1.00 96.94 377 ALA A N 1
ATOM 3120 C CA . ALA A 1 377 ? -10.184 7.355 -4.794 1.00 96.94 377 ALA A CA 1
ATOM 3121 C C . ALA A 1 377 ? -9.580 8.596 -4.110 1.00 96.94 377 ALA A C 1
ATOM 3123 O O . ALA A 1 377 ? -9.799 8.816 -2.922 1.00 96.94 377 ALA A O 1
ATOM 3124 N N . LEU A 1 378 ? -8.905 9.454 -4.883 1.00 97.25 378 LEU A N 1
ATOM 3125 C CA . LEU A 1 378 ? -8.319 10.706 -4.406 1.00 97.25 378 LEU A CA 1
ATOM 3126 C C . LEU A 1 378 ? -9.366 11.635 -3.786 1.00 97.25 378 LEU A C 1
ATOM 3128 O O . LEU A 1 378 ? -9.127 12.223 -2.735 1.00 97.25 378 LEU A O 1
ATOM 3132 N N . LYS A 1 379 ? -10.532 11.766 -4.429 1.00 97.12 379 LYS A N 1
ATOM 3133 C CA . LYS A 1 379 ? -11.626 12.599 -3.923 1.00 97.12 379 LYS A CA 1
ATOM 3134 C C . LYS A 1 379 ? -12.095 12.125 -2.545 1.00 97.12 379 LYS A C 1
ATOM 3136 O O . LYS A 1 379 ? -12.186 12.943 -1.637 1.00 97.12 379 LYS A O 1
ATOM 3141 N N . ILE A 1 380 ? -12.341 10.822 -2.389 1.00 93.25 380 ILE A N 1
ATOM 3142 C CA . ILE A 1 380 ? -12.767 10.246 -1.106 1.00 93.25 380 ILE A CA 1
ATOM 3143 C C . ILE A 1 380 ? -11.689 10.475 -0.044 1.00 93.25 380 ILE A C 1
ATOM 3145 O O . ILE A 1 380 ? -12.010 10.915 1.057 1.00 93.25 380 ILE A O 1
ATOM 3149 N N . ALA A 1 381 ? -10.420 10.235 -0.383 1.00 90.94 381 ALA A N 1
ATOM 3150 C CA . ALA A 1 381 ? -9.316 10.420 0.548 1.00 90.94 381 ALA A CA 1
ATOM 3151 C C . ALA A 1 381 ? -9.192 11.877 1.033 1.00 90.94 381 ALA A C 1
ATOM 3153 O O . ALA A 1 381 ? -9.101 12.102 2.238 1.00 90.94 381 ALA A O 1
ATOM 3154 N N . LYS A 1 382 ? -9.292 12.857 0.119 1.00 90.31 382 LYS A N 1
ATOM 3155 C CA . LYS A 1 382 ? -9.298 14.295 0.448 1.00 90.31 382 LYS A CA 1
ATOM 3156 C C . LYS A 1 382 ? -10.482 14.681 1.341 1.00 90.31 382 LYS A C 1
ATOM 3158 O O . LYS A 1 382 ? -10.304 15.420 2.302 1.00 90.31 382 LYS A O 1
ATOM 3163 N N . GLU A 1 383 ? -11.683 14.177 1.047 1.00 90.12 383 GLU A N 1
ATOM 3164 C CA . GLU A 1 383 ? -12.902 14.486 1.816 1.00 90.12 383 GLU A CA 1
ATOM 3165 C C . GLU A 1 383 ? -12.849 13.977 3.266 1.00 90.12 383 GLU A C 1
ATOM 3167 O O . GLU A 1 383 ? -13.441 14.601 4.143 1.00 90.12 383 GLU A O 1
ATOM 3172 N N . HIS A 1 384 ? -12.122 12.886 3.527 1.00 81.56 384 HIS A N 1
ATOM 3173 C CA . HIS A 1 384 ? -12.072 12.231 4.842 1.00 81.56 384 HIS A CA 1
ATOM 3174 C C . HIS A 1 384 ? -10.727 12.414 5.565 1.00 81.56 384 HIS A C 1
ATOM 3176 O O . HIS A 1 384 ? -10.512 11.821 6.618 1.00 81.56 384 HIS A O 1
ATOM 3182 N N . GLY A 1 385 ? -9.812 13.223 5.018 1.00 80.19 385 GLY A N 1
ATOM 3183 C CA . GLY A 1 385 ? -8.500 13.478 5.625 1.00 80.19 385 GLY A CA 1
ATOM 3184 C C . GLY A 1 385 ? -7.560 12.267 5.628 1.00 80.19 385 GLY A C 1
ATOM 3185 O O . GLY A 1 385 ? -6.652 12.187 6.453 1.00 80.19 385 GLY A O 1
ATOM 3186 N N . TYR A 1 386 ? -7.757 11.317 4.713 1.00 82.38 386 TYR A N 1
ATOM 3187 C CA . TYR A 1 386 ? -6.950 10.102 4.598 1.00 82.38 386 TYR A CA 1
ATOM 3188 C C . TYR A 1 386 ? -5.623 10.385 3.880 1.00 82.38 386 TYR A C 1
ATOM 3190 O O . TYR A 1 386 ? -5.428 9.985 2.732 1.00 82.38 386 TYR A O 1
ATOM 3198 N N . ASN A 1 387 ? -4.699 11.079 4.553 1.00 82.38 387 ASN A N 1
ATOM 3199 C CA . ASN A 1 387 ? -3.435 11.556 3.969 1.00 82.38 387 ASN A CA 1
ATOM 3200 C C . ASN A 1 387 ? -2.621 10.442 3.274 1.00 82.38 387 ASN A C 1
ATOM 3202 O O . ASN A 1 387 ? -2.040 10.665 2.211 1.00 82.38 387 ASN A O 1
ATOM 3206 N N . GLN A 1 388 ? -2.582 9.236 3.854 1.00 81.88 388 GLN A N 1
ATOM 3207 C CA . GLN A 1 388 ? -1.845 8.093 3.297 1.00 81.88 388 GLN A CA 1
ATOM 3208 C C . GLN A 1 388 ? -2.439 7.646 1.950 1.00 81.88 388 GLN A C 1
ATOM 3210 O O . GLN A 1 388 ? -1.719 7.501 0.960 1.00 81.88 388 GLN A O 1
ATOM 3215 N N . GLN A 1 389 ? -3.761 7.475 1.893 1.00 86.75 389 GLN A N 1
ATOM 3216 C CA . GLN A 1 389 ? -4.500 7.091 0.692 1.00 86.75 389 GLN A CA 1
ATOM 3217 C C . GLN A 1 389 ? -4.522 8.220 -0.346 1.00 86.75 389 GLN A C 1
ATOM 3219 O O . GLN A 1 389 ? -4.450 7.950 -1.543 1.00 86.75 389 GLN A O 1
ATOM 3224 N N . GLU A 1 390 ? -4.581 9.478 0.099 1.00 90.31 390 GLU A N 1
ATOM 3225 C CA . GLU A 1 390 ? -4.496 10.663 -0.755 1.00 90.31 390 GLU A CA 1
ATOM 3226 C C . GLU A 1 390 ? -3.159 10.685 -1.499 1.00 90.31 390 GLU A C 1
ATOM 3228 O O . GLU A 1 390 ? -3.137 10.714 -2.732 1.00 90.31 390 GLU A O 1
ATOM 3233 N N . ARG A 1 391 ? -2.046 10.573 -0.761 1.00 90.56 391 ARG A N 1
ATOM 3234 C CA . ARG A 1 391 ? -0.703 10.476 -1.341 1.00 90.56 391 ARG A CA 1
ATOM 3235 C C . ARG A 1 391 ? -0.603 9.293 -2.298 1.00 90.56 391 ARG A C 1
ATOM 3237 O O . ARG A 1 391 ? -0.112 9.453 -3.410 1.00 90.56 391 ARG A O 1
ATOM 3244 N N . GLN A 1 392 ? -1.074 8.115 -1.892 1.00 90.75 392 GLN A N 1
ATOM 3245 C CA . GLN A 1 392 ? -1.012 6.920 -2.732 1.00 90.75 392 GLN A CA 1
ATOM 3246 C C . GLN A 1 392 ? -1.785 7.107 -4.048 1.00 90.75 392 GLN A C 1
ATOM 3248 O O . GLN A 1 392 ? -1.276 6.766 -5.115 1.00 90.75 392 GLN A O 1
ATOM 3253 N N . ALA A 1 393 ? -2.991 7.678 -4.001 1.00 94.00 393 ALA A N 1
ATOM 3254 C CA . ALA A 1 393 ? -3.780 7.955 -5.197 1.00 94.00 393 ALA A CA 1
ATOM 3255 C C . ALA A 1 393 ? -3.096 8.985 -6.115 1.00 94.00 393 ALA A C 1
ATOM 3257 O O . ALA A 1 393 ? -3.121 8.816 -7.334 1.00 94.00 393 ALA A O 1
ATOM 3258 N N . LEU A 1 394 ? -2.452 10.013 -5.550 1.00 96.25 394 LEU A N 1
ATOM 3259 C CA . LEU A 1 394 ? -1.658 10.991 -6.303 1.00 96.25 394 LEU A CA 1
ATOM 3260 C C . LEU A 1 394 ? -0.439 10.352 -6.977 1.00 96.25 394 LEU A C 1
ATOM 3262 O O . LEU A 1 394 ? -0.210 10.589 -8.160 1.00 96.25 394 LEU A O 1
ATOM 3266 N N . VAL A 1 395 ? 0.293 9.488 -6.270 1.00 95.06 395 VAL A N 1
ATOM 3267 C CA . VAL A 1 395 ? 1.423 8.726 -6.828 1.00 95.06 395 VAL A CA 1
ATOM 3268 C C . VAL A 1 395 ? 0.964 7.838 -7.983 1.00 95.06 395 VAL A C 1
ATOM 3270 O O . VAL A 1 395 ? 1.565 7.864 -9.056 1.00 95.06 395 VAL A O 1
ATOM 3273 N N . TRP A 1 396 ? -0.146 7.112 -7.826 1.00 96.25 396 TRP A N 1
ATOM 3274 C CA . TRP A 1 396 ? -0.688 6.289 -8.908 1.00 96.25 396 TRP A CA 1
ATOM 3275 C C . TRP A 1 396 ? -1.187 7.105 -10.098 1.00 96.25 396 TRP A C 1
ATOM 3277 O O . TRP A 1 396 ? -0.990 6.690 -11.243 1.00 96.25 396 TRP A O 1
ATOM 3287 N N . LEU A 1 397 ? -1.782 8.278 -9.866 1.00 97.69 397 LEU A N 1
ATOM 3288 C CA . LEU A 1 397 ? -2.085 9.224 -10.939 1.00 97.69 397 LEU A CA 1
ATOM 3289 C C . LEU A 1 397 ? -0.801 9.665 -11.644 1.00 97.69 397 LEU A C 1
ATOM 3291 O O . LEU A 1 397 ? -0.748 9.578 -12.868 1.00 97.69 397 LEU A O 1
ATOM 3295 N N . GLY A 1 398 ? 0.234 10.052 -10.897 1.00 96.56 398 GLY A N 1
ATOM 3296 C CA . GLY A 1 398 ? 1.554 10.405 -11.420 1.00 96.56 398 GLY A CA 1
ATOM 3297 C C . GLY A 1 398 ? 2.133 9.312 -12.320 1.00 96.56 398 GLY A C 1
ATOM 3298 O O . GLY A 1 398 ? 2.442 9.568 -13.486 1.00 96.56 398 GLY A O 1
ATOM 3299 N N . HIS A 1 399 ? 2.176 8.066 -11.837 1.00 94.75 399 HIS A N 1
ATOM 3300 C CA . HIS A 1 399 ? 2.626 6.915 -12.626 1.00 94.75 399 HIS A CA 1
ATOM 3301 C C . HIS A 1 399 ? 1.787 6.735 -13.895 1.00 94.75 399 HIS A C 1
ATOM 3303 O O . HIS A 1 399 ? 2.340 6.578 -14.980 1.00 94.75 399 HIS A O 1
ATOM 3309 N N . THR A 1 400 ? 0.460 6.811 -13.782 1.00 95.31 400 THR A N 1
ATOM 3310 C CA . THR A 1 400 ? -0.454 6.574 -14.907 1.00 95.31 400 THR A CA 1
ATOM 3311 C C . THR A 1 400 ? -0.358 7.663 -15.972 1.00 95.31 400 THR A C 1
ATOM 3313 O O . THR A 1 400 ? -0.365 7.360 -17.162 1.00 95.31 400 THR A O 1
ATOM 3316 N N . TYR A 1 401 ? -0.251 8.935 -15.579 1.00 95.00 401 TYR A N 1
ATOM 3317 C CA . TYR A 1 401 ? -0.046 10.031 -16.525 1.00 95.00 401 TYR A CA 1
ATOM 3318 C C . TYR A 1 401 ? 1.322 9.940 -17.195 1.00 95.00 401 TYR A C 1
ATOM 3320 O O . TYR A 1 401 ? 1.404 10.158 -18.402 1.00 95.00 401 TYR A O 1
ATOM 3328 N N . ARG A 1 402 ? 2.372 9.558 -16.455 1.00 93.62 402 ARG A N 1
ATOM 3329 C CA . ARG A 1 402 ? 3.707 9.319 -17.017 1.00 93.62 402 ARG A CA 1
ATOM 3330 C C . ARG A 1 402 ? 3.677 8.197 -18.055 1.00 93.62 402 ARG A C 1
ATOM 3332 O O . ARG A 1 402 ? 4.145 8.395 -19.170 1.00 93.62 402 ARG A O 1
ATOM 3339 N N . GLU A 1 403 ? 3.067 7.057 -17.729 1.00 87.12 403 GLU A N 1
ATOM 3340 C CA . GLU A 1 403 ? 2.881 5.927 -18.656 1.00 87.12 403 GLU A CA 1
ATOM 3341 C C . GLU A 1 403 ? 2.020 6.313 -19.873 1.00 87.12 403 GLU A C 1
ATOM 3343 O O . GLU A 1 403 ? 2.248 5.839 -20.985 1.00 87.12 403 GLU A O 1
ATOM 3348 N N . ASN A 1 404 ? 1.081 7.247 -19.695 1.00 88.69 404 ASN A N 1
ATOM 3349 C CA . ASN A 1 404 ? 0.292 7.844 -20.773 1.00 88.69 404 ASN A CA 1
ATOM 3350 C C . ASN A 1 404 ? 1.011 9.006 -21.505 1.00 88.69 404 ASN A C 1
ATOM 3352 O O . ASN A 1 404 ? 0.377 9.718 -22.285 1.00 88.69 404 ASN A O 1
ATOM 3356 N N . ASN A 1 405 ? 2.317 9.211 -21.282 1.00 84.44 405 ASN A N 1
ATOM 3357 C CA . ASN A 1 405 ? 3.161 10.274 -21.861 1.00 84.44 405 ASN A CA 1
ATOM 3358 C C . ASN A 1 405 ? 2.692 11.717 -21.572 1.00 84.44 405 ASN A C 1
ATOM 3360 O O . ASN A 1 405 ? 3.027 12.653 -22.297 1.00 84.44 405 ASN A O 1
ATOM 3364 N N . GLN A 1 406 ? 1.913 11.922 -20.512 1.00 91.19 406 GLN A N 1
ATOM 3365 C CA . GLN A 1 406 ? 1.462 13.231 -20.035 1.00 91.19 406 GLN A CA 1
ATOM 3366 C C . GLN A 1 406 ? 2.349 13.693 -18.872 1.00 91.19 406 GLN A C 1
ATOM 3368 O O . GLN A 1 406 ? 1.895 13.842 -17.738 1.00 91.19 406 GLN A O 1
ATOM 3373 N N . PHE A 1 407 ? 3.637 13.894 -19.159 1.00 92.31 407 PHE A N 1
ATOM 3374 C CA . PHE A 1 407 ? 4.670 14.118 -18.143 1.00 92.31 407 PHE A CA 1
ATOM 3375 C C . PHE A 1 407 ? 4.419 15.348 -17.263 1.00 92.31 407 PHE A C 1
ATOM 3377 O O . PHE A 1 407 ? 4.588 15.266 -16.053 1.00 92.31 407 PHE A O 1
ATOM 3384 N N . GLN A 1 408 ? 3.940 16.460 -17.831 1.00 95.31 408 GLN A N 1
ATOM 3385 C CA . GLN A 1 408 ? 3.653 17.668 -17.049 1.00 95.31 408 GLN A CA 1
ATOM 3386 C C . GLN A 1 408 ? 2.564 17.439 -15.988 1.00 95.31 408 GLN A C 1
ATOM 3388 O O . GLN A 1 408 ? 2.725 17.844 -14.843 1.00 95.31 408 GLN A O 1
ATOM 3393 N N . THR A 1 409 ? 1.488 16.730 -16.338 1.00 96.88 409 THR A N 1
ATOM 3394 C CA . THR A 1 409 ? 0.419 16.382 -15.386 1.00 96.88 409 THR A CA 1
ATOM 3395 C C . THR A 1 409 ? 0.883 15.335 -14.372 1.00 96.88 409 THR A C 1
ATOM 3397 O O . THR A 1 409 ? 0.438 15.340 -13.227 1.00 96.88 409 THR A O 1
ATOM 3400 N N . ALA A 1 410 ? 1.799 14.442 -14.763 1.00 97.19 410 ALA A N 1
ATOM 3401 C CA . ALA A 1 410 ? 2.431 13.530 -13.816 1.00 97.19 410 ALA A CA 1
ATOM 3402 C C . ALA A 1 410 ? 3.236 14.296 -12.753 1.00 97.19 410 ALA A C 1
ATOM 3404 O O . ALA A 1 410 ? 3.082 14.011 -11.568 1.00 97.19 410 ALA A O 1
ATOM 3405 N N . ILE A 1 411 ? 4.032 15.289 -13.173 1.00 97.94 411 ILE A N 1
ATOM 3406 C CA . ILE A 1 411 ? 4.805 16.165 -12.279 1.00 97.94 411 ILE A CA 1
ATOM 3407 C C . ILE A 1 411 ? 3.880 16.855 -11.271 1.00 97.94 411 ILE A C 1
ATOM 3409 O O . ILE A 1 411 ? 4.132 16.744 -10.077 1.00 97.94 411 ILE A O 1
ATOM 3413 N N . GLU A 1 412 ? 2.785 17.476 -11.723 1.00 97.75 412 GLU A N 1
ATOM 3414 C CA . GLU A 1 412 ? 1.813 18.154 -10.844 1.00 97.75 412 GLU A CA 1
ATOM 3415 C C . GLU A 1 412 ? 1.299 17.229 -9.725 1.00 97.75 412 GLU A C 1
ATOM 3417 O O . GLU A 1 412 ? 1.306 17.592 -8.549 1.00 97.75 412 GLU A O 1
ATOM 3422 N N . HIS A 1 413 ? 0.911 15.997 -10.069 1.00 97.75 413 HIS A N 1
ATOM 3423 C CA . HIS A 1 413 ? 0.404 15.045 -9.081 1.00 97.75 413 HIS A CA 1
ATOM 3424 C C . HIS A 1 413 ? 1.478 14.522 -8.127 1.00 97.75 413 HIS A C 1
ATOM 3426 O O . HIS A 1 413 ? 1.193 14.329 -6.944 1.00 97.75 413 HIS A O 1
ATOM 3432 N N . TYR A 1 414 ? 2.706 14.299 -8.597 1.00 97.31 414 TYR A N 1
ATOM 3433 C CA . TYR A 1 414 ? 3.778 13.927 -7.683 1.00 97.31 414 TYR A CA 1
ATOM 3434 C C . TYR A 1 414 ? 4.220 15.095 -6.789 1.00 97.31 414 TYR A C 1
ATOM 3436 O O . TYR A 1 414 ? 4.605 14.853 -5.648 1.00 97.31 414 TYR A O 1
ATOM 3444 N N . GLU A 1 415 ? 4.154 16.346 -7.256 1.00 96.25 415 GLU A N 1
ATOM 3445 C CA . GLU A 1 415 ? 4.421 17.528 -6.426 1.00 96.25 415 GLU A CA 1
ATOM 3446 C C . GLU A 1 415 ? 3.393 17.633 -5.289 1.00 96.25 415 GLU A C 1
ATOM 3448 O O . GLU A 1 415 ? 3.795 17.745 -4.130 1.00 96.25 415 GLU A O 1
ATOM 3453 N N . GLU A 1 416 ? 2.094 17.456 -5.576 1.00 95.31 416 GLU A N 1
ATOM 3454 C CA . GLU A 1 416 ? 1.053 17.339 -4.536 1.00 95.31 416 GLU A CA 1
ATOM 3455 C C . GLU A 1 416 ? 1.354 16.183 -3.557 1.00 95.31 416 GLU A C 1
ATOM 3457 O O . GLU A 1 416 ? 1.256 16.342 -2.337 1.00 95.31 416 GLU A O 1
ATOM 3462 N N . ALA A 1 417 ? 1.758 15.010 -4.063 1.00 93.81 417 ALA A N 1
ATOM 3463 C CA . ALA A 1 417 ? 2.102 13.866 -3.214 1.00 93.81 417 ALA A CA 1
ATOM 3464 C C . ALA A 1 417 ? 3.315 14.154 -2.311 1.00 93.81 417 ALA A C 1
ATOM 3466 O O . ALA A 1 417 ? 3.352 13.707 -1.161 1.00 93.81 417 ALA A O 1
ATOM 3467 N N . LEU A 1 418 ? 4.298 14.906 -2.817 1.00 92.69 418 LEU A N 1
ATOM 3468 C CA . LEU A 1 418 ? 5.507 15.273 -2.087 1.00 92.69 418 LEU A CA 1
ATOM 3469 C C . LEU A 1 418 ? 5.195 16.253 -0.955 1.00 92.69 418 LEU A C 1
ATOM 3471 O O . LEU A 1 418 ? 5.782 16.140 0.119 1.00 92.69 418 LEU A O 1
ATOM 3475 N N . GLU A 1 419 ? 4.267 17.190 -1.161 1.00 90.62 419 GLU A N 1
ATOM 3476 C CA . GLU A 1 419 ? 3.809 18.094 -0.101 1.00 90.62 419 GLU A CA 1
ATOM 3477 C C . GLU A 1 419 ? 3.193 17.325 1.070 1.00 90.62 419 GLU A C 1
ATOM 3479 O O . GLU A 1 419 ? 3.489 17.627 2.227 1.00 90.62 419 GLU A O 1
ATOM 3484 N N . ILE A 1 420 ? 2.390 16.292 0.786 1.00 87.94 420 ILE A N 1
ATOM 3485 C CA . ILE A 1 420 ? 1.813 15.423 1.822 1.00 87.94 420 ILE A CA 1
ATOM 3486 C C . ILE A 1 420 ? 2.908 14.604 2.509 1.00 87.94 420 ILE A C 1
ATOM 3488 O O . ILE A 1 420 ? 2.935 14.547 3.736 1.00 87.94 420 ILE A O 1
ATOM 3492 N N . ALA A 1 421 ? 3.827 14.008 1.742 1.00 84.31 421 ALA A N 1
ATOM 3493 C CA . ALA A 1 421 ? 4.935 13.220 2.287 1.00 84.31 421 ALA A CA 1
ATOM 3494 C C . ALA A 1 421 ? 5.870 14.047 3.191 1.00 84.31 421 ALA A C 1
ATOM 3496 O O . ALA A 1 421 ? 6.478 13.501 4.106 1.00 84.31 421 ALA A O 1
ATOM 3497 N N . LYS A 1 422 ? 5.949 15.366 2.963 1.00 83.12 422 LYS A N 1
ATOM 3498 C CA . LYS A 1 422 ? 6.757 16.302 3.754 1.00 83.12 422 LYS A CA 1
ATOM 3499 C C . LYS A 1 422 ? 6.068 16.842 5.012 1.00 83.12 422 LYS A C 1
ATOM 3501 O O . LYS A 1 422 ? 6.709 17.577 5.770 1.00 83.12 422 LYS A O 1
ATOM 3506 N N . LYS A 1 423 ? 4.792 16.533 5.266 1.00 76.62 423 LYS A N 1
ATOM 3507 C CA . LYS A 1 423 ? 4.124 16.982 6.500 1.00 76.62 423 LYS A CA 1
ATOM 3508 C C . LYS A 1 423 ? 4.821 16.376 7.737 1.00 76.62 423 LYS A C 1
ATOM 3510 O O . LYS A 1 423 ? 5.348 15.264 7.665 1.00 76.62 423 LYS A O 1
ATOM 3515 N N . PRO A 1 424 ? 4.924 17.115 8.855 1.00 56.28 424 PRO A N 1
ATOM 3516 C CA . PRO A 1 424 ? 5.577 16.615 10.058 1.00 56.28 424 PRO A CA 1
ATOM 3517 C C . PRO A 1 424 ? 4.723 15.541 10.747 1.00 56.28 424 PRO A C 1
ATOM 3519 O O . PRO A 1 424 ? 3.573 15.798 11.078 1.00 56.28 424 PRO A O 1
ATOM 3522 N N . GLU A 1 425 ? 5.368 14.396 10.968 1.00 54.41 425 GLU A N 1
ATOM 3523 C CA . GLU A 1 425 ? 4.981 13.213 11.753 1.00 54.41 425 GLU A CA 1
ATOM 3524 C C . GLU A 1 425 ? 3.705 12.428 11.376 1.00 54.41 425 GLU A C 1
ATOM 3526 O O . GLU A 1 425 ? 2.619 13.000 11.307 1.00 54.41 425 GLU A O 1
ATOM 3531 N N . PRO A 1 426 ? 3.830 11.093 11.200 1.00 53.00 426 PRO A N 1
ATOM 3532 C CA . PRO A 1 426 ? 5.060 10.353 10.932 1.00 53.00 426 PRO A CA 1
ATOM 3533 C C . PRO A 1 426 ? 5.549 10.749 9.539 1.00 53.00 426 PRO A C 1
ATOM 3535 O O . PRO A 1 426 ? 4.856 10.571 8.536 1.00 53.00 426 PRO A O 1
ATOM 3538 N N . HIS A 1 427 ? 6.753 11.314 9.476 1.00 62.69 427 HIS A N 1
ATOM 3539 C CA . HIS A 1 427 ? 7.365 11.681 8.208 1.00 62.69 427 HIS A CA 1
ATOM 3540 C C . HIS A 1 427 ? 7.843 10.394 7.536 1.00 62.69 427 HIS A C 1
ATOM 3542 O O . HIS A 1 427 ? 8.918 9.881 7.848 1.00 62.69 427 HIS A O 1
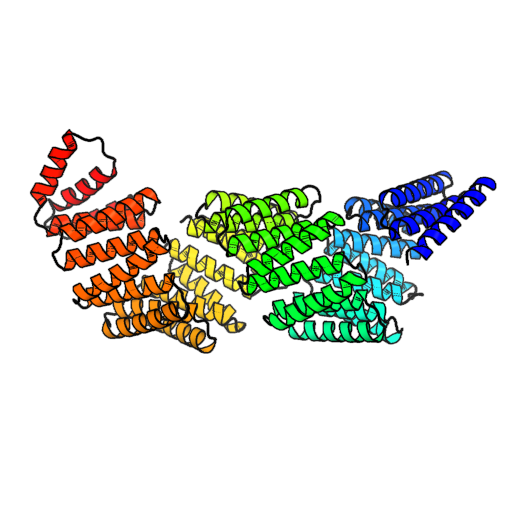ATOM 3548 N N . ASP A 1 428 ? 7.016 9.828 6.661 1.00 70.25 428 ASP A N 1
ATOM 3549 C CA . ASP A 1 428 ? 7.336 8.584 5.970 1.00 70.25 428 ASP A CA 1
ATOM 3550 C C . ASP A 1 428 ? 8.413 8.843 4.901 1.00 70.25 428 ASP A C 1
ATOM 3552 O O . ASP A 1 428 ? 8.140 9.107 3.727 1.00 70.25 428 ASP A O 1
ATOM 3556 N N . LYS A 1 429 ? 9.675 8.796 5.343 1.00 84.19 429 LYS A N 1
ATOM 3557 C CA . LYS A 1 429 ? 10.878 9.022 4.526 1.00 84.19 429 LYS A CA 1
ATOM 3558 C C . LYS A 1 429 ? 11.001 8.030 3.374 1.00 84.19 429 LYS A C 1
ATOM 3560 O O . LYS A 1 429 ? 11.572 8.357 2.331 1.00 84.19 429 LYS A O 1
ATOM 3565 N N . TYR A 1 430 ? 10.456 6.829 3.547 1.00 84.31 430 TYR A N 1
ATOM 3566 C CA . TYR A 1 430 ? 10.398 5.831 2.489 1.00 84.31 430 TYR A CA 1
ATOM 3567 C C . TYR A 1 430 ? 9.455 6.294 1.373 1.00 84.31 430 TYR A C 1
ATOM 3569 O O . TYR A 1 430 ? 9.829 6.305 0.199 1.00 84.31 430 TYR A O 1
ATOM 3577 N N . GLN A 1 431 ? 8.259 6.764 1.729 1.00 84.25 431 GLN A N 1
ATOM 3578 C CA . GLN A 1 431 ? 7.299 7.302 0.761 1.00 84.25 431 GLN A CA 1
ATOM 3579 C C . GLN A 1 431 ? 7.800 8.589 0.102 1.00 84.25 431 GLN A C 1
ATOM 3581 O O . GLN A 1 431 ? 7.637 8.750 -1.104 1.00 84.25 431 GLN A O 1
ATOM 3586 N N . GLU A 1 432 ? 8.453 9.479 0.855 1.00 90.06 432 GLU A N 1
ATOM 3587 C CA . GLU A 1 432 ? 9.100 10.672 0.292 1.00 90.06 432 GLU A CA 1
ATOM 3588 C C . GLU A 1 432 ? 10.106 10.283 -0.803 1.00 90.06 432 GLU A C 1
ATOM 3590 O O . GLU A 1 432 ? 10.111 10.869 -1.886 1.00 90.06 432 GLU A O 1
ATOM 3595 N N . THR A 1 433 ? 10.905 9.243 -0.553 1.00 91.81 433 THR A N 1
ATOM 3596 C CA . THR A 1 433 ? 11.885 8.721 -1.512 1.00 91.81 433 THR A CA 1
ATOM 3597 C C . THR A 1 433 ? 11.205 8.187 -2.774 1.00 91.81 433 THR A C 1
ATOM 3599 O O . THR A 1 433 ? 11.615 8.537 -3.877 1.00 91.81 433 THR A O 1
ATOM 3602 N N . GLN A 1 434 ? 10.132 7.401 -2.638 1.00 91.88 434 GLN A N 1
ATOM 3603 C CA . GLN A 1 434 ? 9.356 6.879 -3.774 1.00 91.88 434 GLN A CA 1
ATOM 3604 C C . GLN A 1 434 ? 8.755 8.001 -4.635 1.00 91.88 434 GLN A C 1
ATOM 3606 O O . GLN A 1 434 ? 8.845 7.964 -5.862 1.00 91.88 434 GLN A O 1
ATOM 3611 N N . VAL A 1 435 ? 8.195 9.040 -4.006 1.00 94.00 435 VAL A N 1
ATOM 3612 C CA . VAL A 1 435 ? 7.658 10.206 -4.727 1.00 94.00 435 VAL A CA 1
ATOM 3613 C C . VAL A 1 435 ? 8.769 10.957 -5.466 1.00 94.00 435 VAL A C 1
ATOM 3615 O O . VAL A 1 435 ? 8.572 11.369 -6.607 1.00 94.00 435 VAL A O 1
ATOM 3618 N N . LEU A 1 436 ? 9.945 11.123 -4.851 1.00 96.31 436 LEU A N 1
ATOM 3619 C CA . LEU A 1 436 ? 11.090 11.788 -5.481 1.00 96.31 436 LEU A CA 1
ATOM 3620 C C . LEU A 1 436 ? 11.641 11.002 -6.677 1.00 96.31 436 LEU A C 1
ATOM 3622 O O . LEU A 1 436 ? 11.983 11.619 -7.684 1.00 96.31 436 LEU A O 1
ATOM 3626 N N . LEU A 1 437 ? 11.686 9.669 -6.601 1.00 95.69 437 LEU A N 1
ATOM 3627 C CA . LEU A 1 437 ? 12.025 8.819 -7.748 1.00 95.69 437 LEU A CA 1
ATOM 3628 C C . LEU A 1 437 ? 11.000 8.997 -8.878 1.00 95.69 437 LEU A C 1
ATOM 3630 O O . LEU A 1 437 ? 11.381 9.276 -10.011 1.00 95.69 437 LEU A O 1
ATOM 3634 N N . GLY A 1 438 ? 9.701 8.960 -8.559 1.00 94.12 438 GLY A N 1
ATOM 3635 C CA . GLY A 1 438 ? 8.627 9.195 -9.531 1.00 94.12 438 GLY A CA 1
ATOM 3636 C C . GLY A 1 438 ? 8.663 10.588 -10.178 1.00 94.12 438 GLY A C 1
ATOM 3637 O O . GLY A 1 438 ? 8.429 10.711 -11.382 1.00 94.12 438 GLY A O 1
ATOM 3638 N N . LEU A 1 439 ? 9.001 11.632 -9.409 1.00 96.25 439 LEU A N 1
ATOM 3639 C CA . LEU A 1 439 ? 9.256 12.981 -9.930 1.00 96.25 439 LEU A CA 1
ATOM 3640 C C . LEU A 1 439 ? 10.444 12.998 -10.876 1.00 96.25 439 LEU A C 1
ATOM 3642 O O . LEU A 1 439 ? 10.345 13.591 -11.948 1.00 96.25 439 LEU A O 1
ATOM 3646 N N . GLY A 1 440 ? 11.548 12.359 -10.483 1.00 96.06 440 GLY A N 1
ATOM 3647 C CA . GLY A 1 440 ? 12.735 12.234 -11.316 1.00 96.06 440 GLY A CA 1
ATOM 3648 C C . GLY A 1 440 ? 12.386 11.639 -12.676 1.00 96.06 440 GLY A C 1
ATOM 3649 O O . GLY A 1 440 ? 12.631 12.280 -13.693 1.00 96.06 440 GLY A O 1
ATOM 3650 N N . ASP A 1 441 ? 11.672 10.513 -12.678 1.00 94.06 441 ASP A N 1
ATOM 3651 C CA . ASP A 1 441 ? 11.213 9.823 -13.887 1.00 94.06 441 ASP A CA 1
ATOM 3652 C C . ASP A 1 441 ? 10.277 10.674 -14.755 1.00 94.06 441 ASP A C 1
ATOM 3654 O O . ASP A 1 441 ? 10.290 10.595 -15.985 1.00 94.06 441 ASP A O 1
ATOM 3658 N N . ALA A 1 442 ? 9.401 11.465 -14.131 1.00 94.94 442 ALA A N 1
ATOM 3659 C CA . ALA A 1 442 ? 8.495 12.341 -14.862 1.00 94.94 442 ALA A CA 1
ATOM 3660 C C . ALA A 1 442 ? 9.237 13.531 -15.483 1.00 94.94 442 ALA A C 1
ATOM 3662 O O . ALA A 1 442 ? 8.948 13.901 -16.621 1.00 94.94 442 ALA A O 1
ATOM 3663 N N . TYR A 1 443 ? 10.206 14.109 -14.768 1.00 95.44 443 TYR A N 1
ATOM 3664 C CA . TYR A 1 443 ? 11.074 15.164 -15.285 1.00 95.44 443 TYR A CA 1
ATOM 3665 C C . TYR A 1 443 ? 11.993 14.658 -16.400 1.00 95.44 443 TYR A C 1
ATOM 3667 O O . TYR A 1 443 ? 12.168 15.364 -17.395 1.00 95.44 443 TYR A O 1
ATOM 3675 N N . ASP A 1 444 ? 12.523 13.444 -16.263 1.00 90.75 444 ASP A N 1
ATOM 3676 C CA . ASP A 1 444 ? 13.335 12.760 -17.268 1.00 90.75 444 ASP A CA 1
ATOM 3677 C C . ASP A 1 444 ? 12.544 12.564 -18.568 1.00 90.75 444 ASP A C 1
ATOM 3679 O O . ASP A 1 444 ? 12.908 13.109 -19.611 1.00 90.75 444 ASP A O 1
ATOM 3683 N N . GLY A 1 445 ? 11.349 11.965 -18.479 1.00 86.25 445 GLY A N 1
ATOM 3684 C CA . GLY A 1 445 ? 10.434 11.822 -19.619 1.00 86.25 445 GLY A CA 1
ATOM 3685 C C . GLY A 1 445 ? 9.978 13.156 -20.234 1.00 86.25 445 GLY A C 1
ATOM 3686 O O . GLY A 1 445 ? 9.698 13.230 -21.432 1.00 86.25 445 GLY A O 1
ATOM 3687 N N . ASN A 1 446 ? 9.961 14.238 -19.447 1.00 91.06 446 ASN A N 1
ATOM 3688 C CA . ASN A 1 446 ? 9.703 15.602 -19.923 1.00 91.06 446 ASN A CA 1
ATOM 3689 C C . ASN A 1 446 ? 10.948 16.292 -20.528 1.00 91.06 446 ASN A C 1
ATOM 3691 O O . ASN A 1 446 ? 10.906 17.490 -20.815 1.00 91.06 446 ASN A O 1
ATOM 3695 N N . ASN A 1 447 ? 12.057 15.569 -20.716 1.00 87.44 447 ASN A N 1
ATOM 3696 C CA . ASN A 1 447 ? 13.361 16.058 -21.186 1.00 87.44 447 ASN A CA 1
ATOM 3697 C C . ASN A 1 447 ? 13.976 17.159 -20.299 1.00 87.44 447 ASN A C 1
ATOM 3699 O O . ASN A 1 447 ? 14.722 18.021 -20.769 1.00 87.44 447 ASN A O 1
ATOM 3703 N N . GLN A 1 448 ? 13.672 17.155 -19.001 1.00 92.31 448 GLN A N 1
ATOM 3704 C CA . GLN A 1 448 ? 14.218 18.082 -18.008 1.00 92.31 448 GLN A CA 1
ATOM 3705 C C . GLN A 1 448 ? 15.275 17.382 -17.138 1.00 92.31 448 GLN A C 1
ATOM 3707 O O . GLN A 1 448 ? 15.191 17.387 -15.909 1.00 92.31 448 GLN A O 1
ATOM 3712 N N . LEU A 1 449 ? 16.305 16.825 -17.789 1.00 90.94 449 LEU A N 1
ATOM 3713 C CA . LEU A 1 449 ? 17.352 15.984 -17.182 1.00 90.94 449 LEU A CA 1
ATOM 3714 C C . LEU A 1 449 ? 17.999 16.596 -15.928 1.00 90.94 449 LEU A C 1
ATOM 3716 O O . LEU A 1 449 ? 18.239 15.904 -14.943 1.00 90.94 449 LEU A O 1
ATOM 3720 N N . HIS A 1 450 ? 18.252 17.910 -15.913 1.00 93.38 450 HIS A N 1
ATOM 3721 C CA . HIS A 1 450 ? 18.835 18.574 -14.740 1.00 93.38 450 HIS A CA 1
ATOM 3722 C C . HIS A 1 450 ? 17.947 18.484 -13.493 1.00 93.38 450 HIS A C 1
ATOM 3724 O O . HIS A 1 450 ? 18.469 18.264 -12.400 1.00 93.38 450 HIS A O 1
ATOM 3730 N N . LYS A 1 451 ? 16.625 18.621 -13.654 1.00 95.88 451 LYS A N 1
ATOM 3731 C CA . LYS A 1 451 ? 15.670 18.462 -12.551 1.00 95.88 451 LYS A CA 1
ATOM 3732 C C . LYS A 1 451 ? 15.530 16.997 -12.154 1.00 95.88 451 LYS A C 1
ATOM 3734 O O . LYS A 1 451 ? 15.498 16.702 -10.965 1.00 95.88 451 LYS A O 1
ATOM 3739 N N . ALA A 1 452 ? 15.516 16.085 -13.128 1.00 95.38 452 ALA A N 1
ATOM 3740 C CA . ALA A 1 452 ? 15.486 14.649 -12.858 1.00 95.38 452 ALA A CA 1
ATOM 3741 C C . ALA A 1 452 ? 16.658 14.231 -11.953 1.00 95.38 452 ALA A C 1
ATOM 3743 O O . ALA A 1 452 ? 16.452 13.682 -10.873 1.00 95.38 452 ALA A O 1
ATOM 3744 N N . ILE A 1 453 ? 17.881 14.628 -12.324 1.00 95.56 453 ILE A N 1
ATOM 3745 C CA . ILE A 1 453 ? 19.102 14.387 -11.541 1.00 95.56 453 ILE A CA 1
ATOM 3746 C C . ILE A 1 453 ? 19.009 14.987 -10.129 1.00 95.56 453 ILE A C 1
ATOM 3748 O O . ILE A 1 453 ? 19.493 14.376 -9.176 1.00 95.56 453 ILE A O 1
ATOM 3752 N N . GLU A 1 454 ? 18.421 16.176 -9.967 1.00 96.81 454 GLU A N 1
ATOM 3753 C CA . GLU A 1 454 ? 18.215 16.786 -8.648 1.00 96.81 454 GLU A CA 1
ATOM 3754 C C . GLU A 1 454 ? 17.297 15.925 -7.767 1.00 96.81 454 GLU A C 1
ATOM 3756 O O . GLU A 1 454 ? 17.657 15.598 -6.632 1.00 96.81 454 GLU A O 1
ATOM 3761 N N . HIS A 1 455 ? 16.148 15.500 -8.296 1.00 97.38 455 HIS A N 1
ATOM 3762 C CA . HIS A 1 455 ? 15.199 14.663 -7.565 1.00 97.38 455 HIS A CA 1
ATOM 3763 C C . HIS A 1 455 ? 15.771 13.282 -7.234 1.00 97.38 455 HIS A C 1
ATOM 3765 O O . HIS A 1 455 ? 15.660 12.852 -6.084 1.00 97.38 455 HIS A O 1
ATOM 3771 N N . TYR A 1 456 ? 16.476 12.636 -8.168 1.00 97.50 456 TYR A N 1
ATOM 3772 C CA . TYR A 1 456 ? 17.151 11.365 -7.899 1.00 97.50 456 TYR A CA 1
ATOM 3773 C C . TYR A 1 456 ? 18.247 11.493 -6.833 1.00 97.50 456 TYR A C 1
ATOM 3775 O O . TYR A 1 456 ? 18.388 10.613 -5.988 1.00 97.50 456 TYR A O 1
ATOM 3783 N N . LYS A 1 457 ? 19.000 12.603 -6.799 1.00 97.38 457 LYS A N 1
ATOM 3784 C CA . LYS A 1 457 ? 19.984 12.858 -5.728 1.00 97.38 457 LYS A CA 1
ATOM 3785 C C . LYS A 1 457 ? 19.329 13.063 -4.367 1.00 97.38 457 LYS A C 1
ATOM 3787 O O . LYS A 1 457 ? 19.862 12.589 -3.366 1.00 97.38 457 LYS A O 1
ATOM 3792 N N . ASN A 1 458 ? 18.194 13.755 -4.324 1.00 96.06 458 ASN A N 1
ATOM 3793 C CA . ASN A 1 458 ? 17.437 13.938 -3.088 1.00 96.06 458 ASN A CA 1
ATOM 3794 C C . ASN A 1 458 ? 16.882 12.598 -2.576 1.00 96.06 458 ASN A C 1
ATOM 3796 O O . ASN A 1 458 ? 17.042 12.296 -1.395 1.00 96.06 458 ASN A O 1
ATOM 3800 N N . ALA A 1 459 ? 16.319 11.773 -3.468 1.00 96.06 459 ALA A N 1
ATOM 3801 C CA . ALA A 1 459 ? 15.884 10.408 -3.162 1.00 96.06 459 ALA A CA 1
ATOM 3802 C C . ALA A 1 459 ? 17.044 9.550 -2.631 1.00 96.06 459 ALA A C 1
ATOM 3804 O O . ALA A 1 459 ? 16.930 8.949 -1.567 1.00 96.06 459 ALA A O 1
ATOM 3805 N N . LEU A 1 460 ? 18.188 9.563 -3.326 1.00 96.62 460 LEU A N 1
ATOM 3806 C CA . LEU A 1 460 ? 19.389 8.825 -2.936 1.00 96.62 460 LEU A CA 1
ATOM 3807 C C . LEU A 1 460 ? 19.878 9.218 -1.538 1.00 96.62 460 LEU A C 1
ATOM 3809 O O . LEU A 1 460 ? 20.252 8.355 -0.749 1.00 96.62 460 LEU A O 1
ATOM 3813 N N . LYS A 1 461 ? 19.880 10.519 -1.227 1.00 96.25 461 LYS A N 1
ATOM 3814 C CA . LYS A 1 461 ? 20.299 11.009 0.088 1.00 96.25 461 LYS A CA 1
ATOM 3815 C C . LYS A 1 461 ? 19.408 10.444 1.194 1.00 96.25 461 LYS A C 1
ATOM 3817 O O . LYS A 1 461 ? 19.929 9.916 2.168 1.00 96.25 461 LYS A O 1
ATOM 3822 N N . ILE A 1 462 ? 18.087 10.525 1.028 1.00 93.50 462 ILE A N 1
ATOM 3823 C CA . ILE A 1 462 ? 17.140 10.016 2.028 1.00 93.50 462 ILE A CA 1
ATOM 3824 C C . ILE A 1 462 ? 17.277 8.499 2.177 1.00 93.50 462 ILE A C 1
ATOM 3826 O O . ILE A 1 462 ? 17.324 8.013 3.306 1.00 93.50 462 ILE A O 1
ATOM 3830 N N . ALA A 1 463 ? 17.376 7.773 1.060 1.00 93.12 463 ALA A N 1
ATOM 3831 C CA . ALA A 1 463 ? 17.544 6.325 1.060 1.00 93.12 463 ALA A CA 1
ATOM 3832 C C . ALA A 1 463 ? 18.812 5.889 1.805 1.00 93.12 463 ALA A C 1
ATOM 3834 O O . ALA A 1 463 ? 18.748 4.967 2.610 1.00 93.12 463 ALA A O 1
ATOM 3835 N N . ASN A 1 464 ? 19.934 6.580 1.589 1.00 91.94 464 ASN A N 1
ATOM 3836 C CA . ASN A 1 464 ? 21.190 6.316 2.290 1.00 91.94 464 ASN A CA 1
ATOM 3837 C C . ASN A 1 464 ? 21.079 6.625 3.794 1.00 91.94 464 ASN A C 1
ATOM 3839 O O . ASN A 1 464 ? 21.406 5.779 4.619 1.00 91.94 464 ASN A O 1
ATOM 3843 N N . ASP A 1 465 ? 20.526 7.790 4.155 1.00 91.25 465 ASP A N 1
ATOM 3844 C CA . ASP A 1 465 ? 20.366 8.213 5.556 1.00 91.25 465 ASP A CA 1
ATOM 3845 C C . ASP A 1 465 ? 19.496 7.238 6.388 1.00 91.25 465 ASP A C 1
ATOM 3847 O O . ASP A 1 465 ? 19.609 7.218 7.613 1.00 91.25 465 ASP A O 1
ATOM 3851 N N . HIS A 1 466 ? 18.635 6.440 5.740 1.00 86.75 466 HIS A N 1
ATOM 3852 C CA . HIS A 1 466 ? 17.698 5.506 6.386 1.00 86.75 466 HIS A CA 1
ATOM 3853 C C . HIS A 1 466 ? 17.922 4.036 5.997 1.00 86.75 466 HIS A C 1
ATOM 3855 O O . HIS A 1 466 ? 17.072 3.197 6.284 1.00 86.75 466 HIS A O 1
ATOM 3861 N N . GLU A 1 467 ? 19.039 3.717 5.335 1.00 89.56 467 GLU A N 1
ATOM 3862 C CA . GLU A 1 467 ? 19.393 2.348 4.929 1.00 89.56 467 GLU A CA 1
ATOM 3863 C C . GLU A 1 467 ? 18.327 1.650 4.050 1.00 89.56 467 GLU A C 1
ATOM 3865 O O . GLU A 1 467 ? 18.158 0.428 4.064 1.00 89.56 467 GLU A O 1
ATOM 3870 N N . TYR A 1 468 ? 17.610 2.416 3.221 1.00 89.62 468 TYR A N 1
ATOM 3871 C CA . TYR A 1 468 ? 16.663 1.892 2.231 1.00 89.62 468 TYR A CA 1
ATOM 3872 C C . TYR A 1 468 ? 17.405 1.377 0.988 1.00 89.62 468 TYR A C 1
ATOM 3874 O O . TYR A 1 468 ? 17.309 1.943 -0.101 1.00 89.62 468 TYR A O 1
ATOM 3882 N N . PHE A 1 469 ? 18.159 0.285 1.149 1.00 91.31 469 PHE A N 1
ATOM 3883 C CA . PHE A 1 469 ? 19.109 -0.222 0.146 1.00 91.31 469 PHE A CA 1
ATOM 3884 C C . PHE A 1 469 ? 18.498 -0.492 -1.239 1.00 91.31 469 PHE A C 1
ATOM 3886 O O . PHE A 1 469 ? 19.175 -0.334 -2.253 1.00 91.31 469 PHE A O 1
ATOM 3893 N N . GLN A 1 470 ? 17.226 -0.904 -1.314 1.00 90.25 470 GLN A N 1
ATOM 3894 C CA . GLN A 1 470 ? 16.561 -1.125 -2.603 1.00 90.25 470 GLN A CA 1
ATOM 3895 C C . GLN A 1 470 ? 16.363 0.201 -3.355 1.00 90.25 470 GLN A C 1
ATOM 3897 O O . GLN A 1 470 ? 16.710 0.298 -4.529 1.00 90.25 470 GLN A O 1
ATOM 3902 N N . GLN A 1 471 ? 15.856 1.226 -2.668 1.00 93.56 471 GLN A N 1
ATOM 3903 C CA . GLN A 1 471 ? 15.630 2.566 -3.217 1.00 93.56 471 GLN A CA 1
ATOM 3904 C C . GLN A 1 471 ? 16.949 3.281 -3.504 1.00 93.56 471 GLN A C 1
ATOM 3906 O O . GLN A 1 471 ? 17.038 4.049 -4.455 1.00 93.56 471 GLN A O 1
ATOM 3911 N N . GLU A 1 472 ? 17.982 3.016 -2.705 1.00 95.75 472 GLU A N 1
ATOM 3912 C CA . GLU A 1 472 ? 19.336 3.500 -2.957 1.00 95.75 472 GLU A CA 1
ATOM 3913 C C . GLU A 1 472 ? 19.872 2.954 -4.290 1.00 95.75 472 GLU A C 1
ATOM 3915 O O . GLU A 1 472 ? 20.334 3.720 -5.139 1.00 95.75 472 GLU A O 1
ATOM 3920 N N . ALA A 1 473 ? 19.758 1.639 -4.510 1.00 95.94 473 ALA A N 1
ATOM 3921 C CA . ALA A 1 473 ? 20.153 1.007 -5.766 1.00 95.94 473 ALA A CA 1
ATOM 3922 C C . ALA A 1 473 ? 19.322 1.521 -6.953 1.00 95.94 473 ALA A C 1
ATOM 3924 O O . ALA A 1 473 ? 19.894 1.845 -7.992 1.00 95.94 473 ALA A O 1
ATOM 3925 N N . GLU A 1 474 ? 18.004 1.655 -6.790 1.00 95.88 474 GLU A N 1
ATOM 3926 C CA . GLU A 1 474 ? 17.103 2.215 -7.804 1.00 95.88 474 GLU A CA 1
ATOM 3927 C C . GLU A 1 474 ? 17.485 3.659 -8.168 1.00 95.88 474 GLU A C 1
ATOM 3929 O O . GLU A 1 474 ? 17.666 3.971 -9.343 1.00 95.88 474 GLU A O 1
ATOM 3934 N N . ALA A 1 475 ? 17.726 4.524 -7.179 1.00 96.50 475 ALA A N 1
ATOM 3935 C CA . ALA A 1 475 ? 18.176 5.897 -7.409 1.00 96.50 475 ALA A CA 1
ATOM 3936 C C . ALA A 1 475 ? 19.509 5.950 -8.173 1.00 96.50 475 ALA A C 1
ATOM 3938 O O . ALA A 1 475 ? 19.713 6.825 -9.016 1.00 96.50 475 ALA A O 1
ATOM 3939 N N . PHE A 1 476 ? 20.425 5.013 -7.905 1.00 98.12 476 PHE A N 1
ATOM 3940 C CA . PHE A 1 476 ? 21.670 4.896 -8.658 1.00 98.12 476 PHE A CA 1
ATOM 3941 C C . PHE A 1 476 ? 21.463 4.425 -10.101 1.00 98.12 476 PHE A C 1
ATOM 3943 O O . PHE A 1 476 ? 22.147 4.948 -10.982 1.00 98.12 476 PHE A O 1
ATOM 3950 N N . VAL A 1 477 ? 20.544 3.487 -10.360 1.00 97.19 477 VAL A N 1
ATOM 3951 C CA . VAL A 1 477 ? 20.170 3.096 -11.733 1.00 97.19 477 VAL A CA 1
ATOM 3952 C C . VAL A 1 477 ? 19.632 4.312 -12.482 1.00 97.19 477 VAL A C 1
ATOM 3954 O O . VAL A 1 477 ? 20.195 4.673 -13.511 1.00 97.19 477 VAL A O 1
ATOM 3957 N N . GLN A 1 478 ? 18.663 5.022 -11.901 1.00 96.69 478 GLN A N 1
ATOM 3958 C CA . GLN A 1 478 ? 18.035 6.187 -12.530 1.00 96.69 478 GLN A CA 1
ATOM 3959 C C . GLN A 1 478 ? 19.014 7.349 -12.768 1.00 96.69 478 GLN A C 1
ATOM 3961 O O . GLN A 1 478 ? 19.002 7.991 -13.817 1.00 96.69 478 GLN A O 1
ATOM 3966 N N . LEU A 1 479 ? 19.940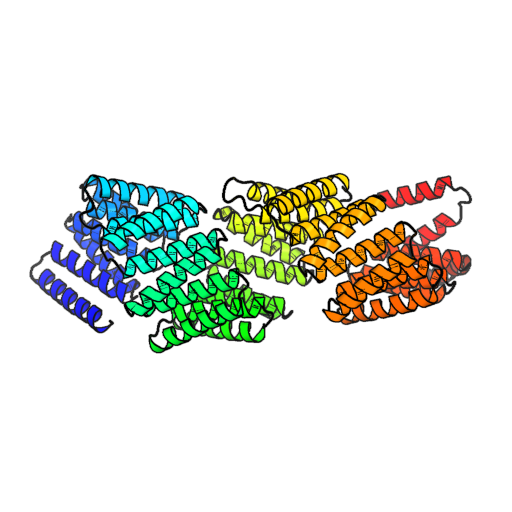 7.603 -11.833 1.00 97.00 479 LEU A N 1
ATOM 3967 C CA . LEU A 1 479 ? 21.044 8.541 -12.071 1.00 97.00 479 LEU A CA 1
ATOM 3968 C C . LEU A 1 479 ? 21.948 8.066 -13.211 1.00 97.00 479 LEU A C 1
ATOM 3970 O O . LEU A 1 479 ? 22.392 8.884 -14.015 1.00 97.00 479 LEU A O 1
ATOM 3974 N N . GLY A 1 480 ? 22.237 6.766 -13.277 1.00 96.50 480 GLY A N 1
ATOM 3975 C CA . GLY A 1 480 ? 22.992 6.157 -14.365 1.00 96.50 480 GLY A CA 1
ATOM 3976 C C . GLY A 1 480 ? 22.332 6.383 -15.724 1.00 96.50 480 GLY A C 1
ATOM 3977 O O . GLY A 1 480 ? 23.018 6.781 -16.670 1.00 96.50 480 GLY A O 1
ATOM 3978 N N . ASP A 1 481 ? 21.016 6.188 -15.809 1.00 94.19 481 ASP A N 1
ATOM 3979 C CA . ASP A 1 481 ? 20.214 6.432 -17.008 1.00 94.19 481 ASP A CA 1
ATOM 3980 C C . ASP A 1 481 ? 20.253 7.913 -17.394 1.00 94.19 481 ASP A C 1
ATOM 3982 O O . ASP A 1 481 ? 20.715 8.240 -18.490 1.00 94.19 481 ASP A O 1
ATOM 3986 N N . ALA A 1 482 ? 19.928 8.819 -16.468 1.00 93.69 482 ALA A N 1
ATOM 3987 C CA . ALA A 1 482 ? 19.931 10.260 -16.721 1.00 93.69 482 ALA A CA 1
ATOM 3988 C C . ALA A 1 482 ? 21.316 10.790 -17.148 1.00 93.69 482 ALA A C 1
ATOM 3990 O O . ALA A 1 482 ? 21.433 11.622 -18.051 1.00 93.69 482 ALA A O 1
ATOM 3991 N N . TYR A 1 483 ? 22.404 10.298 -16.540 1.00 94.44 483 TYR A N 1
ATOM 3992 C CA . TYR A 1 483 ? 23.763 10.668 -16.946 1.00 94.44 483 TYR A CA 1
ATOM 3993 C C . TYR A 1 483 ? 24.161 10.078 -18.300 1.00 94.44 483 TYR A C 1
ATOM 3995 O O . TYR A 1 483 ? 24.900 10.729 -19.040 1.00 94.44 483 TYR A O 1
ATOM 4003 N N . ARG A 1 484 ? 23.686 8.874 -18.642 1.00 94.25 484 ARG A N 1
ATOM 4004 C CA . ARG A 1 484 ? 23.897 8.277 -19.968 1.00 94.25 484 ARG A CA 1
ATOM 4005 C C . ARG A 1 484 ? 23.182 9.093 -21.041 1.00 94.25 484 ARG A C 1
ATOM 4007 O O . ARG A 1 484 ? 23.778 9.342 -22.082 1.00 94.25 484 ARG A O 1
ATOM 4014 N N . GLU A 1 485 ? 21.947 9.517 -20.786 1.00 89.06 485 GLU A N 1
ATOM 4015 C CA . GLU A 1 485 ? 21.172 10.355 -21.710 1.00 89.06 485 GLU A CA 1
ATOM 4016 C C . GLU A 1 485 ? 21.752 11.764 -21.867 1.00 89.06 485 GLU A C 1
ATOM 4018 O O . GLU A 1 485 ? 21.646 12.361 -22.933 1.00 89.06 485 GLU A O 1
ATOM 4023 N N . ASN A 1 486 ? 22.447 12.262 -20.843 1.00 89.50 486 ASN A N 1
ATOM 4024 C CA . ASN A 1 486 ? 23.205 13.512 -20.896 1.00 89.50 486 ASN A CA 1
ATOM 4025 C C . ASN A 1 486 ? 24.634 13.349 -21.474 1.00 89.50 486 ASN A C 1
ATOM 4027 O O . ASN A 1 486 ? 25.489 14.205 -21.243 1.00 89.50 486 ASN A O 1
ATOM 4031 N N . ASP A 1 487 ? 24.935 12.234 -22.154 1.00 91.88 487 ASP A N 1
ATOM 4032 C CA . ASP A 1 487 ? 26.246 11.880 -22.731 1.00 91.88 487 ASP A CA 1
ATOM 4033 C C . ASP A 1 487 ? 27.428 11.835 -21.727 1.00 91.88 487 ASP A C 1
ATOM 4035 O O . ASP A 1 487 ? 28.606 11.796 -22.095 1.00 91.88 487 ASP A O 1
ATOM 4039 N N . GLN A 1 488 ? 27.148 11.784 -20.421 1.00 94.88 488 GLN A N 1
ATOM 4040 C CA . GLN A 1 488 ? 28.144 11.705 -19.347 1.00 94.88 488 GLN A CA 1
ATOM 4041 C C . GLN A 1 488 ? 28.444 10.243 -18.981 1.00 94.88 488 GLN A C 1
ATOM 4043 O O . GLN A 1 488 ? 28.295 9.812 -17.836 1.00 94.88 488 GLN A O 1
ATOM 4048 N N . PHE A 1 489 ? 28.915 9.460 -19.958 1.00 94.81 489 PHE A N 1
ATOM 4049 C CA . PHE A 1 489 ? 29.032 7.998 -19.839 1.00 94.81 489 PHE A CA 1
ATOM 4050 C C . PHE A 1 489 ? 29.905 7.511 -18.674 1.00 94.81 489 PHE A C 1
ATOM 4052 O O . PHE A 1 489 ? 29.601 6.487 -18.070 1.00 94.81 489 PHE A O 1
ATOM 4059 N N . GLN A 1 490 ? 30.976 8.230 -18.319 1.00 95.69 490 GLN A N 1
ATOM 4060 C CA . GLN A 1 490 ? 31.816 7.853 -17.171 1.00 95.69 490 GLN A CA 1
ATOM 4061 C C . GLN A 1 490 ? 31.065 7.966 -15.841 1.00 95.69 490 GLN A C 1
ATOM 4063 O O . GLN A 1 490 ? 31.197 7.090 -14.988 1.00 95.69 490 GLN A O 1
ATOM 4068 N N . MET A 1 491 ? 30.243 9.007 -15.687 1.00 95.81 491 MET A N 1
ATOM 4069 C CA . MET A 1 491 ? 29.398 9.161 -14.505 1.00 95.81 491 MET A CA 1
ATOM 4070 C C . MET A 1 491 ? 28.307 8.094 -14.475 1.00 95.81 491 MET A C 1
ATOM 4072 O O . MET A 1 491 ? 28.080 7.490 -13.430 1.00 95.81 491 MET A O 1
ATOM 4076 N N . ALA A 1 492 ? 27.695 7.802 -15.627 1.00 97.25 492 ALA A N 1
ATOM 4077 C CA . ALA A 1 492 ? 26.726 6.718 -15.745 1.00 97.25 492 ALA A CA 1
ATOM 4078 C C . ALA A 1 492 ? 27.320 5.377 -15.279 1.00 97.25 492 ALA A C 1
ATOM 4080 O O . ALA A 1 492 ? 26.742 4.702 -14.431 1.00 97.25 492 ALA A O 1
ATOM 4081 N N . ILE A 1 493 ? 28.526 5.034 -15.751 1.00 97.88 493 ILE A N 1
ATOM 4082 C CA . ILE A 1 493 ? 29.253 3.824 -15.333 1.00 97.88 493 ILE A CA 1
ATOM 4083 C C . ILE A 1 493 ? 29.486 3.802 -13.815 1.00 97.88 493 ILE A C 1
ATOM 4085 O O . ILE A 1 493 ? 29.338 2.749 -13.198 1.00 97.88 493 ILE A O 1
ATOM 4089 N N . GLU A 1 494 ? 29.866 4.926 -13.200 1.00 97.94 494 GLU A N 1
ATOM 4090 C CA . GLU A 1 494 ? 30.070 4.996 -11.747 1.00 97.94 494 GLU A CA 1
ATOM 4091 C C . GLU A 1 494 ? 28.775 4.709 -10.976 1.00 97.94 494 GLU A C 1
ATOM 4093 O O . GLU A 1 494 ? 28.782 3.914 -10.034 1.00 97.94 494 GLU A O 1
ATOM 4098 N N . HIS A 1 495 ? 27.663 5.319 -11.389 1.00 98.00 495 HIS A N 1
ATOM 4099 C CA . HIS A 1 495 ? 26.373 5.137 -10.732 1.00 98.00 495 HIS A CA 1
ATOM 4100 C C . HIS A 1 495 ? 25.830 3.714 -10.906 1.00 98.00 495 HIS A C 1
ATOM 4102 O O . HIS A 1 495 ? 25.486 3.081 -9.908 1.00 98.00 495 HIS A O 1
ATOM 4108 N N . TYR A 1 496 ? 25.873 3.141 -12.113 1.00 98.25 496 TYR A N 1
ATOM 4109 C CA . TYR A 1 496 ? 25.446 1.752 -12.300 1.00 98.25 496 TYR A CA 1
ATOM 4110 C C . TYR A 1 496 ? 26.321 0.742 -11.548 1.00 98.25 496 TYR A C 1
ATOM 4112 O O . TYR A 1 496 ? 25.813 -0.279 -11.090 1.00 98.25 496 TYR A O 1
ATOM 4120 N N . LYS A 1 497 ? 27.627 1.001 -11.375 1.00 98.25 497 LYS A N 1
ATOM 4121 C CA . LYS A 1 497 ? 28.485 0.142 -10.538 1.00 98.25 497 LYS A CA 1
ATOM 4122 C C . LYS A 1 497 ? 28.023 0.129 -9.085 1.00 98.25 497 LYS A C 1
ATOM 4124 O O . LYS A 1 497 ? 27.924 -0.950 -8.511 1.00 98.25 497 LYS A O 1
ATOM 4129 N N . LYS A 1 498 ? 27.695 1.296 -8.521 1.00 98.06 498 LYS A N 1
ATOM 4130 C CA . LYS A 1 498 ? 27.157 1.397 -7.154 1.00 98.06 498 LYS A CA 1
ATOM 4131 C C . LYS A 1 498 ? 25.817 0.669 -7.028 1.00 98.06 498 LYS A C 1
ATOM 4133 O O . LYS A 1 498 ? 25.657 -0.128 -6.109 1.00 98.06 498 LYS A O 1
ATOM 4138 N N . ALA A 1 499 ? 24.906 0.859 -7.989 1.00 97.62 499 ALA A N 1
ATOM 4139 C CA . ALA A 1 499 ? 23.646 0.112 -8.043 1.00 97.62 499 ALA A CA 1
ATOM 4140 C C . ALA A 1 499 ? 23.878 -1.408 -8.064 1.00 97.62 499 ALA A C 1
ATOM 4142 O O . ALA A 1 499 ? 23.287 -2.138 -7.271 1.00 97.62 499 ALA A O 1
ATOM 4143 N N . PHE A 1 500 ? 24.780 -1.879 -8.932 1.00 97.75 500 PHE A N 1
ATOM 4144 C CA . PHE A 1 500 ? 25.132 -3.293 -9.048 1.00 97.75 500 PHE A CA 1
ATOM 4145 C C . PHE A 1 500 ? 25.715 -3.855 -7.742 1.00 97.75 500 PHE A C 1
ATOM 4147 O O . PHE A 1 500 ? 25.326 -4.941 -7.320 1.00 97.75 500 PHE A O 1
ATOM 4154 N N . GLU A 1 501 ? 26.627 -3.133 -7.086 1.00 97.56 501 GLU A N 1
ATOM 4155 C CA . GLU A 1 501 ? 27.243 -3.558 -5.823 1.00 97.56 501 GLU A CA 1
ATOM 4156 C C . GLU A 1 501 ? 26.210 -3.718 -4.701 1.00 97.56 501 GLU A C 1
ATOM 4158 O O . GLU A 1 501 ? 26.210 -4.743 -4.014 1.00 97.56 501 GLU A O 1
ATOM 4163 N N . ILE A 1 502 ? 25.300 -2.749 -4.550 1.00 95.88 502 ILE A N 1
ATOM 4164 C CA . ILE A 1 502 ? 24.225 -2.799 -3.550 1.00 95.88 502 ILE A CA 1
ATOM 4165 C C . ILE A 1 502 ? 23.250 -3.934 -3.876 1.00 95.88 502 ILE A C 1
ATOM 4167 O O . ILE A 1 502 ? 22.984 -4.783 -3.023 1.00 95.88 502 ILE A O 1
ATOM 4171 N N . ALA A 1 503 ? 22.760 -4.002 -5.116 1.00 95.25 503 ALA A N 1
ATOM 4172 C CA . ALA A 1 503 ? 21.797 -5.017 -5.532 1.00 95.25 503 ALA A CA 1
ATOM 4173 C C . ALA A 1 503 ? 22.355 -6.441 -5.392 1.00 95.25 503 ALA A C 1
ATOM 4175 O O . ALA A 1 503 ? 21.663 -7.333 -4.907 1.00 95.25 503 ALA A O 1
ATOM 4176 N N . MET A 1 504 ? 23.625 -6.652 -5.741 1.00 95.00 504 MET A N 1
ATOM 4177 C CA . MET A 1 504 ? 24.304 -7.935 -5.564 1.00 95.00 504 MET A CA 1
ATOM 4178 C C . MET A 1 504 ? 24.458 -8.297 -4.080 1.00 95.00 504 MET A C 1
ATOM 4180 O O . MET A 1 504 ? 24.204 -9.443 -3.712 1.00 95.00 504 MET A O 1
ATOM 4184 N N . LYS A 1 505 ? 24.862 -7.342 -3.228 1.00 95.88 505 LYS A N 1
ATOM 4185 C CA . LYS A 1 505 ? 25.062 -7.560 -1.784 1.00 95.88 505 LYS A CA 1
ATOM 4186 C C . LYS A 1 505 ? 23.763 -7.930 -1.062 1.00 95.88 505 LYS A C 1
ATOM 4188 O O . LYS A 1 505 ? 23.802 -8.752 -0.152 1.00 95.88 505 LYS A O 1
ATOM 4193 N N . HIS A 1 506 ? 22.647 -7.323 -1.458 1.00 89.88 506 HIS A N 1
ATOM 4194 C CA . HIS A 1 506 ? 21.331 -7.514 -0.839 1.00 89.88 506 HIS A CA 1
ATOM 4195 C C . HIS A 1 506 ? 20.421 -8.477 -1.624 1.00 89.88 506 HIS A C 1
ATOM 4197 O O . HIS A 1 506 ? 19.233 -8.573 -1.340 1.00 89.88 506 HIS A O 1
ATOM 4203 N N . GLU A 1 507 ? 20.976 -9.196 -2.605 1.00 90.81 507 GLU A N 1
ATOM 4204 C CA . GLU A 1 507 ? 20.280 -10.200 -3.422 1.00 90.81 507 GLU A CA 1
ATOM 4205 C C . GLU A 1 507 ? 19.052 -9.682 -4.201 1.00 90.81 507 GLU A C 1
ATOM 4207 O O . GLU A 1 507 ? 18.171 -10.452 -4.586 1.00 90.81 507 GLU A O 1
ATOM 4212 N N . TYR A 1 508 ? 19.024 -8.392 -4.541 1.00 90.31 508 TYR A N 1
ATOM 4213 C CA . TYR A 1 508 ? 18.009 -7.799 -5.413 1.00 90.31 508 TYR A CA 1
ATOM 4214 C C . TYR A 1 508 ? 18.277 -8.157 -6.883 1.00 90.31 508 TYR A C 1
ATOM 4216 O O . TYR A 1 508 ? 18.724 -7.329 -7.674 1.00 90.31 508 TYR A O 1
ATOM 4224 N N . LYS A 1 509 ? 18.011 -9.412 -7.267 1.00 91.69 509 LYS A N 1
ATOM 4225 C CA . LYS A 1 509 ? 18.391 -9.976 -8.580 1.00 91.69 509 LYS A CA 1
ATOM 4226 C C . LYS A 1 509 ? 17.838 -9.233 -9.789 1.00 91.69 509 LYS A C 1
ATOM 4228 O O . LYS A 1 509 ? 18.512 -9.172 -10.818 1.00 91.69 509 LYS A O 1
ATOM 4233 N N . GLN A 1 510 ? 16.651 -8.646 -9.673 1.00 89.19 510 GLN A N 1
ATOM 4234 C CA . GLN A 1 510 ? 16.093 -7.823 -10.740 1.00 89.19 510 GLN A CA 1
ATOM 4235 C C . GLN A 1 510 ? 16.914 -6.534 -10.938 1.00 89.19 510 GLN A C 1
ATOM 4237 O O . GLN A 1 510 ? 17.416 -6.308 -12.036 1.00 89.19 510 GLN A O 1
ATOM 4242 N N . LEU A 1 511 ? 17.154 -5.760 -9.870 1.00 93.19 511 LEU A N 1
ATOM 4243 C CA . LEU A 1 511 ? 17.991 -4.549 -9.915 1.00 93.19 511 LEU A CA 1
ATOM 4244 C C . LEU A 1 511 ? 19.449 -4.860 -10.290 1.00 93.19 511 LEU A C 1
ATOM 4246 O O . LEU A 1 511 ? 20.085 -4.084 -10.997 1.00 93.19 511 LEU A O 1
ATOM 4250 N N . GLU A 1 512 ? 19.978 -6.015 -9.868 1.00 96.12 512 GLU A N 1
ATOM 4251 C CA . GLU A 1 512 ? 21.304 -6.494 -10.283 1.00 96.12 512 GLU A CA 1
ATOM 4252 C C . GLU A 1 512 ? 21.366 -6.644 -11.811 1.00 96.12 512 GLU A C 1
ATOM 4254 O O . GLU A 1 512 ? 22.348 -6.248 -12.442 1.00 96.12 512 GLU A O 1
ATOM 4259 N N . THR A 1 513 ? 20.300 -7.181 -12.407 1.00 95.62 513 THR A N 1
ATOM 4260 C CA . THR A 1 513 ? 20.178 -7.356 -13.857 1.00 95.62 513 THR A CA 1
ATOM 4261 C C . THR A 1 513 ? 20.043 -6.010 -14.570 1.00 95.62 513 THR A C 1
ATOM 4263 O O . THR A 1 513 ? 20.760 -5.768 -15.539 1.00 95.62 513 THR A O 1
ATOM 4266 N N . GLU A 1 514 ? 19.188 -5.115 -14.071 1.00 95.44 514 GLU A N 1
ATOM 4267 C CA . GLU A 1 514 ? 18.972 -3.773 -14.637 1.00 95.44 514 GLU A CA 1
ATOM 4268 C C . GLU A 1 514 ? 20.260 -2.936 -14.612 1.00 95.44 514 GLU A C 1
ATOM 4270 O O . GLU A 1 514 ? 20.665 -2.384 -15.636 1.00 95.44 514 GLU A O 1
ATOM 4275 N N . ALA A 1 515 ? 20.996 -2.941 -13.496 1.00 97.06 515 ALA A N 1
ATOM 4276 C CA . ALA A 1 515 ? 22.288 -2.266 -13.395 1.00 97.06 515 ALA A CA 1
ATOM 4277 C C . ALA A 1 515 ? 23.337 -2.844 -14.366 1.00 97.06 515 ALA A C 1
ATOM 4279 O O . ALA A 1 515 ? 24.154 -2.100 -14.912 1.00 97.06 515 ALA A O 1
ATOM 4280 N N . LEU A 1 516 ? 23.329 -4.160 -14.620 1.00 98.00 516 LEU A N 1
ATOM 4281 C CA . LEU A 1 516 ? 24.223 -4.786 -15.603 1.00 98.00 516 LEU A CA 1
ATOM 4282 C C . LEU A 1 516 ? 23.860 -4.420 -17.047 1.00 98.00 516 LEU A C 1
ATOM 4284 O O . LEU A 1 516 ? 24.770 -4.183 -17.843 1.00 98.00 516 LEU A O 1
ATOM 4288 N N . VAL A 1 517 ? 22.570 -4.344 -17.384 1.00 97.12 517 VAL A N 1
ATOM 4289 C CA . VAL A 1 517 ? 22.112 -3.842 -18.691 1.00 97.12 517 VAL A CA 1
ATOM 4290 C C . VAL A 1 517 ? 22.540 -2.382 -18.864 1.00 97.12 517 VAL A C 1
ATOM 4292 O O . VAL A 1 517 ? 23.193 -2.061 -19.858 1.00 97.12 517 VAL A O 1
ATOM 4295 N N . GLY A 1 518 ? 22.307 -1.534 -17.857 1.00 96.19 518 GLY A N 1
ATOM 4296 C CA . GLY A 1 518 ? 22.741 -0.133 -17.846 1.00 96.19 518 GLY A CA 1
ATOM 4297 C C . GLY A 1 518 ? 24.258 0.038 -17.998 1.00 96.19 518 GLY A C 1
ATOM 4298 O O . GLY A 1 518 ? 24.717 0.855 -18.802 1.00 96.19 518 GLY A O 1
ATOM 4299 N N . LEU A 1 519 ? 25.064 -0.789 -17.314 1.00 98.00 519 LEU A N 1
ATOM 4300 C CA . LEU A 1 519 ? 26.519 -0.851 -17.521 1.00 98.00 519 LEU A CA 1
ATOM 4301 C C . LEU A 1 519 ? 26.871 -1.240 -18.955 1.00 98.00 519 LEU A C 1
ATOM 4303 O O . LEU A 1 519 ? 27.757 -0.626 -19.550 1.00 98.00 519 LEU A O 1
ATOM 4307 N N . GLY A 1 520 ? 26.196 -2.250 -19.506 1.00 97.12 520 GLY A N 1
ATOM 4308 C CA . GLY A 1 520 ? 26.350 -2.662 -20.896 1.00 97.12 520 GLY A CA 1
ATOM 4309 C C . GLY A 1 520 ? 26.126 -1.497 -21.860 1.00 97.12 520 GLY A C 1
ATOM 4310 O O . GLY A 1 520 ? 26.979 -1.228 -22.711 1.00 97.12 520 GLY A O 1
ATOM 4311 N N . ASP A 1 521 ? 25.036 -0.751 -21.683 1.00 95.94 521 ASP A N 1
ATOM 4312 C CA . ASP A 1 521 ? 24.702 0.404 -22.518 1.00 95.94 521 ASP A CA 1
ATOM 4313 C C . ASP A 1 521 ? 25.726 1.529 -22.370 1.00 95.94 521 ASP A C 1
ATOM 4315 O O . ASP A 1 521 ? 26.230 2.043 -23.372 1.00 95.94 521 ASP A O 1
ATOM 4319 N N . ALA A 1 522 ? 26.092 1.883 -21.137 1.00 96.75 522 ALA A N 1
ATOM 4320 C CA . ALA A 1 522 ? 27.052 2.950 -20.878 1.00 96.75 522 ALA A CA 1
ATOM 4321 C C . ALA A 1 522 ? 28.449 2.607 -21.425 1.00 96.75 522 ALA A C 1
ATOM 4323 O O . ALA A 1 522 ? 29.093 3.448 -22.056 1.00 96.75 522 ALA A O 1
ATOM 4324 N N . TYR A 1 523 ? 28.907 1.359 -21.272 1.00 97.12 523 TYR A N 1
ATOM 4325 C CA . TYR A 1 523 ? 30.160 0.899 -21.871 1.00 97.12 523 TYR A CA 1
ATOM 4326 C C . TYR A 1 523 ? 30.098 0.858 -23.399 1.00 97.12 523 TYR A C 1
ATOM 4328 O O . TYR A 1 523 ? 31.081 1.227 -24.046 1.00 97.12 523 TYR A O 1
ATOM 4336 N N . ARG A 1 524 ? 28.962 0.459 -23.991 1.00 95.94 524 ARG A N 1
ATOM 4337 C CA . ARG A 1 524 ? 28.756 0.478 -25.449 1.00 95.94 524 ARG A CA 1
ATOM 4338 C C . ARG A 1 524 ? 28.859 1.904 -25.986 1.00 95.94 524 ARG A C 1
ATOM 4340 O O . ARG A 1 524 ? 29.591 2.128 -26.945 1.00 95.94 524 ARG A O 1
ATOM 4347 N N . MET A 1 525 ? 28.171 2.860 -25.362 1.00 93.38 525 MET A N 1
ATOM 4348 C CA . MET A 1 525 ? 28.198 4.272 -25.769 1.00 93.38 525 MET A CA 1
ATOM 4349 C C . MET A 1 525 ? 29.573 4.913 -25.536 1.00 93.38 525 MET A C 1
ATOM 4351 O O . MET A 1 525 ? 30.042 5.691 -26.360 1.00 93.38 525 MET A O 1
ATOM 4355 N N . ASN A 1 526 ? 30.301 4.472 -24.508 1.00 94.00 526 ASN A N 1
ATOM 4356 C CA . ASN A 1 526 ? 31.704 4.828 -24.282 1.00 94.00 526 ASN A CA 1
ATOM 4357 C C . ASN A 1 526 ? 32.698 4.042 -25.178 1.00 94.00 526 ASN A C 1
ATOM 4359 O O . ASN A 1 526 ? 33.895 4.004 -24.896 1.00 94.00 526 ASN A O 1
ATOM 4363 N N . SER A 1 527 ? 32.226 3.391 -26.251 1.00 94.12 527 SER A N 1
ATOM 4364 C CA . SER A 1 527 ? 33.029 2.637 -27.234 1.00 94.12 527 SER A CA 1
ATOM 4365 C C . SER A 1 527 ? 33.838 1.450 -26.677 1.00 94.12 527 SER A C 1
ATOM 4367 O O . SER A 1 527 ? 34.776 0.964 -27.309 1.00 94.12 527 SER A O 1
ATOM 4369 N N . GLN A 1 528 ? 33.479 0.932 -25.501 1.00 95.56 528 GLN A N 1
ATOM 4370 C CA . GLN A 1 528 ? 34.110 -0.226 -24.856 1.00 95.56 528 GLN A CA 1
ATOM 4371 C C . GLN A 1 528 ? 33.284 -1.502 -25.085 1.00 95.56 528 GLN A C 1
ATOM 4373 O O . GLN A 1 528 ? 32.800 -2.141 -24.149 1.00 95.56 528 GLN A O 1
ATOM 4378 N N . PHE A 1 529 ? 33.130 -1.893 -26.353 1.00 93.56 529 PHE A N 1
ATOM 4379 C CA . PHE A 1 529 ? 32.179 -2.929 -26.786 1.00 93.56 529 PHE A CA 1
ATOM 4380 C C . PHE A 1 529 ? 32.402 -4.307 -26.148 1.00 93.56 529 PHE A C 1
ATOM 4382 O O . PHE A 1 529 ? 31.446 -4.968 -25.759 1.00 93.56 529 PHE A O 1
ATOM 4389 N N . GLN A 1 530 ? 33.656 -4.741 -25.983 1.00 93.75 530 GLN A N 1
ATOM 4390 C CA . GLN A 1 530 ? 33.960 -6.038 -25.358 1.00 93.75 530 GLN A CA 1
ATOM 4391 C C . GLN A 1 530 ? 33.577 -6.078 -23.874 1.00 93.75 530 GLN A C 1
ATOM 4393 O O . GLN A 1 530 ? 33.162 -7.116 -23.366 1.00 93.75 530 GLN A O 1
ATOM 4398 N N . THR A 1 531 ? 33.698 -4.949 -23.173 1.00 96.25 531 THR A N 1
ATOM 4399 C CA . THR A 1 531 ? 33.248 -4.828 -21.782 1.00 96.25 531 THR A CA 1
ATOM 4400 C C . THR A 1 531 ? 31.724 -4.820 -21.718 1.00 96.25 531 THR A C 1
ATOM 4402 O O . THR A 1 531 ? 31.156 -5.524 -20.888 1.00 96.25 531 THR A O 1
ATOM 4405 N N . ALA A 1 532 ? 31.065 -4.107 -22.638 1.00 97.19 532 ALA A N 1
ATOM 4406 C CA . ALA A 1 532 ? 29.609 -4.095 -22.748 1.00 97.19 532 ALA A CA 1
ATOM 4407 C C . ALA A 1 532 ? 29.028 -5.505 -22.943 1.00 97.19 532 ALA A C 1
ATOM 4409 O O . ALA A 1 532 ? 28.133 -5.902 -22.203 1.00 97.19 532 ALA A O 1
ATOM 4410 N N . ILE A 1 533 ? 29.596 -6.290 -23.871 1.00 96.94 533 ILE A N 1
ATOM 4411 C CA . ILE A 1 533 ? 29.180 -7.679 -24.134 1.00 96.94 533 ILE A CA 1
ATOM 4412 C C . ILE A 1 533 ? 29.224 -8.518 -22.851 1.00 96.94 533 ILE A C 1
ATOM 4414 O O . ILE A 1 533 ? 28.235 -9.165 -22.527 1.00 96.94 533 ILE A O 1
ATOM 4418 N N . LYS A 1 534 ? 30.310 -8.444 -22.070 1.00 97.88 534 LYS A N 1
ATOM 4419 C CA . LYS A 1 534 ? 30.432 -9.195 -20.806 1.00 97.88 534 LYS A CA 1
ATOM 4420 C C . LYS A 1 534 ? 29.338 -8.842 -19.796 1.00 97.88 534 LYS A C 1
ATOM 4422 O O . LYS A 1 534 ? 28.848 -9.723 -19.093 1.00 97.88 534 LYS A O 1
ATOM 4427 N N . HIS A 1 535 ? 28.976 -7.562 -19.695 1.00 98.06 535 HIS A N 1
ATOM 4428 C CA . HIS A 1 535 ? 27.914 -7.129 -18.787 1.00 98.06 535 HIS A CA 1
ATOM 4429 C C . HIS A 1 535 ? 26.541 -7.623 -19.244 1.00 98.06 535 HIS A C 1
ATOM 4431 O O . HIS A 1 535 ? 25.803 -8.159 -18.420 1.00 98.06 535 HIS A O 1
ATOM 4437 N N . TYR A 1 536 ? 26.233 -7.546 -20.542 1.00 98.12 536 TYR A N 1
ATOM 4438 C CA . TYR A 1 536 ? 24.978 -8.087 -21.059 1.00 98.12 536 TYR A CA 1
ATOM 4439 C C . TYR A 1 536 ? 24.894 -9.615 -20.970 1.00 98.12 536 TYR A C 1
ATOM 4441 O O . TYR A 1 536 ? 23.833 -10.134 -20.647 1.00 98.12 536 TYR A O 1
ATOM 4449 N N . GLU A 1 537 ? 25.985 -10.349 -21.215 1.00 97.88 537 GLU A N 1
ATOM 4450 C CA . GLU A 1 537 ? 26.022 -11.810 -21.037 1.00 97.88 537 GLU A CA 1
ATOM 4451 C C . GLU A 1 537 ? 25.706 -12.193 -19.589 1.00 97.88 537 GLU A C 1
ATOM 4453 O O . GLU A 1 537 ? 24.907 -13.097 -19.343 1.00 97.88 537 GLU A O 1
ATOM 4458 N N . LYS A 1 538 ? 26.278 -11.460 -18.626 1.00 97.62 538 LYS A N 1
ATOM 4459 C CA . LYS A 1 538 ? 25.987 -11.664 -17.206 1.00 97.62 538 LYS A CA 1
ATOM 4460 C C . LYS A 1 538 ? 24.537 -11.308 -16.860 1.00 97.62 538 LYS A C 1
ATOM 4462 O O . LYS A 1 538 ? 23.894 -12.067 -16.140 1.00 97.62 538 LYS A O 1
ATOM 4467 N N . ALA A 1 539 ? 24.012 -10.194 -17.378 1.00 97.38 539 ALA A N 1
ATOM 4468 C CA . ALA A 1 539 ? 22.608 -9.819 -17.196 1.00 97.38 539 ALA A CA 1
ATOM 4469 C C . ALA A 1 539 ? 21.667 -10.903 -17.746 1.00 97.38 539 ALA A C 1
ATOM 4471 O O . ALA A 1 539 ? 20.736 -11.324 -17.064 1.00 97.38 539 ALA A O 1
ATOM 4472 N N . LEU A 1 540 ? 21.957 -11.412 -18.947 1.00 97.38 540 LEU A N 1
ATOM 4473 C CA . LEU A 1 540 ? 21.190 -12.469 -19.597 1.00 97.38 540 LEU A CA 1
ATOM 4474 C C . LEU A 1 540 ? 21.182 -13.762 -18.772 1.00 97.38 540 LEU A C 1
ATOM 4476 O O . LEU A 1 540 ? 20.129 -14.373 -18.607 1.00 97.38 540 LEU A O 1
ATOM 4480 N N . GLU A 1 541 ? 22.329 -14.168 -18.221 1.00 97.06 541 GLU A N 1
ATOM 4481 C CA . GLU A 1 541 ? 22.426 -15.358 -17.367 1.00 97.06 541 GLU A CA 1
ATOM 4482 C C . GLU A 1 541 ? 21.507 -15.257 -16.139 1.00 97.06 541 GLU A C 1
ATOM 4484 O O . GLU A 1 541 ? 20.775 -16.202 -15.828 1.00 97.06 541 GLU A O 1
ATOM 4489 N N . ILE A 1 542 ? 21.524 -14.108 -15.453 1.00 94.88 542 ILE A N 1
ATOM 4490 C CA . ILE A 1 542 ? 20.681 -13.869 -14.274 1.00 94.88 542 ILE A CA 1
ATOM 4491 C C . ILE A 1 542 ? 19.206 -13.830 -14.687 1.00 94.88 542 ILE A C 1
ATOM 4493 O O . ILE A 1 542 ? 18.389 -14.534 -14.091 1.00 94.88 542 ILE A O 1
ATOM 4497 N N . ALA A 1 543 ? 18.870 -13.079 -15.739 1.00 93.88 543 ALA A N 1
ATOM 4498 C CA . ALA A 1 543 ? 17.501 -12.953 -16.229 1.00 93.88 543 ALA A CA 1
ATOM 4499 C C . ALA A 1 543 ? 16.893 -14.311 -16.610 1.00 93.88 543 ALA A C 1
ATOM 4501 O O . ALA A 1 543 ? 15.766 -14.614 -16.223 1.00 93.88 543 ALA A O 1
ATOM 4502 N N . MET A 1 544 ? 17.653 -15.168 -17.298 1.00 92.25 544 MET A N 1
ATOM 4503 C CA . MET A 1 544 ? 17.210 -16.518 -17.653 1.00 92.25 544 MET A CA 1
ATOM 4504 C C . MET A 1 544 ? 17.003 -17.404 -16.421 1.00 92.25 544 MET A C 1
ATOM 4506 O O . MET A 1 544 ? 16.028 -18.152 -16.367 1.00 92.25 544 MET A O 1
ATOM 4510 N N . ARG A 1 545 ? 17.904 -17.330 -15.432 1.00 94.12 545 ARG A N 1
ATOM 4511 C CA . ARG A 1 545 ? 17.830 -18.135 -14.200 1.00 94.12 545 ARG A CA 1
ATOM 4512 C C . ARG A 1 545 ? 16.604 -17.797 -13.353 1.00 94.12 545 ARG A C 1
ATOM 4514 O O . ARG A 1 545 ? 16.035 -18.698 -12.747 1.00 94.12 545 ARG A O 1
ATOM 4521 N N . HIS A 1 546 ? 16.230 -16.523 -13.304 1.00 87.75 546 HIS A N 1
ATOM 4522 C CA . HIS A 1 546 ? 15.122 -16.018 -12.487 1.00 87.75 546 HIS A CA 1
ATOM 4523 C C . HIS A 1 546 ? 13.841 -15.747 -13.292 1.00 87.75 546 HIS A C 1
ATOM 4525 O O . HIS A 1 546 ? 12.879 -15.210 -12.755 1.00 87.75 546 HIS A O 1
ATOM 4531 N N . GLU A 1 547 ? 13.822 -16.132 -14.571 1.00 88.44 547 GLU A N 1
ATOM 4532 C CA . GLU A 1 547 ? 12.701 -15.943 -15.498 1.00 88.44 547 GLU A CA 1
ATOM 4533 C C . GLU A 1 547 ? 12.237 -14.484 -15.661 1.00 88.44 547 GLU A C 1
ATOM 4535 O O . GLU A 1 547 ? 11.067 -14.210 -15.933 1.00 88.44 547 GLU A O 1
ATOM 4540 N N . TYR A 1 548 ? 13.164 -13.531 -15.569 1.00 87.31 548 TYR A N 1
ATOM 4541 C CA . TYR A 1 548 ? 12.913 -12.114 -15.829 1.00 87.31 548 TYR A CA 1
ATOM 4542 C C . TYR A 1 548 ? 12.850 -11.849 -17.336 1.00 87.31 548 TYR A C 1
ATOM 4544 O O . TYR A 1 548 ? 13.790 -11.350 -17.946 1.00 87.31 548 TYR A O 1
ATOM 4552 N N . ARG A 1 549 ? 11.733 -12.234 -17.964 1.00 87.69 549 ARG A N 1
ATOM 4553 C CA . ARG A 1 549 ? 11.583 -12.276 -19.433 1.00 87.69 549 ARG A CA 1
ATOM 4554 C C . ARG A 1 549 ? 11.750 -10.925 -20.119 1.00 87.69 549 ARG A C 1
ATOM 4556 O O . ARG A 1 549 ? 12.228 -10.879 -21.249 1.00 87.69 549 ARG A O 1
ATOM 4563 N N . GLN A 1 550 ? 11.372 -9.836 -19.457 1.00 85.31 550 GLN A N 1
ATOM 4564 C CA . GLN A 1 550 ? 11.586 -8.499 -20.000 1.00 85.31 550 GLN A CA 1
ATOM 4565 C C . GLN A 1 550 ? 13.084 -8.164 -20.042 1.00 85.31 550 GLN A C 1
ATOM 4567 O O . GLN A 1 550 ? 13.607 -7.864 -21.112 1.00 85.31 550 GLN A O 1
ATOM 4572 N N . GLN A 1 551 ? 13.786 -8.313 -18.919 1.00 90.69 551 GLN A N 1
ATOM 4573 C CA . GLN A 1 551 ? 15.226 -8.075 -18.819 1.00 90.69 551 GLN A CA 1
ATOM 4574 C C . GLN A 1 551 ? 16.035 -9.063 -19.680 1.00 90.69 551 GLN A C 1
ATOM 4576 O O . GLN A 1 551 ? 17.077 -8.706 -20.222 1.00 90.69 551 GLN A O 1
ATOM 4581 N N . GLU A 1 552 ? 15.539 -10.292 -19.870 1.00 93.56 552 GLU A N 1
ATOM 4582 C CA . GLU A 1 552 ? 16.096 -11.273 -20.810 1.00 93.56 552 GLU A CA 1
ATOM 4583 C C . GLU A 1 552 ? 16.075 -10.717 -22.241 1.00 93.56 552 GLU A C 1
ATOM 4585 O O . GLU A 1 552 ? 17.095 -10.733 -22.934 1.00 93.56 552 GLU A O 1
ATOM 4590 N N . ALA A 1 553 ? 14.936 -10.165 -22.675 1.00 93.31 553 ALA A N 1
ATOM 4591 C CA . ALA A 1 553 ? 14.817 -9.531 -23.983 1.00 93.31 553 ALA A CA 1
ATOM 4592 C C . ALA A 1 553 ? 15.701 -8.279 -24.104 1.00 93.31 553 ALA A C 1
ATOM 4594 O O . ALA A 1 553 ? 16.372 -8.113 -25.122 1.00 93.31 553 ALA A O 1
ATOM 4595 N N . GLU A 1 554 ? 15.749 -7.428 -23.078 1.00 93.12 554 GLU A N 1
ATOM 4596 C CA . GLU A 1 554 ? 16.587 -6.221 -23.055 1.00 93.12 554 GLU A CA 1
ATOM 4597 C C . GLU A 1 554 ? 18.081 -6.561 -23.151 1.00 93.12 554 GLU A C 1
ATOM 4599 O O . GLU A 1 554 ? 18.786 -5.991 -23.983 1.00 93.12 554 GLU A O 1
ATOM 4604 N N . ALA A 1 555 ? 18.559 -7.557 -22.398 1.00 95.81 555 ALA A N 1
ATOM 4605 C CA . ALA A 1 555 ? 19.944 -8.018 -22.470 1.00 95.81 555 ALA A CA 1
ATOM 4606 C C . ALA A 1 555 ? 20.290 -8.611 -23.849 1.00 95.81 555 ALA A C 1
ATOM 4608 O O . ALA A 1 555 ? 21.371 -8.351 -24.381 1.00 95.81 555 ALA A O 1
ATOM 4609 N N . LEU A 1 556 ? 19.373 -9.366 -24.472 1.00 97.12 556 LEU A N 1
ATOM 4610 C CA . LEU A 1 556 ? 19.550 -9.879 -25.839 1.00 97.12 556 LEU A CA 1
ATOM 4611 C C . LEU A 1 556 ? 19.627 -8.746 -26.869 1.00 97.12 556 LEU A C 1
ATOM 4613 O O . LEU A 1 556 ? 20.467 -8.787 -27.769 1.00 97.12 556 LEU A O 1
ATOM 4617 N N . VAL A 1 557 ? 18.785 -7.722 -26.739 1.00 95.06 557 VAL A N 1
ATOM 4618 C CA . VAL A 1 557 ? 18.820 -6.539 -27.611 1.00 95.06 557 VAL A CA 1
ATOM 4619 C C . VAL A 1 557 ? 20.110 -5.749 -27.399 1.00 95.06 557 VAL A C 1
ATOM 4621 O O . VAL A 1 557 ? 20.752 -5.378 -28.380 1.00 95.06 557 VAL A O 1
ATOM 4624 N N . GLY A 1 558 ? 20.545 -5.572 -26.150 1.00 94.62 558 GLY A N 1
ATOM 4625 C CA . GLY A 1 558 ? 21.819 -4.944 -25.802 1.00 94.62 558 GLY A CA 1
ATOM 4626 C C . GLY A 1 558 ? 23.029 -5.682 -26.384 1.00 94.62 558 GLY A C 1
ATOM 4627 O O . GLY A 1 558 ? 23.921 -5.052 -26.958 1.00 94.62 558 GLY A O 1
ATOM 4628 N N . LEU A 1 559 ? 23.034 -7.022 -26.341 1.00 97.06 559 LEU A N 1
ATOM 4629 C CA . LEU A 1 559 ? 24.029 -7.847 -27.040 1.00 97.06 559 LEU A CA 1
ATOM 4630 C C . LEU A 1 559 ? 23.985 -7.610 -28.547 1.00 97.06 559 LEU A C 1
ATOM 4632 O O . LEU A 1 559 ? 25.032 -7.403 -29.162 1.00 97.06 559 LEU A O 1
ATOM 4636 N N . GLY A 1 560 ? 22.788 -7.613 -29.138 1.00 95.75 560 GLY A N 1
ATOM 4637 C CA . GLY A 1 560 ? 22.590 -7.304 -30.551 1.00 95.75 560 GLY A CA 1
ATOM 4638 C C . GLY A 1 560 ? 23.218 -5.962 -30.933 1.00 95.75 560 GLY A C 1
ATOM 4639 O O . GLY A 1 560 ? 24.037 -5.898 -31.851 1.00 95.75 560 GLY A O 1
ATOM 4640 N N . ASP A 1 561 ? 22.923 -4.914 -30.165 1.00 93.94 561 ASP A N 1
ATOM 4641 C CA . ASP A 1 561 ? 23.476 -3.577 -30.370 1.00 93.94 561 ASP A CA 1
ATOM 4642 C C . ASP A 1 561 ? 25.000 -3.568 -30.256 1.00 93.94 561 ASP A C 1
ATOM 4644 O O . ASP A 1 561 ? 25.671 -3.036 -31.142 1.00 93.94 561 ASP A O 1
ATOM 4648 N N . ALA A 1 562 ? 25.556 -4.183 -29.208 1.00 94.81 562 ALA A N 1
ATOM 4649 C CA . ALA A 1 562 ? 26.997 -4.246 -28.985 1.00 94.81 562 ALA A CA 1
ATOM 4650 C C . ALA A 1 562 ? 27.727 -4.987 -30.117 1.00 94.81 562 ALA A C 1
ATOM 4652 O O . ALA A 1 562 ? 28.755 -4.511 -30.602 1.00 94.81 562 ALA A O 1
ATOM 4653 N N . TYR A 1 563 ? 27.187 -6.114 -30.591 1.00 94.81 563 TYR A N 1
ATOM 4654 C CA . TYR A 1 563 ? 27.752 -6.845 -31.726 1.00 94.81 563 TYR A CA 1
ATOM 4655 C C . TYR A 1 563 ? 27.616 -6.073 -33.041 1.00 94.81 563 TYR A C 1
ATOM 4657 O O . TYR A 1 563 ? 28.540 -6.109 -33.855 1.00 94.81 563 TYR A O 1
ATOM 4665 N N . ARG A 1 564 ? 26.513 -5.342 -33.250 1.00 93.38 564 ARG A N 1
ATOM 4666 C CA . ARG A 1 564 ? 26.300 -4.528 -34.454 1.00 93.38 564 ARG A CA 1
ATOM 4667 C C . ARG A 1 564 ? 27.336 -3.413 -34.551 1.00 93.38 564 ARG A C 1
ATOM 4669 O O . ARG A 1 564 ? 27.990 -3.297 -35.584 1.00 93.38 564 ARG A O 1
ATOM 4676 N N . VAL A 1 565 ? 27.536 -2.644 -33.477 1.00 89.94 565 VAL A N 1
ATOM 4677 C CA . VAL A 1 565 ? 28.542 -1.562 -33.450 1.00 89.94 565 VAL A CA 1
ATOM 4678 C C . VAL A 1 565 ? 29.982 -2.092 -33.438 1.00 89.94 565 VAL A C 1
ATOM 4680 O O . VAL A 1 565 ? 30.888 -1.410 -33.904 1.00 89.94 565 VAL A O 1
ATOM 4683 N N . ASN A 1 566 ? 30.195 -3.339 -33.000 1.00 90.56 566 ASN A N 1
ATOM 4684 C CA . ASN A 1 566 ? 31.471 -4.051 -33.119 1.00 90.56 566 ASN A CA 1
ATOM 4685 C C . ASN A 1 566 ? 31.675 -4.722 -34.502 1.00 90.56 566 ASN A C 1
ATOM 4687 O O . ASN A 1 566 ? 32.533 -5.592 -34.644 1.00 90.56 566 ASN A O 1
ATOM 4691 N N . ASN A 1 567 ? 30.891 -4.349 -35.525 1.00 87.81 567 ASN A N 1
ATOM 4692 C CA . ASN A 1 567 ? 30.939 -4.876 -36.900 1.00 87.81 567 ASN A CA 1
ATOM 4693 C C . ASN A 1 567 ? 30.693 -6.396 -37.040 1.00 87.81 567 ASN A C 1
ATOM 4695 O O . ASN A 1 567 ? 31.061 -7.008 -38.041 1.00 87.81 567 ASN A O 1
ATOM 4699 N N . GLN A 1 568 ? 30.031 -7.026 -36.068 1.00 92.44 568 GLN A N 1
ATOM 4700 C CA . GLN A 1 568 ? 29.651 -8.445 -36.079 1.00 92.44 568 GLN A CA 1
ATOM 4701 C C . GLN A 1 568 ? 28.144 -8.595 -36.336 1.00 92.44 568 GLN A C 1
ATOM 4703 O O . GLN A 1 568 ? 27.398 -9.169 -35.540 1.00 92.44 568 GLN A O 1
ATOM 4708 N N . VAL A 1 569 ? 27.689 -8.057 -37.468 1.00 91.62 569 VAL A N 1
ATOM 4709 C CA . VAL A 1 569 ? 26.263 -7.863 -37.777 1.00 91.62 569 VAL A CA 1
ATOM 4710 C C . VAL A 1 569 ? 25.469 -9.175 -37.845 1.00 91.62 569 VA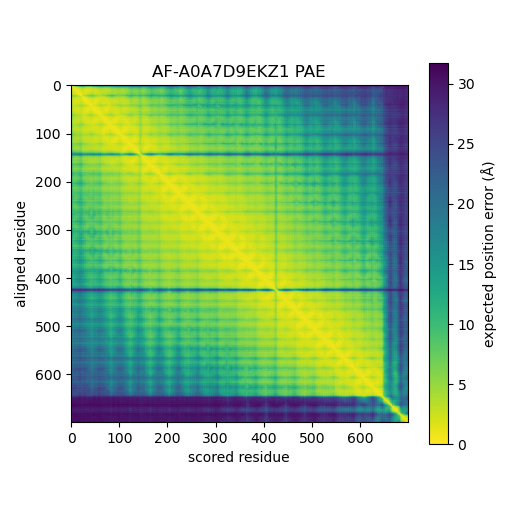L A C 1
ATOM 4712 O O . VAL A 1 569 ? 24.330 -9.229 -37.392 1.00 91.62 569 VAL A O 1
ATOM 4715 N N . GLU A 1 570 ? 26.057 -10.268 -38.337 1.00 91.75 570 GLU A N 1
ATOM 4716 C CA . GLU A 1 570 ? 25.378 -11.576 -38.359 1.00 91.75 570 GLU A CA 1
ATOM 4717 C C . GLU A 1 570 ? 25.098 -12.122 -36.954 1.00 91.75 570 GLU A C 1
ATOM 4719 O O . GLU A 1 570 ? 24.055 -12.729 -36.712 1.00 91.75 570 GLU A O 1
ATOM 4724 N N . THR A 1 571 ? 26.016 -11.893 -36.014 1.00 94.31 571 THR A N 1
ATOM 4725 C CA . THR A 1 571 ? 25.823 -12.253 -34.607 1.00 94.31 571 THR A CA 1
ATOM 4726 C C . THR A 1 571 ? 24.760 -11.363 -33.972 1.00 94.31 571 THR A C 1
ATOM 4728 O O . THR A 1 571 ? 23.911 -11.868 -33.240 1.00 94.31 571 THR A O 1
ATOM 4731 N N . ALA A 1 572 ? 24.754 -10.068 -34.303 1.00 94.81 572 ALA A N 1
ATOM 4732 C CA . ALA A 1 572 ? 23.742 -9.130 -33.828 1.00 94.81 572 ALA A CA 1
ATOM 4733 C C . ALA A 1 572 ? 22.320 -9.564 -34.210 1.00 94.81 572 ALA A C 1
ATOM 4735 O O . ALA A 1 572 ? 21.451 -9.645 -33.344 1.00 94.81 572 ALA A O 1
ATOM 4736 N N . VAL A 1 573 ? 22.104 -9.934 -35.480 1.00 94.62 573 VAL A N 1
ATOM 4737 C CA . VAL A 1 573 ? 20.807 -10.431 -35.973 1.00 94.62 573 VAL A CA 1
ATOM 4738 C C . VAL A 1 573 ? 20.321 -11.633 -35.162 1.00 94.62 573 VAL A C 1
ATOM 4740 O O . VAL A 1 573 ? 19.174 -11.633 -34.726 1.00 94.62 573 VAL A O 1
ATOM 4743 N N . LYS A 1 574 ? 21.191 -12.610 -34.867 1.00 96.00 574 LYS A N 1
ATOM 4744 C CA . LYS A 1 574 ? 20.819 -13.787 -34.058 1.00 96.00 574 LYS A CA 1
ATOM 4745 C C . LYS A 1 574 ? 20.327 -13.408 -32.660 1.00 96.00 574 LYS A C 1
ATOM 4747 O O . LYS A 1 574 ? 19.402 -14.033 -32.148 1.00 96.00 574 LYS A O 1
ATOM 4752 N N . TYR A 1 575 ? 20.957 -12.423 -32.022 1.00 97.19 575 TYR A N 1
ATOM 4753 C CA . TYR A 1 575 ? 20.542 -11.964 -30.696 1.00 97.19 575 TYR A CA 1
ATOM 4754 C C . TYR A 1 575 ? 19.228 -11.182 -30.745 1.00 97.19 575 TYR A C 1
ATOM 4756 O O . TYR A 1 575 ? 18.338 -11.454 -29.939 1.00 97.19 575 TYR A O 1
ATOM 4764 N N . TYR A 1 576 ? 19.051 -10.299 -31.729 1.00 96.69 576 TYR A N 1
ATOM 4765 C CA . TYR A 1 576 ? 17.778 -9.608 -31.910 1.00 96.69 576 TYR A CA 1
ATOM 4766 C C . TYR A 1 576 ? 16.626 -10.566 -32.244 1.00 96.69 576 TYR A C 1
ATOM 4768 O O . TYR A 1 576 ? 15.522 -10.366 -31.754 1.00 96.69 576 TYR A O 1
ATOM 4776 N N . GLU A 1 577 ? 16.852 -11.620 -33.036 1.00 95.38 577 GLU A N 1
ATOM 4777 C CA . GLU A 1 577 ? 15.831 -12.637 -33.333 1.00 95.38 577 GLU A CA 1
ATOM 4778 C C . GLU A 1 577 ? 15.379 -13.383 -32.072 1.00 95.38 577 GLU A C 1
ATOM 4780 O O . GLU A 1 577 ? 14.177 -13.553 -31.865 1.00 95.38 577 GLU A O 1
ATOM 4785 N N . LYS A 1 578 ? 16.320 -13.750 -31.190 1.00 96.38 578 LYS A N 1
ATOM 4786 C CA . LYS A 1 578 ? 15.995 -14.326 -29.875 1.00 96.38 578 LYS A CA 1
ATOM 4787 C C . LYS A 1 578 ? 15.191 -13.349 -29.015 1.00 96.38 578 LYS A C 1
ATOM 4789 O O . LYS A 1 578 ? 14.179 -13.735 -28.440 1.00 96.38 578 LYS A O 1
ATOM 4794 N N . GLY A 1 579 ? 15.601 -12.079 -28.959 1.00 95.31 579 GLY A N 1
ATOM 4795 C CA . GLY A 1 579 ? 14.855 -11.041 -28.240 1.00 95.31 579 GLY A CA 1
ATOM 4796 C C . GLY A 1 579 ? 13.441 -10.854 -28.803 1.00 95.31 579 GLY A C 1
ATOM 4797 O O . GLY A 1 579 ? 12.477 -10.767 -28.044 1.00 95.31 579 GLY A O 1
ATOM 4798 N N . LEU A 1 580 ? 13.300 -10.883 -30.134 1.00 95.38 580 LEU A N 1
ATOM 4799 C CA . LEU A 1 580 ? 12.023 -10.764 -30.836 1.00 95.38 580 LEU A CA 1
ATOM 4800 C C . LEU A 1 580 ? 11.065 -11.918 -30.502 1.00 95.38 580 LEU A C 1
ATOM 4802 O O . LEU A 1 580 ? 9.857 -11.704 -30.398 1.00 95.38 580 LEU A O 1
ATOM 4806 N N . GLU A 1 581 ? 11.583 -13.137 -30.346 1.00 95.25 581 GLU A N 1
ATOM 4807 C CA . GLU A 1 581 ? 10.790 -14.304 -29.949 1.00 95.25 581 GLU A CA 1
ATOM 4808 C C . GLU A 1 581 ? 10.161 -14.108 -28.563 1.00 95.25 581 GLU A C 1
ATOM 4810 O O . GLU A 1 581 ? 8.959 -14.331 -28.393 1.00 95.25 581 GLU A O 1
ATOM 4815 N N . ILE A 1 582 ? 10.941 -13.611 -27.599 1.00 91.50 582 ILE A N 1
ATOM 4816 C CA . ILE A 1 582 ? 10.471 -13.354 -26.233 1.00 91.50 582 ILE A CA 1
ATOM 4817 C C . ILE A 1 582 ? 9.398 -12.264 -26.229 1.00 91.50 582 ILE A C 1
ATOM 4819 O O . ILE A 1 582 ? 8.284 -12.500 -25.760 1.00 91.50 582 ILE A O 1
ATOM 4823 N N . VAL A 1 583 ? 9.682 -11.088 -26.797 1.00 91.44 583 VAL A N 1
ATOM 4824 C CA . VAL A 1 583 ? 8.729 -9.959 -26.776 1.00 91.44 583 VAL A CA 1
ATOM 4825 C C . VAL A 1 583 ? 7.425 -10.285 -27.509 1.00 91.44 583 VAL A C 1
ATOM 4827 O O . VAL A 1 583 ? 6.363 -9.818 -27.106 1.00 91.44 583 VAL A O 1
ATOM 4830 N N . LYS A 1 584 ? 7.463 -11.147 -28.536 1.00 89.88 584 LYS A N 1
ATOM 4831 C CA . LYS A 1 584 ? 6.252 -11.660 -29.192 1.00 89.88 584 LYS A CA 1
ATOM 4832 C C . LYS A 1 584 ? 5.470 -12.618 -28.310 1.00 89.88 584 LYS A C 1
ATOM 4834 O O . LYS A 1 584 ? 4.252 -12.485 -28.223 1.00 89.88 584 LYS A O 1
ATOM 4839 N N . LYS A 1 585 ? 6.153 -13.576 -27.678 1.00 89.12 585 LYS A N 1
ATOM 4840 C CA . LYS A 1 585 ? 5.532 -14.592 -26.817 1.00 89.12 585 LYS A CA 1
ATOM 4841 C C . LYS A 1 585 ? 4.779 -13.968 -25.641 1.00 89.12 585 LYS A C 1
ATOM 4843 O O . LYS A 1 585 ? 3.716 -14.464 -25.287 1.00 89.12 585 LYS A O 1
ATOM 4848 N N . TYR A 1 586 ? 5.319 -12.894 -25.068 1.00 81.88 586 TYR A N 1
ATOM 4849 C CA . TYR A 1 586 ? 4.738 -12.192 -23.918 1.00 81.88 586 TYR A CA 1
ATOM 4850 C C . TYR A 1 586 ? 3.945 -10.927 -24.297 1.00 81.88 586 TYR A C 1
ATOM 4852 O O . TYR A 1 586 ? 3.545 -10.166 -23.424 1.00 81.88 586 TYR A O 1
ATOM 4860 N N . GLU A 1 587 ? 3.693 -10.708 -25.593 1.00 84.44 587 GLU A N 1
ATOM 4861 C CA . GLU A 1 587 ? 2.911 -9.582 -26.125 1.00 84.44 587 GLU A CA 1
ATOM 4862 C C . GLU A 1 587 ? 3.410 -8.181 -25.719 1.00 84.44 587 GLU A C 1
ATOM 4864 O O . GLU A 1 587 ? 2.639 -7.222 -25.637 1.00 84.44 587 GLU A O 1
ATOM 4869 N N . TYR A 1 588 ? 4.721 -8.023 -25.555 1.00 82.81 588 TYR A N 1
ATOM 4870 C CA . TYR A 1 588 ? 5.379 -6.742 -25.303 1.00 82.81 588 TYR A CA 1
ATOM 4871 C C . TYR A 1 588 ? 5.449 -5.909 -26.592 1.00 82.81 588 TYR A C 1
ATOM 4873 O O . TYR A 1 588 ? 6.490 -5.798 -27.234 1.00 82.81 588 TYR A O 1
ATOM 4881 N N . LYS A 1 589 ? 4.306 -5.359 -27.026 1.00 85.94 589 LYS A N 1
ATOM 4882 C CA . LYS A 1 589 ? 4.142 -4.746 -28.360 1.00 85.94 589 LYS A CA 1
ATOM 4883 C C . LYS A 1 589 ? 5.057 -3.551 -28.613 1.00 85.94 589 LYS A C 1
ATOM 4885 O O . LYS A 1 589 ? 5.506 -3.369 -29.742 1.00 85.94 589 LYS A O 1
ATOM 4890 N N . GLN A 1 590 ? 5.338 -2.744 -27.595 1.00 84.00 590 GLN A N 1
ATOM 4891 C CA . GLN A 1 590 ? 6.251 -1.613 -27.742 1.00 84.00 590 GLN A CA 1
ATOM 4892 C C . GLN A 1 590 ? 7.684 -2.100 -27.995 1.00 84.00 590 GLN A C 1
ATOM 4894 O O . GLN A 1 590 ? 8.297 -1.706 -28.987 1.00 84.00 590 GLN A O 1
ATOM 4899 N N . GLN A 1 591 ? 8.173 -3.026 -27.166 1.00 87.25 591 GLN A N 1
ATOM 4900 C CA . GLN A 1 591 ? 9.485 -3.648 -27.320 1.00 87.25 591 GLN A CA 1
ATOM 4901 C C . GLN A 1 591 ? 9.576 -4.429 -28.637 1.00 87.25 591 GLN A C 1
ATOM 4903 O O . GLN A 1 591 ? 10.590 -4.351 -29.319 1.00 87.25 591 GLN A O 1
ATOM 4908 N N . GLU A 1 592 ? 8.509 -5.117 -29.057 1.00 92.62 592 GLU A N 1
ATOM 4909 C CA . GLU A 1 592 ? 8.435 -5.785 -30.362 1.00 92.62 592 GLU A CA 1
ATOM 4910 C C . GLU A 1 592 ? 8.730 -4.805 -31.505 1.00 92.62 592 GLU A C 1
ATOM 4912 O O . GLU A 1 592 ? 9.540 -5.112 -32.381 1.00 92.62 592 GLU A O 1
ATOM 4917 N N . ALA A 1 593 ? 8.128 -3.612 -31.481 1.00 91.06 593 ALA A N 1
ATOM 4918 C CA . ALA A 1 593 ? 8.405 -2.580 -32.473 1.00 91.06 593 ALA A CA 1
ATOM 4919 C C . ALA A 1 593 ? 9.857 -2.075 -32.401 1.00 91.06 593 ALA A C 1
ATOM 4921 O O . ALA A 1 593 ? 10.488 -1.920 -33.446 1.00 91.06 593 ALA A O 1
ATOM 4922 N N . ASP A 1 594 ? 10.412 -1.870 -31.203 1.00 91.38 594 ASP A N 1
ATOM 4923 C CA . ASP A 1 594 ? 11.805 -1.437 -31.037 1.00 91.38 594 ASP A CA 1
ATOM 4924 C C . ASP A 1 594 ? 12.813 -2.484 -31.540 1.00 91.38 594 ASP A C 1
ATOM 4926 O O . ASP A 1 594 ? 13.723 -2.138 -32.296 1.00 91.38 594 ASP A O 1
ATOM 4930 N N . VAL A 1 595 ? 12.632 -3.770 -31.214 1.00 94.62 595 VAL A N 1
ATOM 4931 C CA . VAL A 1 595 ? 13.503 -4.853 -31.708 1.00 94.62 595 VAL A CA 1
ATOM 4932 C C . VAL A 1 595 ? 13.422 -4.981 -33.227 1.00 94.62 595 VAL A C 1
ATOM 4934 O O . VAL A 1 595 ? 14.436 -5.210 -33.885 1.00 94.62 595 VAL A O 1
ATOM 4937 N N . LEU A 1 596 ? 12.237 -4.795 -33.814 1.00 95.69 596 LEU A N 1
ATOM 4938 C CA . LEU A 1 596 ? 12.071 -4.792 -35.267 1.00 95.69 596 LEU A CA 1
ATOM 4939 C C . LEU A 1 596 ? 12.806 -3.621 -35.936 1.00 95.69 596 LEU A C 1
ATOM 4941 O O . LEU A 1 596 ? 13.396 -3.822 -36.995 1.00 95.69 596 LEU A O 1
ATOM 4945 N N . VAL A 1 597 ? 12.832 -2.432 -35.323 1.00 94.00 597 VAL A N 1
ATOM 4946 C CA . VAL A 1 597 ? 13.668 -1.321 -35.813 1.00 94.00 597 VAL A CA 1
ATOM 4947 C C . VAL A 1 597 ? 15.149 -1.700 -35.760 1.00 94.00 597 VAL A C 1
ATOM 4949 O O . VAL A 1 597 ? 15.840 -1.549 -36.763 1.00 94.00 597 VAL A O 1
ATOM 4952 N N . GLN A 1 598 ? 15.624 -2.266 -34.646 1.00 94.44 598 GLN A N 1
ATOM 4953 C CA . GLN A 1 598 ? 17.032 -2.665 -34.498 1.00 94.44 598 GLN A CA 1
ATOM 4954 C C . GLN A 1 598 ? 17.442 -3.774 -35.483 1.00 94.44 598 GLN A C 1
ATOM 4956 O O . GLN A 1 598 ? 18.537 -3.738 -36.047 1.00 94.44 598 GLN A O 1
ATOM 4961 N N . LEU A 1 599 ? 16.551 -4.735 -35.756 1.00 95.00 599 LEU A N 1
ATOM 4962 C CA . LEU A 1 599 ? 16.735 -5.724 -36.824 1.00 95.00 599 LEU A CA 1
ATOM 4963 C C . LEU A 1 599 ? 16.838 -5.055 -38.192 1.00 95.00 599 LEU A C 1
ATOM 4965 O O . LEU A 1 599 ? 17.713 -5.416 -38.978 1.00 95.00 599 LEU A O 1
ATOM 4969 N N . GLY A 1 600 ? 15.973 -4.077 -38.470 1.00 93.44 600 GLY A N 1
ATOM 4970 C CA . GLY A 1 600 ? 16.038 -3.275 -39.687 1.00 93.44 600 GLY A CA 1
ATOM 4971 C C . GLY A 1 600 ? 17.399 -2.596 -39.850 1.00 93.44 600 GLY A C 1
ATOM 4972 O O . GLY A 1 600 ? 18.043 -2.760 -40.887 1.00 93.44 600 GLY A O 1
ATOM 4973 N N . ASP A 1 601 ? 17.884 -1.939 -38.794 1.00 92.19 601 ASP A N 1
ATOM 4974 C CA . ASP A 1 601 ? 19.188 -1.265 -38.766 1.00 92.19 601 ASP A CA 1
ATOM 4975 C C . ASP A 1 601 ? 20.346 -2.251 -38.981 1.00 92.19 601 ASP A C 1
ATOM 4977 O O . ASP A 1 601 ? 21.297 -1.958 -39.710 1.00 92.19 601 ASP A O 1
ATOM 4981 N N . ALA A 1 602 ? 20.266 -3.448 -38.393 1.00 93.31 602 ALA A N 1
ATOM 4982 C CA . ALA A 1 602 ? 21.253 -4.504 -38.590 1.00 93.31 602 ALA A CA 1
ATOM 4983 C C . ALA A 1 602 ? 21.260 -5.027 -40.033 1.00 93.31 602 ALA A C 1
ATOM 4985 O O . ALA A 1 602 ? 22.319 -5.150 -40.649 1.00 93.31 602 ALA A O 1
ATOM 4986 N N . TYR A 1 603 ? 20.090 -5.304 -40.613 1.00 92.06 603 TYR A N 1
ATOM 4987 C CA . TYR A 1 603 ? 19.995 -5.748 -42.003 1.00 92.06 603 TYR A CA 1
ATOM 4988 C C . TYR A 1 603 ? 20.468 -4.672 -42.982 1.00 92.06 603 TYR A C 1
ATOM 4990 O O . TYR A 1 603 ? 21.169 -5.001 -43.943 1.00 92.06 603 TYR A O 1
ATOM 4998 N N . ARG A 1 604 ? 20.165 -3.397 -42.712 1.00 89.94 604 ARG A N 1
ATOM 4999 C CA . ARG A 1 604 ? 20.653 -2.261 -43.500 1.00 89.94 604 ARG A CA 1
ATOM 5000 C C . ARG A 1 604 ? 22.175 -2.156 -43.446 1.00 89.94 604 ARG A C 1
ATOM 5002 O O . ARG A 1 604 ? 22.808 -2.108 -44.495 1.00 89.94 604 ARG A O 1
ATOM 5009 N N . ALA A 1 605 ? 22.768 -2.242 -42.253 1.00 87.50 605 ALA A N 1
ATOM 5010 C CA . ALA A 1 605 ? 24.223 -2.254 -42.076 1.00 87.50 605 ALA A CA 1
ATOM 5011 C C . ALA A 1 605 ? 24.912 -3.432 -42.798 1.00 87.50 605 ALA A C 1
ATOM 5013 O O . ALA A 1 605 ? 26.087 -3.344 -43.142 1.00 87.50 605 ALA A O 1
ATOM 5014 N N . ASN A 1 606 ? 24.182 -4.522 -43.064 1.00 89.00 606 ASN A N 1
ATOM 5015 C CA . ASN A 1 606 ? 24.652 -5.668 -43.847 1.00 89.00 606 ASN A CA 1
ATOM 5016 C C . ASN A 1 606 ? 24.284 -5.592 -45.346 1.00 89.00 606 ASN A C 1
ATOM 5018 O O . ASN A 1 606 ? 24.323 -6.610 -46.037 1.00 89.00 606 ASN A O 1
ATOM 5022 N N . ASN A 1 607 ? 23.864 -4.425 -45.851 1.00 87.31 607 ASN A N 1
ATOM 5023 C CA . ASN A 1 607 ? 23.396 -4.196 -47.227 1.00 87.31 607 ASN A CA 1
ATOM 5024 C C . ASN A 1 607 ? 22.215 -5.090 -47.668 1.00 87.31 607 ASN A C 1
ATOM 5026 O O . ASN A 1 607 ? 21.952 -5.263 -48.858 1.00 87.31 607 ASN A O 1
ATOM 5030 N N . LYS A 1 608 ? 21.467 -5.666 -46.718 1.00 89.25 608 LYS A N 1
ATOM 5031 C CA . LYS A 1 608 ? 20.259 -6.470 -46.964 1.00 89.25 608 LYS A CA 1
ATOM 5032 C C . LYS A 1 608 ? 19.021 -5.572 -46.907 1.00 89.25 608 LYS A C 1
ATOM 5034 O O . LYS A 1 608 ? 18.149 -5.739 -46.055 1.00 89.25 608 LYS A O 1
ATOM 5039 N N . PHE A 1 609 ? 18.949 -4.606 -47.821 1.00 84.69 609 PHE A N 1
ATOM 5040 C CA . PHE A 1 609 ? 17.956 -3.525 -47.784 1.00 84.69 609 PHE A CA 1
ATOM 5041 C C . PHE A 1 609 ? 16.497 -4.005 -47.838 1.00 84.69 609 PHE A C 1
ATOM 5043 O O . PHE A 1 609 ? 15.655 -3.451 -47.139 1.00 84.69 609 PHE A O 1
ATOM 5050 N N . GLN A 1 610 ? 16.188 -5.066 -48.592 1.00 84.88 610 GLN A N 1
ATOM 5051 C CA . GLN A 1 610 ? 14.828 -5.628 -48.633 1.00 84.88 610 GLN A CA 1
ATOM 5052 C C . GLN A 1 610 ? 14.380 -6.163 -47.265 1.00 84.88 610 GLN A C 1
ATOM 5054 O O . GLN A 1 610 ? 13.299 -5.820 -46.795 1.00 84.88 610 GLN A O 1
ATOM 5059 N N . ALA A 1 611 ? 15.242 -6.928 -46.587 1.00 88.50 611 ALA A N 1
ATOM 5060 C CA . ALA A 1 611 ? 14.959 -7.418 -45.240 1.00 88.50 611 ALA A CA 1
ATOM 5061 C C . ALA A 1 611 ? 14.817 -6.255 -44.245 1.00 88.50 611 ALA A C 1
ATOM 5063 O O . ALA A 1 611 ? 13.910 -6.262 -43.413 1.00 88.50 611 ALA A O 1
ATOM 5064 N N . ALA A 1 612 ? 15.656 -5.219 -44.368 1.00 88.81 612 ALA A N 1
ATOM 5065 C CA . ALA A 1 612 ? 15.545 -4.021 -43.539 1.00 88.81 612 ALA A CA 1
ATOM 5066 C C . ALA A 1 612 ? 14.165 -3.352 -43.680 1.00 88.81 612 ALA A C 1
ATOM 5068 O O . ALA A 1 612 ? 13.487 -3.111 -42.681 1.00 88.81 612 ALA A O 1
ATOM 5069 N N . VAL A 1 613 ? 13.710 -3.143 -44.921 1.00 87.19 613 VAL A N 1
ATOM 5070 C CA . VAL A 1 613 ? 12.392 -2.566 -45.235 1.00 87.19 613 VAL A CA 1
ATOM 5071 C C . VAL A 1 613 ? 11.248 -3.401 -44.653 1.00 87.19 613 VAL A C 1
ATOM 5073 O O . VAL A 1 613 ? 10.315 -2.841 -44.077 1.00 87.19 613 VAL A O 1
ATOM 5076 N N . GLU A 1 614 ? 11.308 -4.732 -44.741 1.00 90.81 614 GLU A N 1
ATOM 5077 C CA . GLU A 1 614 ? 10.288 -5.602 -44.140 1.00 90.81 614 GLU A CA 1
ATOM 5078 C C . GLU A 1 614 ? 10.175 -5.417 -42.622 1.00 90.81 614 GLU A C 1
ATOM 5080 O O . GLU A 1 614 ? 9.067 -5.347 -42.081 1.00 90.81 614 GLU A O 1
ATOM 5085 N N . HIS A 1 615 ? 11.310 -5.345 -41.924 1.00 93.62 615 HIS A N 1
ATOM 5086 C CA . HIS A 1 615 ? 11.335 -5.187 -40.473 1.00 93.62 615 HIS A CA 1
ATOM 5087 C C . HIS A 1 615 ? 10.858 -3.799 -40.034 1.00 93.62 615 HIS A C 1
ATOM 5089 O O . HIS A 1 615 ? 10.021 -3.713 -39.131 1.00 93.62 615 HIS A O 1
ATOM 5095 N N . TYR A 1 616 ? 11.277 -2.731 -40.719 1.00 89.25 616 TYR A N 1
ATOM 5096 C CA . TYR A 1 616 ? 10.765 -1.390 -40.436 1.00 89.25 616 TYR A CA 1
ATOM 5097 C C . TYR A 1 616 ? 9.260 -1.272 -40.707 1.00 89.25 616 TYR A C 1
ATOM 5099 O O . TYR A 1 616 ? 8.542 -0.686 -39.901 1.00 89.25 616 TYR A O 1
ATOM 5107 N N . ASN A 1 617 ? 8.740 -1.880 -41.779 1.00 86.88 617 ASN A N 1
ATOM 5108 C CA . ASN A 1 617 ? 7.299 -1.887 -42.051 1.00 86.88 617 ASN A CA 1
ATOM 5109 C C . ASN A 1 617 ? 6.502 -2.598 -40.949 1.00 86.88 617 ASN A C 1
ATOM 5111 O O . ASN A 1 617 ? 5.453 -2.105 -40.530 1.00 86.88 617 ASN A O 1
ATOM 5115 N N . LYS A 1 618 ? 7.004 -3.727 -40.432 1.00 93.31 618 LYS A N 1
ATOM 5116 C CA . LYS A 1 618 ? 6.384 -4.420 -39.290 1.00 93.31 618 LYS A CA 1
ATOM 5117 C C . LYS A 1 618 ? 6.392 -3.538 -38.035 1.00 93.31 618 LYS A C 1
ATOM 5119 O O . LYS A 1 618 ? 5.355 -3.411 -37.385 1.00 93.31 618 LYS A O 1
ATOM 5124 N N . ALA A 1 619 ? 7.514 -2.880 -37.730 1.00 91.31 619 ALA A N 1
ATOM 5125 C CA . ALA A 1 619 ? 7.604 -1.939 -36.610 1.00 91.31 619 ALA A CA 1
ATOM 5126 C C . ALA A 1 619 ? 6.616 -0.768 -36.758 1.00 91.31 619 ALA A C 1
ATOM 5128 O O . ALA A 1 619 ? 5.909 -0.424 -35.811 1.00 91.31 619 ALA A O 1
ATOM 5129 N N . LEU A 1 620 ? 6.507 -0.203 -37.965 1.00 85.94 620 LEU A N 1
ATOM 5130 C CA . LEU A 1 620 ? 5.589 0.887 -38.292 1.00 85.94 620 LEU A CA 1
ATOM 5131 C C . LEU A 1 620 ? 4.122 0.483 -38.101 1.00 85.94 620 LEU A C 1
ATOM 5133 O O . LEU A 1 620 ? 3.340 1.247 -37.537 1.00 85.94 620 LEU A O 1
ATOM 5137 N N . GLN A 1 621 ? 3.737 -0.717 -38.543 1.00 89.44 621 GLN A N 1
ATOM 5138 C CA . GLN A 1 621 ? 2.376 -1.231 -38.364 1.00 89.44 621 GLN A CA 1
ATOM 5139 C C . GLN A 1 621 ? 2.008 -1.367 -36.885 1.00 89.44 621 GLN A C 1
ATOM 5141 O O . GLN A 1 621 ? 0.922 -0.942 -36.483 1.00 89.44 621 GLN A O 1
ATOM 5146 N N . ILE A 1 622 ? 2.913 -1.920 -36.072 1.00 86.50 622 ILE A N 1
ATOM 5147 C CA . ILE A 1 622 ? 2.713 -2.032 -34.623 1.00 86.50 622 ILE A CA 1
ATOM 5148 C C . ILE A 1 622 ? 2.608 -0.635 -34.003 1.00 86.50 622 ILE A C 1
ATOM 5150 O O . ILE A 1 622 ? 1.649 -0.362 -33.278 1.00 86.50 622 ILE A O 1
ATOM 5154 N N . GLY A 1 623 ? 3.528 0.269 -34.350 1.00 78.44 623 GLY A N 1
ATOM 5155 C CA . GLY A 1 623 ? 3.529 1.645 -33.861 1.00 78.44 623 GLY A CA 1
ATOM 5156 C C . GLY A 1 623 ? 2.228 2.389 -34.164 1.00 78.44 623 GLY A C 1
ATOM 5157 O O . GLY A 1 623 ? 1.631 2.969 -33.260 1.00 78.44 623 GLY A O 1
ATOM 5158 N N . LYS A 1 624 ? 1.711 2.295 -35.396 1.00 76.69 624 LYS A N 1
ATOM 5159 C CA . LYS A 1 624 ? 0.424 2.901 -35.779 1.00 76.69 624 LYS A CA 1
ATOM 5160 C C . LYS A 1 624 ? -0.762 2.294 -35.041 1.00 76.69 624 LYS A C 1
ATOM 5162 O O . LYS A 1 624 ? -1.621 3.028 -34.563 1.00 76.69 624 LYS A O 1
ATOM 5167 N N . LYS A 1 625 ? -0.821 0.961 -34.959 1.00 82.25 625 LYS A N 1
ATOM 5168 C CA . LYS A 1 625 ? -1.940 0.241 -34.335 1.00 82.25 625 LYS A CA 1
ATOM 5169 C C . LYS A 1 625 ? -2.073 0.566 -32.847 1.00 82.25 625 LYS A C 1
ATOM 5171 O O . LYS A 1 625 ? -3.190 0.659 -32.349 1.00 82.25 625 LYS A O 1
ATOM 5176 N N . HIS A 1 626 ? -0.946 0.713 -32.155 1.00 76.56 626 HIS A N 1
ATOM 5177 C CA . HIS A 1 626 ? -0.901 0.888 -30.704 1.00 76.56 626 HIS A CA 1
ATOM 5178 C C . HIS A 1 626 ? -0.607 2.330 -30.259 1.00 76.56 626 HIS A C 1
ATOM 5180 O O . HIS A 1 626 ? -0.608 2.607 -29.065 1.00 76.56 626 HIS A O 1
ATOM 5186 N N . GLY A 1 627 ? -0.389 3.260 -31.196 1.00 72.56 627 GLY A N 1
ATOM 5187 C CA . GLY A 1 627 ? -0.127 4.668 -30.891 1.00 72.56 627 GLY A CA 1
ATOM 5188 C C . GLY A 1 627 ? 1.303 4.967 -30.426 1.00 72.56 627 GLY A C 1
ATOM 5189 O O . GLY A 1 627 ? 1.545 6.029 -29.858 1.00 72.56 627 GLY A O 1
ATOM 5190 N N . TYR A 1 628 ? 2.266 4.077 -30.680 1.00 77.31 628 TYR A N 1
ATOM 5191 C CA . TYR A 1 628 ? 3.669 4.264 -30.297 1.00 77.31 628 TYR A CA 1
ATOM 5192 C C . TYR A 1 628 ? 4.390 5.220 -31.261 1.00 77.31 628 TYR A C 1
ATOM 5194 O O . TYR A 1 628 ? 5.088 4.809 -32.193 1.00 77.31 628 TYR A O 1
ATOM 5202 N N . LYS A 1 629 ? 4.204 6.530 -31.051 1.00 72.50 629 LYS A N 1
ATOM 5203 C CA . LYS A 1 629 ? 4.684 7.590 -31.958 1.00 72.50 629 LYS A CA 1
ATOM 5204 C C . LYS A 1 629 ? 6.201 7.632 -32.139 1.00 72.50 629 LYS A C 1
ATOM 5206 O O . LYS A 1 629 ? 6.677 7.914 -33.239 1.00 72.50 629 LYS A O 1
ATOM 5211 N N . ARG A 1 630 ? 6.973 7.309 -31.096 1.00 73.69 630 ARG A N 1
ATOM 5212 C CA . ARG A 1 630 ? 8.441 7.237 -31.177 1.00 73.69 630 ARG A CA 1
ATOM 5213 C C . ARG A 1 630 ? 8.885 6.129 -32.136 1.00 73.69 630 ARG A C 1
ATOM 5215 O O . ARG A 1 630 ? 9.723 6.379 -32.999 1.00 73.69 630 ARG A O 1
ATOM 5222 N N . GLN A 1 631 ? 8.312 4.938 -32.003 1.00 82.19 631 GLN A N 1
ATOM 5223 C CA . GLN A 1 631 ? 8.618 3.766 -32.820 1.00 82.19 631 GLN A CA 1
ATOM 5224 C C . GLN A 1 631 ? 8.135 3.963 -34.261 1.00 82.19 631 GLN A C 1
ATOM 5226 O O . GLN A 1 631 ? 8.877 3.652 -35.187 1.00 82.19 631 GLN A O 1
ATOM 5231 N N . GLU A 1 632 ? 6.955 4.568 -34.459 1.00 77.75 632 GLU A N 1
ATOM 5232 C CA . GLU A 1 632 ? 6.465 4.996 -35.780 1.00 77.75 632 GLU A CA 1
ATOM 5233 C C . GLU A 1 632 ? 7.490 5.902 -36.484 1.00 77.75 632 GLU A C 1
ATOM 5235 O O . GLU A 1 632 ? 7.904 5.613 -37.607 1.00 77.75 632 GLU A O 1
ATOM 5240 N N . ARG A 1 633 ? 7.977 6.946 -35.803 1.00 74.38 633 ARG A N 1
ATOM 5241 C CA . ARG A 1 633 ? 8.994 7.858 -36.345 1.00 74.38 633 ARG A CA 1
ATOM 5242 C C . ARG A 1 633 ? 10.315 7.150 -36.655 1.00 74.38 633 ARG A C 1
ATOM 5244 O O . ARG A 1 633 ? 10.868 7.354 -37.731 1.00 74.38 633 ARG A O 1
ATOM 5251 N N . ARG A 1 634 ? 10.825 6.322 -35.735 1.00 80.44 634 ARG A N 1
ATOM 5252 C CA . ARG A 1 634 ? 12.079 5.571 -35.939 1.00 80.44 634 ARG A CA 1
ATOM 5253 C C . ARG A 1 634 ? 11.983 4.623 -37.133 1.00 80.44 634 ARG A C 1
ATOM 5255 O O . ARG A 1 634 ? 12.905 4.574 -37.938 1.00 80.44 634 ARG A O 1
ATOM 5262 N N . ALA A 1 635 ? 10.863 3.918 -37.273 1.00 79.81 635 ALA A N 1
ATOM 5263 C CA . ALA A 1 635 ? 10.624 3.027 -38.400 1.00 79.81 635 ALA A CA 1
ATOM 5264 C C . ALA A 1 635 ? 10.563 3.789 -39.737 1.00 79.81 635 ALA A C 1
ATOM 5266 O O . ALA A 1 635 ? 11.152 3.338 -40.716 1.00 79.81 635 ALA A O 1
ATOM 5267 N N . LEU A 1 636 ? 9.912 4.959 -39.780 1.00 77.38 636 LEU A N 1
ATOM 5268 C CA . LEU A 1 636 ? 9.870 5.814 -40.976 1.00 77.38 636 LEU A CA 1
ATOM 5269 C C . LEU A 1 636 ? 11.256 6.338 -41.373 1.00 77.38 636 LEU A C 1
ATOM 5271 O O . LEU A 1 636 ? 11.599 6.315 -42.554 1.00 77.38 636 LEU A O 1
ATOM 5275 N N . LEU A 1 637 ? 12.063 6.769 -40.398 1.00 77.25 637 LEU A N 1
ATOM 5276 C CA . LEU A 1 637 ? 13.450 7.180 -40.639 1.00 77.25 637 LEU A CA 1
ATOM 5277 C C . LEU A 1 637 ? 14.281 6.017 -41.194 1.00 77.25 637 LEU A C 1
ATOM 5279 O O . LEU A 1 637 ? 14.936 6.174 -42.222 1.00 77.25 637 LEU A O 1
ATOM 5283 N N . GLY A 1 638 ? 14.182 4.836 -40.576 1.00 80.81 638 GLY A N 1
ATOM 5284 C CA . GLY A 1 638 ? 14.862 3.628 -41.042 1.00 80.81 638 GLY A CA 1
ATOM 5285 C C . GLY A 1 638 ? 14.483 3.238 -42.476 1.00 80.81 638 GLY A C 1
ATOM 5286 O O . GLY A 1 638 ? 15.364 2.919 -43.275 1.00 80.81 638 GLY A O 1
ATOM 5287 N N . LEU A 1 639 ? 13.195 3.334 -42.837 1.00 81.88 639 LEU A N 1
ATOM 5288 C CA . LEU A 1 639 ? 12.719 3.124 -44.212 1.00 81.88 639 LEU A CA 1
ATOM 5289 C C . LEU A 1 639 ? 13.357 4.113 -45.192 1.00 81.88 639 LEU A C 1
ATOM 5291 O O . LEU A 1 639 ? 13.876 3.692 -46.225 1.00 81.88 639 LEU A O 1
ATOM 5295 N N . GLY A 1 640 ? 13.345 5.409 -44.868 1.00 75.06 640 GLY A N 1
ATOM 5296 C CA . GLY A 1 640 ? 13.942 6.447 -45.711 1.00 75.06 640 GLY A CA 1
ATOM 5297 C C . GLY A 1 640 ? 15.436 6.215 -45.955 1.00 75.06 640 GLY A C 1
ATOM 5298 O O . GLY A 1 640 ? 15.901 6.298 -47.092 1.00 75.06 640 GLY A O 1
ATOM 5299 N N . GLU A 1 641 ? 16.179 5.851 -44.907 1.00 81.38 641 GLU A N 1
ATOM 5300 C CA . GLU A 1 641 ? 17.610 5.540 -44.998 1.00 81.38 641 GLU A CA 1
ATOM 5301 C C . GLU A 1 641 ? 17.878 4.282 -45.833 1.00 81.38 641 GLU A C 1
ATOM 5303 O O . GLU A 1 641 ? 18.736 4.308 -46.716 1.00 81.38 641 GLU A O 1
ATOM 5308 N N . ALA A 1 642 ? 17.112 3.205 -45.627 1.00 82.44 642 ALA A N 1
ATOM 5309 C CA . ALA A 1 642 ? 17.257 1.974 -46.405 1.00 82.44 642 ALA A CA 1
ATOM 5310 C C . ALA A 1 642 ? 16.966 2.187 -47.900 1.00 82.44 642 ALA A C 1
ATOM 5312 O O . ALA A 1 642 ? 17.678 1.648 -48.747 1.00 82.44 642 ALA A O 1
ATOM 5313 N N . PHE A 1 643 ? 15.958 2.994 -48.241 1.00 77.38 643 PHE A N 1
ATOM 5314 C CA . PHE A 1 643 ? 15.642 3.324 -49.632 1.00 77.38 643 PHE A CA 1
ATOM 5315 C C . PHE A 1 643 ? 16.704 4.206 -50.294 1.00 77.38 643 PHE A C 1
ATOM 5317 O O . PHE A 1 643 ? 17.048 3.970 -51.456 1.00 77.38 643 PHE A O 1
ATOM 5324 N N . ARG A 1 644 ? 17.250 5.181 -49.552 1.00 74.69 644 ARG A N 1
ATOM 5325 C CA . ARG A 1 644 ? 18.364 6.019 -50.012 1.00 74.69 644 ARG A CA 1
ATOM 5326 C C . ARG A 1 644 ? 19.596 5.177 -50.335 1.00 74.69 644 ARG A C 1
ATOM 5328 O O . ARG A 1 644 ? 20.194 5.339 -51.393 1.00 74.69 644 ARG A O 1
ATOM 5335 N N . GLU A 1 645 ? 19.976 4.288 -49.423 1.00 77.31 645 GLU A N 1
ATOM 5336 C CA . GLU A 1 645 ? 21.207 3.494 -49.524 1.00 77.31 645 GLU A CA 1
ATOM 5337 C C . GLU A 1 645 ? 21.116 2.380 -50.581 1.00 77.31 645 GLU A C 1
ATOM 5339 O O . GLU A 1 645 ? 22.120 2.038 -51.201 1.00 77.31 645 GLU A O 1
ATOM 5344 N N . ASN A 1 646 ? 19.913 1.879 -50.880 1.00 76.81 646 ASN A N 1
ATOM 5345 C CA . ASN A 1 646 ? 19.690 0.870 -51.920 1.00 76.81 646 ASN A CA 1
ATOM 5346 C C . ASN A 1 646 ? 19.767 1.426 -53.366 1.00 76.81 646 ASN A C 1
ATOM 5348 O O . ASN A 1 646 ? 19.485 0.693 -54.312 1.00 76.81 646 ASN A O 1
ATOM 5352 N N . ASN A 1 647 ? 20.087 2.718 -53.573 1.00 62.97 647 ASN A N 1
ATOM 5353 C CA . ASN A 1 647 ? 20.107 3.412 -54.881 1.00 62.97 647 ASN A CA 1
ATOM 5354 C C . ASN A 1 647 ? 18.816 3.270 -55.716 1.00 62.97 647 ASN A C 1
ATOM 5356 O O . ASN A 1 647 ? 18.771 3.614 -56.897 1.00 62.97 647 ASN A O 1
ATOM 5360 N N . GLN A 1 648 ? 17.728 2.825 -55.095 1.00 54.56 648 GLN A N 1
ATOM 5361 C CA . GLN A 1 648 ? 16.421 2.635 -55.710 1.00 54.56 648 GLN A CA 1
ATOM 5362 C C . GLN A 1 648 ? 15.590 3.925 -55.707 1.00 54.56 648 GLN A C 1
ATOM 5364 O O . GLN A 1 648 ? 14.366 3.867 -55.729 1.00 54.56 648 GLN A O 1
ATOM 5369 N N . PHE A 1 649 ? 16.229 5.099 -55.722 1.00 46.81 649 PHE A N 1
ATOM 5370 C CA . PHE A 1 649 ? 15.548 6.398 -55.679 1.00 46.81 649 PHE A CA 1
ATOM 5371 C C . PHE A 1 649 ? 14.513 6.591 -56.801 1.00 46.81 649 PHE A C 1
ATOM 5373 O O . PHE A 1 649 ? 13.494 7.242 -56.577 1.00 46.81 649 PHE A O 1
ATOM 5380 N N . GLN A 1 650 ? 14.740 6.017 -57.990 1.00 42.25 650 GLN A N 1
ATOM 5381 C CA . GLN A 1 650 ? 13.780 6.065 -59.103 1.00 42.25 650 GLN A CA 1
ATOM 5382 C C . GLN A 1 650 ? 12.587 5.130 -58.882 1.00 42.25 650 GLN A C 1
ATOM 5384 O O . GLN A 1 650 ? 11.455 5.588 -58.966 1.00 42.25 650 GLN A O 1
ATOM 5389 N N . THR A 1 651 ? 12.807 3.887 -58.452 1.00 43.53 651 THR A N 1
ATOM 5390 C CA . THR A 1 651 ? 11.731 2.962 -58.049 1.00 43.53 651 THR A CA 1
ATOM 5391 C C . THR A 1 651 ? 10.954 3.455 -56.830 1.00 43.53 651 THR A C 1
ATOM 5393 O O . THR A 1 651 ? 9.753 3.270 -56.776 1.00 43.53 651 THR A O 1
ATOM 5396 N N . VAL A 1 652 ? 11.571 4.169 -55.887 1.00 41.06 652 VAL A N 1
ATOM 5397 C CA . VAL A 1 652 ? 10.863 4.800 -54.756 1.00 41.06 652 VAL A CA 1
ATOM 5398 C C . VAL A 1 652 ? 9.976 5.951 -55.226 1.00 41.06 652 VAL A C 1
ATOM 5400 O O . VAL A 1 652 ? 9.008 6.260 -54.558 1.00 41.06 652 VAL A O 1
ATOM 5403 N N . THR A 1 653 ? 10.243 6.575 -56.379 1.00 40.16 653 THR A N 1
ATOM 5404 C CA . THR A 1 653 ? 9.301 7.552 -56.953 1.00 40.16 653 THR A CA 1
ATOM 5405 C C . THR A 1 653 ? 8.307 6.917 -57.931 1.00 40.16 653 THR A C 1
ATOM 5407 O O . THR A 1 653 ? 7.190 7.405 -58.025 1.00 40.16 653 THR A O 1
ATOM 5410 N N . GLU A 1 654 ? 8.675 5.845 -58.642 1.00 37.78 654 GLU A N 1
ATOM 5411 C CA . GLU A 1 654 ? 7.846 5.177 -59.662 1.00 37.78 654 GLU A CA 1
ATOM 5412 C C . GLU A 1 654 ? 6.922 4.092 -59.094 1.00 37.78 654 GLU A C 1
ATOM 5414 O O . GLU A 1 654 ? 5.751 4.113 -59.438 1.00 37.78 654 GLU A O 1
ATOM 5419 N N . HIS A 1 655 ? 7.354 3.234 -58.158 1.00 38.91 655 HIS A N 1
ATOM 5420 C CA . HIS A 1 655 ? 6.422 2.376 -57.401 1.00 38.91 655 HIS A CA 1
ATOM 5421 C C . HIS A 1 655 ? 5.482 3.218 -56.538 1.00 38.91 655 HIS A C 1
ATOM 5423 O O . HIS A 1 655 ? 4.302 2.909 -56.460 1.00 38.91 655 HIS A O 1
ATOM 5429 N N . PHE A 1 656 ? 5.961 4.321 -55.944 1.00 39.06 656 PHE A N 1
ATOM 5430 C CA . PHE A 1 656 ? 5.058 5.240 -55.252 1.00 39.06 656 PHE A CA 1
ATOM 5431 C C . PHE A 1 656 ? 4.103 5.933 -56.235 1.00 39.06 656 PHE A C 1
ATOM 5433 O O . PHE A 1 656 ? 2.934 6.042 -55.904 1.00 39.06 656 PHE A O 1
ATOM 5440 N N . LYS A 1 657 ? 4.530 6.365 -57.437 1.00 36.53 657 LYS A N 1
ATOM 5441 C CA . LYS A 1 657 ? 3.640 6.992 -58.443 1.00 36.53 657 LYS A CA 1
ATOM 5442 C C . LYS A 1 657 ? 2.647 6.028 -59.097 1.00 36.53 657 LYS A C 1
ATOM 5444 O O . LYS A 1 657 ? 1.506 6.426 -59.292 1.00 36.53 657 LYS A O 1
ATOM 5449 N N . GLU A 1 658 ? 3.051 4.806 -59.436 1.00 36.44 658 GLU A N 1
ATOM 5450 C CA . GLU A 1 658 ? 2.167 3.813 -60.065 1.00 36.44 658 GLU A CA 1
ATOM 5451 C C . GLU A 1 658 ? 1.135 3.247 -59.069 1.00 36.44 658 GLU A C 1
ATOM 5453 O O . GLU A 1 658 ? -0.003 3.008 -59.470 1.00 36.44 658 GLU A O 1
ATOM 5458 N N . ASP A 1 659 ? 1.460 3.140 -57.771 1.00 35.75 659 ASP A N 1
ATOM 5459 C CA . ASP A 1 659 ? 0.490 2.756 -56.725 1.00 35.75 659 ASP A CA 1
ATOM 5460 C C . ASP A 1 659 ? -0.308 3.949 -56.137 1.00 35.75 659 ASP A C 1
ATOM 5462 O O . ASP A 1 659 ? -1.397 3.752 -55.585 1.00 35.75 659 ASP A O 1
ATOM 5466 N N . LEU A 1 660 ? 0.161 5.198 -56.305 1.00 36.38 660 LEU A N 1
ATOM 5467 C CA . LEU A 1 660 ? -0.564 6.437 -55.949 1.00 36.38 660 LEU A CA 1
ATOM 5468 C C . LEU A 1 660 ? -1.830 6.654 -56.795 1.00 36.38 660 LEU A C 1
ATOM 5470 O O . LEU A 1 660 ? -2.787 7.260 -56.307 1.00 36.38 660 LEU A O 1
ATOM 5474 N N . ASP A 1 661 ? -1.857 6.157 -58.035 1.00 37.12 661 ASP A N 1
ATOM 5475 C CA . ASP A 1 661 ? -2.997 6.319 -58.948 1.00 37.12 661 ASP A CA 1
ATOM 5476 C C . ASP A 1 661 ? -4.142 5.315 -58.674 1.00 37.12 661 ASP A C 1
ATOM 5478 O O . ASP A 1 661 ? -5.249 5.480 -59.196 1.00 37.12 661 ASP A O 1
ATOM 5482 N N . GLY A 1 662 ? -3.925 4.298 -57.822 1.00 40.34 662 GLY A N 1
ATOM 5483 C CA . GLY A 1 662 ? -4.870 3.189 -57.614 1.00 40.34 662 GLY A CA 1
ATOM 5484 C C . GLY A 1 662 ? -5.508 3.058 -56.224 1.00 40.34 662 GLY A C 1
ATOM 5485 O O . GLY A 1 662 ? -6.639 2.571 -56.125 1.00 40.34 662 GLY A O 1
ATOM 5486 N N . ALA A 1 663 ? -4.846 3.478 -55.139 1.00 33.50 663 ALA A N 1
ATOM 5487 C CA . ALA A 1 663 ? -5.297 3.168 -53.777 1.00 33.50 663 ALA A CA 1
ATOM 5488 C C . ALA A 1 663 ? -5.365 4.394 -52.849 1.00 33.50 663 ALA A C 1
ATOM 5490 O O . ALA A 1 663 ? -4.425 5.171 -52.708 1.00 33.50 663 ALA A O 1
ATOM 5491 N N . LYS A 1 664 ? -6.501 4.549 -52.151 1.00 36.53 664 LYS A N 1
ATOM 5492 C CA . LYS A 1 664 ? -6.684 5.546 -51.084 1.00 36.53 664 LYS A CA 1
ATOM 5493 C C . LYS A 1 664 ? -5.828 5.180 -49.868 1.00 36.53 664 LYS A C 1
ATOM 5495 O O . LYS A 1 664 ? -6.297 4.441 -49.003 1.00 36.53 664 LYS A O 1
ATOM 5500 N N . TYR A 1 665 ? -4.630 5.744 -49.771 1.00 41.72 665 TYR A N 1
ATOM 5501 C CA . TYR A 1 665 ? -3.803 5.648 -48.571 1.00 41.72 665 TYR A CA 1
ATOM 5502 C C . TYR A 1 665 ? -3.721 6.938 -47.749 1.00 41.72 665 TYR A C 1
ATOM 5504 O O . TYR A 1 665 ? -4.145 8.025 -48.148 1.00 41.72 665 TYR A O 1
ATOM 5512 N N . THR A 1 666 ? -3.253 6.742 -46.516 1.00 49.66 666 THR A N 1
ATOM 5513 C CA . THR A 1 666 ? -3.269 7.664 -45.382 1.00 49.66 666 THR A CA 1
ATOM 5514 C C . THR A 1 666 ? -2.066 8.613 -45.384 1.00 49.66 666 THR A C 1
ATOM 5516 O O . THR A 1 666 ? -1.026 8.350 -45.980 1.00 49.66 666 THR A O 1
ATOM 5519 N N . GLN A 1 667 ? -2.205 9.730 -44.666 1.00 40.84 667 GLN A N 1
ATOM 5520 C CA . GLN A 1 667 ? -1.268 10.861 -44.556 1.00 40.84 667 GLN A CA 1
ATOM 5521 C C . GLN A 1 667 ? 0.208 10.489 -44.275 1.00 40.84 667 GLN A C 1
ATOM 5523 O O . GLN A 1 667 ? 1.101 11.284 -44.554 1.00 40.84 667 GLN A O 1
ATOM 5528 N N . THR A 1 668 ? 0.481 9.276 -43.788 1.00 42.94 668 THR A N 1
ATOM 5529 C CA . THR A 1 668 ? 1.827 8.773 -43.478 1.00 42.94 668 THR A CA 1
ATOM 5530 C C . THR A 1 668 ? 2.686 8.457 -44.708 1.00 42.94 668 THR A C 1
ATOM 5532 O O . THR A 1 668 ? 3.905 8.574 -44.642 1.00 42.94 668 THR A O 1
ATOM 5535 N N . GLU A 1 669 ? 2.087 8.062 -45.832 1.00 39.25 669 GLU A N 1
ATOM 5536 C CA . GLU A 1 669 ? 2.844 7.738 -47.056 1.00 39.25 669 GLU A CA 1
ATOM 5537 C C . GLU A 1 669 ? 3.296 9.006 -47.794 1.00 39.25 669 GLU A C 1
ATOM 5539 O O . GLU A 1 669 ? 4.384 9.039 -48.366 1.00 39.25 669 GLU A O 1
ATOM 5544 N N . LYS A 1 670 ? 2.534 10.101 -47.649 1.00 46.38 670 LYS A N 1
ATOM 5545 C CA . LYS A 1 670 ? 2.967 11.453 -48.036 1.00 46.38 670 LYS A CA 1
ATOM 5546 C C . LYS A 1 670 ? 4.168 11.938 -47.221 1.00 46.38 670 LYS A C 1
ATOM 5548 O O . LYS A 1 670 ? 5.117 12.448 -47.800 1.00 46.38 670 LYS A O 1
ATOM 5553 N N . GLN A 1 671 ? 4.165 11.731 -45.903 1.00 48.12 671 GLN A N 1
ATOM 5554 C CA . GLN A 1 671 ? 5.246 12.193 -45.020 1.00 48.12 671 GLN A CA 1
ATOM 5555 C C . GLN A 1 671 ? 6.582 11.471 -45.272 1.00 48.12 671 GLN A C 1
ATOM 5557 O O . GLN A 1 671 ? 7.635 12.100 -45.233 1.00 48.12 671 GLN A O 1
ATOM 5562 N N . ALA A 1 672 ? 6.561 10.169 -45.580 1.00 45.00 672 ALA A N 1
ATOM 5563 C CA . ALA A 1 672 ? 7.769 9.429 -45.962 1.00 45.00 672 ALA A CA 1
ATOM 5564 C C . ALA A 1 672 ? 8.337 9.898 -47.318 1.00 45.00 672 ALA A C 1
ATOM 5566 O O . ALA A 1 672 ? 9.555 10.018 -47.468 1.00 45.00 672 ALA A O 1
ATOM 5567 N N . SER A 1 673 ? 7.457 10.217 -48.277 1.00 42.19 673 SER A N 1
ATOM 5568 C CA . SER A 1 673 ? 7.830 10.800 -49.573 1.00 42.19 673 SER A CA 1
ATOM 5569 C C . SER A 1 673 ? 8.431 12.201 -49.425 1.00 42.19 673 SER A C 1
ATOM 5571 O O . SER A 1 673 ? 9.436 12.489 -50.063 1.00 42.19 673 SER A O 1
ATOM 5573 N N . GLU A 1 674 ? 7.889 13.055 -48.552 1.00 49.09 674 GLU A N 1
ATOM 5574 C CA . GLU A 1 674 ? 8.428 14.401 -48.280 1.00 49.09 674 GLU A CA 1
ATOM 5575 C C . GLU A 1 674 ? 9.833 14.354 -47.642 1.00 49.09 674 GLU A C 1
ATOM 5577 O O . GLU A 1 674 ? 10.704 15.153 -47.995 1.00 49.09 674 GLU A O 1
ATOM 5582 N N . ILE A 1 675 ? 10.097 13.379 -46.759 1.00 48.94 675 ILE A N 1
ATOM 5583 C CA . ILE A 1 675 ? 11.433 13.134 -46.179 1.00 48.94 675 ILE A CA 1
ATOM 5584 C C . ILE A 1 675 ? 12.429 12.685 -47.264 1.00 48.94 675 ILE A C 1
ATOM 5586 O O . ILE A 1 675 ? 13.572 13.146 -47.290 1.00 48.94 675 ILE A O 1
ATOM 5590 N N . ALA A 1 676 ? 11.997 11.818 -48.184 1.00 42.22 676 ALA A N 1
ATOM 5591 C CA . ALA A 1 676 ? 12.822 11.351 -49.295 1.00 42.22 676 ALA A CA 1
ATOM 5592 C C . ALA A 1 676 ? 13.060 12.447 -50.358 1.00 42.22 676 ALA A C 1
ATOM 5594 O O . ALA A 1 676 ? 14.188 12.605 -50.828 1.00 42.22 676 ALA A O 1
ATOM 5595 N N . GLU A 1 677 ? 12.052 13.256 -50.702 1.00 41.66 677 GLU A N 1
ATOM 5596 C CA . GLU A 1 677 ? 12.165 14.376 -51.651 1.00 41.66 677 GLU A CA 1
ATOM 5597 C C . GLU A 1 677 ? 13.021 15.524 -51.105 1.00 41.66 677 GLU A C 1
ATOM 5599 O O . GLU A 1 677 ? 13.848 16.068 -51.836 1.00 41.66 677 GLU A O 1
ATOM 5604 N N . GLY A 1 678 ? 12.930 15.837 -49.808 1.00 43.03 678 GLY A N 1
ATOM 5605 C CA . GLY A 1 678 ? 13.777 16.847 -49.169 1.00 43.03 678 GLY A CA 1
ATOM 5606 C C . GLY A 1 678 ? 15.282 16.540 -49.233 1.00 43.03 678 GLY A C 1
ATOM 5607 O O . GLY A 1 678 ? 16.089 17.471 -49.155 1.00 43.03 678 GLY A O 1
ATOM 5608 N N . SER A 1 679 ? 15.652 15.266 -49.416 1.00 40.84 679 SER A N 1
ATOM 5609 C CA . SER A 1 679 ? 17.036 14.792 -49.570 1.00 40.84 679 SER A CA 1
ATOM 5610 C C . SER A 1 679 ? 17.571 14.857 -51.010 1.00 40.84 679 SER A C 1
ATOM 5612 O O . SER A 1 679 ? 18.769 14.691 -51.226 1.00 40.84 679 SER A O 1
ATOM 5614 N N . ARG A 1 680 ? 16.703 15.131 -51.996 1.00 38.22 680 ARG A N 1
ATOM 5615 C CA . ARG A 1 680 ? 17.031 15.111 -53.432 1.00 38.22 680 ARG A CA 1
ATOM 5616 C C . ARG A 1 680 ? 17.749 16.379 -53.921 1.00 38.22 680 ARG A C 1
ATOM 5618 O O . ARG A 1 680 ? 18.422 16.317 -54.942 1.00 38.22 680 ARG A O 1
ATOM 5625 N N . ASP A 1 681 ? 17.650 17.488 -53.182 1.00 41.25 681 ASP A N 1
ATOM 5626 C CA . ASP A 1 681 ? 18.125 18.819 -53.613 1.00 41.25 681 ASP A CA 1
ATOM 5627 C C . ASP A 1 681 ? 19.356 19.366 -52.857 1.00 41.25 681 ASP A C 1
ATOM 5629 O O . ASP A 1 681 ? 19.723 20.527 -53.040 1.00 41.25 681 ASP A O 1
ATOM 5633 N N . ARG A 1 682 ? 20.012 18.599 -51.972 1.00 43.94 682 ARG A N 1
ATOM 5634 C CA . ARG A 1 682 ? 20.919 19.201 -50.969 1.00 43.94 682 ARG A CA 1
ATOM 5635 C C . ARG A 1 682 ? 22.287 18.531 -50.867 1.00 43.94 682 ARG A C 1
ATOM 5637 O O . ARG A 1 682 ? 22.501 17.655 -50.040 1.00 43.94 682 ARG A O 1
ATOM 5644 N N . ASN A 1 683 ? 23.231 19.056 -51.647 1.00 39.00 683 ASN A N 1
ATOM 5645 C CA . ASN A 1 683 ? 24.681 18.889 -51.465 1.00 39.00 683 ASN A CA 1
ATOM 5646 C C . ASN A 1 683 ? 25.277 19.934 -50.488 1.00 39.00 683 ASN A C 1
ATOM 5648 O O . ASN A 1 683 ? 26.431 20.323 -50.636 1.00 39.00 683 ASN A O 1
ATOM 5652 N N . ASP A 1 684 ? 24.504 20.421 -49.511 1.00 39.72 684 ASP A N 1
ATOM 5653 C CA . ASP A 1 684 ? 24.945 21.488 -48.601 1.00 39.72 684 ASP A CA 1
ATOM 5654 C C . ASP A 1 684 ? 24.623 21.124 -47.136 1.00 39.72 684 ASP A C 1
ATOM 5656 O O . ASP A 1 684 ? 23.454 21.111 -46.724 1.00 39.72 684 ASP A O 1
ATOM 5660 N N . GLU A 1 685 ? 25.669 20.785 -46.366 1.00 37.56 685 GLU A N 1
ATOM 5661 C CA . GLU A 1 685 ? 25.634 20.279 -44.975 1.00 37.56 685 GLU A CA 1
ATOM 5662 C C . GLU A 1 685 ? 24.830 21.184 -44.026 1.00 37.56 685 GLU A C 1
ATOM 5664 O O . GLU A 1 685 ? 24.151 20.705 -43.118 1.00 37.56 685 GLU A O 1
ATOM 5669 N N . THR A 1 686 ? 24.789 22.486 -44.306 1.00 36.84 686 THR A N 1
ATOM 5670 C CA . THR A 1 686 ? 24.090 23.505 -43.508 1.00 36.84 686 THR A CA 1
ATOM 5671 C C . THR A 1 686 ? 22.557 23.350 -43.504 1.00 36.84 686 THR A C 1
ATOM 5673 O O . THR A 1 686 ? 21.858 23.922 -42.666 1.00 36.84 686 THR A O 1
ATOM 5676 N N . THR A 1 687 ? 21.988 22.575 -44.435 1.00 38.47 687 THR A N 1
ATOM 5677 C CA . THR A 1 687 ? 20.525 22.483 -44.621 1.00 38.47 687 THR A CA 1
ATOM 5678 C C . THR A 1 687 ? 19.911 21.194 -44.061 1.00 38.47 687 THR A C 1
ATOM 5680 O O . THR A 1 687 ? 18.700 21.143 -43.819 1.00 38.47 687 THR A O 1
ATOM 5683 N N . ALA A 1 688 ? 20.724 20.167 -43.796 1.00 37.66 688 ALA A N 1
ATOM 5684 C CA . ALA A 1 688 ? 20.297 18.973 -43.063 1.00 37.66 688 ALA A CA 1
ATOM 5685 C C . ALA A 1 688 ? 19.974 19.316 -41.595 1.00 37.66 688 ALA A C 1
ATOM 5687 O O . ALA A 1 688 ? 18.938 18.895 -41.078 1.00 37.66 688 ALA A O 1
ATOM 5688 N N . GLU A 1 689 ? 20.773 20.195 -40.978 1.00 36.25 689 GLU A N 1
ATOM 5689 C CA . GLU A 1 689 ? 20.498 20.775 -39.655 1.00 36.25 689 GLU A CA 1
ATOM 5690 C C . GLU A 1 689 ? 19.170 21.545 -39.611 1.00 36.25 689 GLU A C 1
ATOM 5692 O O . GLU A 1 689 ? 18.415 21.413 -38.650 1.00 36.25 689 GLU A O 1
ATOM 5697 N N . ASN A 1 690 ? 18.830 22.300 -40.663 1.00 35.84 690 ASN A N 1
ATOM 5698 C CA . ASN A 1 690 ? 17.577 23.065 -40.715 1.00 35.84 690 ASN A CA 1
ATOM 5699 C C . ASN A 1 690 ? 16.339 22.177 -40.925 1.00 35.84 690 ASN A C 1
ATOM 5701 O O . ASN A 1 690 ? 15.295 22.437 -40.337 1.00 35.84 690 ASN A O 1
ATOM 5705 N N . THR A 1 691 ? 16.463 21.082 -41.680 1.00 37.69 691 THR A N 1
ATOM 5706 C CA . THR A 1 691 ? 15.353 20.129 -41.891 1.00 37.69 691 THR A CA 1
ATOM 5707 C C . THR A 1 691 ? 15.072 19.308 -40.630 1.00 37.69 691 THR A C 1
ATOM 5709 O O . THR A 1 691 ? 13.916 19.048 -40.304 1.00 37.69 691 THR A O 1
ATOM 5712 N N . MET A 1 692 ? 16.114 18.973 -39.858 1.00 36.38 692 MET A N 1
ATOM 5713 C CA . MET A 1 692 ? 15.955 18.395 -38.519 1.00 36.38 692 MET A CA 1
ATOM 5714 C C . MET A 1 692 ? 15.372 19.401 -37.508 1.00 36.38 692 MET A C 1
ATOM 5716 O O . MET A 1 692 ? 14.555 19.014 -36.674 1.00 36.38 692 MET A O 1
ATOM 5720 N N . LYS A 1 693 ? 15.706 20.696 -37.626 1.00 35.19 693 LYS A N 1
ATOM 5721 C CA . LYS A 1 693 ? 15.104 21.795 -36.839 1.00 35.19 693 LYS A CA 1
ATOM 5722 C C . LYS A 1 693 ? 13.627 22.057 -37.150 1.00 35.19 693 LYS A C 1
ATOM 5724 O O . LYS A 1 693 ? 12.902 22.533 -36.280 1.00 35.19 693 LYS A O 1
ATOM 5729 N N . ASP A 1 694 ? 13.178 21.784 -38.371 1.00 33.75 694 ASP A N 1
ATOM 5730 C CA . ASP A 1 694 ? 11.767 21.924 -38.749 1.00 33.75 694 ASP A CA 1
ATOM 5731 C C . ASP A 1 694 ? 10.950 20.671 -38.380 1.00 33.75 694 ASP A C 1
ATOM 5733 O O . ASP A 1 694 ? 9.801 20.791 -37.956 1.00 33.75 694 ASP A O 1
ATOM 5737 N N . LEU A 1 695 ? 11.564 19.479 -38.393 1.00 37.12 695 LEU A N 1
ATOM 5738 C CA . LEU A 1 695 ? 10.993 18.256 -37.806 1.00 37.12 695 LEU A CA 1
ATOM 5739 C C . LEU A 1 695 ? 10.797 18.370 -36.285 1.00 37.12 695 LEU A C 1
ATOM 5741 O O . LEU A 1 695 ? 9.804 17.865 -35.765 1.00 37.12 695 LEU A O 1
ATOM 5745 N N . SER A 1 696 ? 11.678 19.086 -35.576 1.00 33.38 696 SER A N 1
ATOM 5746 C CA . SER A 1 696 ? 11.535 19.343 -34.134 1.00 33.38 696 SER A CA 1
ATOM 5747 C C . SER A 1 696 ? 10.467 20.386 -33.777 1.00 33.38 696 SER A C 1
ATOM 5749 O O . SER A 1 696 ? 10.249 20.632 -32.598 1.00 33.38 696 SER A O 1
ATOM 5751 N N . LYS A 1 697 ? 9.838 21.043 -34.762 1.00 30.12 697 LYS A N 1
ATOM 5752 C CA . LYS A 1 697 ? 8.713 21.977 -34.550 1.00 30.12 697 LYS A CA 1
ATOM 5753 C C . LYS A 1 697 ? 7.342 21.347 -34.820 1.00 30.12 697 LYS A C 1
ATOM 5755 O O . LYS A 1 697 ? 6.328 21.998 -34.579 1.00 30.12 697 LYS A O 1
ATOM 5760 N N . ILE A 1 698 ? 7.311 20.132 -35.374 1.00 36.41 698 ILE A N 1
ATOM 5761 C CA . ILE A 1 698 ? 6.087 19.403 -35.756 1.00 36.41 698 ILE A CA 1
ATOM 5762 C C . ILE A 1 698 ? 5.816 18.206 -34.818 1.00 36.41 698 ILE A C 1
ATOM 5764 O O . ILE A 1 698 ? 4.695 17.697 -34.778 1.00 36.41 698 ILE A O 1
ATOM 5768 N N . ILE A 1 699 ? 6.816 17.777 -34.044 1.00 31.52 699 ILE A N 1
ATOM 5769 C CA . ILE A 1 699 ? 6.672 16.921 -32.851 1.00 31.52 699 ILE A CA 1
ATOM 5770 C C . ILE A 1 699 ? 6.420 17.839 -31.659 1.00 31.52 699 ILE A C 1
ATOM 5772 O O . ILE A 1 699 ? 5.561 17.475 -30.828 1.00 31.52 699 ILE A O 1
#

Radius of gyration: 33.59 Å; Cα contacts (8 Å, |Δi|>4): 1088; chains: 1; bounding box: 83×49×102 Å

Sequence (699 aa):
MTNHFQLAIEHYEKALEIAKEHEYSQQKSMALVGLGHAHREENQFETAIEHYEKALEIAKEYQHKQQETQGLLGLGYVYGENYQFEMAIEQYEKAWEIAKDHEFKQQETQALVGLGDAYRGSNQFQKAIEHYEKALEIGRKRGFEDQYKETQILLGLGDAHSGNDQFQTATEHYEKALEITEEHGYKQVEIVALIRLGGVCRGNNQFETAIEHYKKALEFAKEYEYKHLETLALVELGCAYRRNNQFETAIEHYENAVEIARPHKYKQRETEALVGLGHTYRIQNLFQEAIENYKKAIKIAKEHEYKQQETEAFVGLGDAYRMSYQFQMAIEHYEKALQIARPHEYKQRETEALVGLGDTYRVKNQFQKAIEHYKKALKIAKEHGYNQQERQALVWLGHTYRENNQFQTAIEHYEEALEIAKKPEPHDKYQETQVLLGLGDAYDGNNQLHKAIEHYKNALKIANDHEYFQQEAEAFVQLGDAYRENDQFQMAIEHYKKAFEIAMKHEYKQLETEALVGLGDAYRMNSQFQTAIKHYEKALEIAMRHEYRQQEAEALVGLGDAYRVNNQVETAVKYYEKGLEIVKKYEYKQQEADVLVQLGDAYRANNKFQAAVEHYNKALQIGKKHGYKRQERRALLGLGEAFRENNQFQTVTEHFKEDLDGAKYTQTEKQASEIAEGSRDRNDETTAENTMKDLSKII